Protein 5E2F (pdb70)

Radius of gyration: 23.78 Å; Cα contacts (8 Å, |Δi|>4): 947; chains: 2; bounding box: 53×63×55 Å

Solvent-accessible surface area: 19526 Å² total

Secondary structure (DSSP, 8-state):
---TT---GGGGTT--EEEEEEETTTTEEEEESHHHHTS-B--GGG--HHHHHHHHTTSS-STT-EE---S---SSGGGSS-EETTT-----HHHHHHHHHHH-S---HHHHHTT-TT---TT-TTTTTSSSS--B-HHHHHHHHHHHHTT-SSS-TT--TTT---EE-SSEEEEEEEEE-S----EEEEEEEEETTEEEEEEEEESS-HHHHHHHHHHHHHHTTSS--/---TT---TTTTTTS-EEEEEEETTTTEEEEESHHHHTS-B--GGG--HHHHHHHHHTSS-STT-EE---S---SSGGGSS-EETTT-----HHHHHHHHHHH-S---HHHHHTT-TT---TT-TTTTTSSSS--B-HHHHHHHHHHHHTT-SSS-S---TTT---EE-SSEEEEEEEEE-TT---EEEEEEEEETTEEEEEEEEESS-HHHHHHHHHHHHHHTTSS--

Sequence (458 aa):
HLNVSKNVDDEFKDTDGTFILHHDLQQKDQTFVYNRKRANQQRQTPQSTFVVNALIGLQVKAVRDEYDVKRWDGVKREEFEESWNRDHTLGSARESSAIWYYQALARRDIGEEEERKTWLHTLSYGNEDISGGIDQFWLQSSLTISPLEQETFLEEKKLAKEELPFDKKPVKIVKRRIQEEEGDHYTLYGKTGTRLTDGLGWFVGFIKTEHHGSYVFVTNVDDDSGTKAKNITVDILKKYGLITSHLNNVSKNVDDDEFKDTDGTFILHDLQQKDQTFVYNRKRANQRQTPQSTFVVNALIGLQVKAVRRDEYDVKRWDGVKREFESWNRRDHTLGSARESSAIWYYQALARRDIGEEERKTWLHTLSYGNEDISGGIDQFWLQSSLTISPLEQETFLEKLAKEEELLPFDKPVKIVKRIQEEEEGDHYTLYGKTGTRLTDGLGWFVGFIKTEEHGSYVFVTNVDDSGTKAKNITVDILKKYGLITS

Structure (mmCIF, N/CA/C/O backbone):
data_5E2F
#
_entry.id   5E2F
#
_cell.length_a   47.699
_cell.length_b   68.856
_cell.length_c   153.979
_cell.angle_alpha   90.00
_cell.angle_beta   90.00
_cell.angle_gamma   90.00
#
_symmetry.space_group_name_H-M   'P 21 21 21'
#
loop_
_entity.id
_entity.type
_entity.pdbx_description
1 polymer 'Beta-lactamase YbxI'
2 non-polymer 'CALCIUM ION'
3 non-polymer 1,2-ETHANEDIOL
4 water water
#
loop_
_atom_site.group_PDB
_atom_site.id
_atom_site.type_symbol
_atom_site.label_atom_id
_atom_site.label_alt_id
_atom_site.label_comp_id
_atom_site.label_asym_id
_atom_site.label_entity_id
_atom_site.label_seq_id
_atom_site.pdbx_PDB_ins_code
_atom_site.Cartn_x
_atom_site.Cartn_y
_atom_site.Cartn_z
_atom_site.occupancy
_atom_site.B_iso_or_equiv
_atom_site.auth_seq_id
_atom_site.auth_comp_id
_atom_site.auth_asym_id
_atom_site.auth_atom_id
_atom_site.pdbx_PDB_model_num
ATOM 1 N N . HIS A 1 34 ? -0.818 17.087 8.636 0.60 34.86 31 HIS A N 1
ATOM 2 C CA . HIS A 1 34 ? -0.026 18.042 7.870 0.60 34.57 31 HIS A CA 1
ATOM 3 C C . HIS A 1 34 ? 0.006 19.385 8.592 0.60 33.54 31 HIS A C 1
ATOM 4 O O . HIS A 1 34 ? -0.843 20.247 8.389 0.60 35.63 31 HIS A O 1
ATOM 11 N N . LEU A 1 35 ? 0.999 19.551 9.449 1.00 31.39 32 LEU A N 1
ATOM 12 C CA . LEU A 1 35 ? 1.014 20.681 10.363 1.00 25.72 32 LEU A CA 1
ATOM 13 C C . LEU A 1 35 ? 1.346 21.968 9.617 1.00 23.78 32 LEU A C 1
ATOM 14 O O . LEU A 1 35 ? 2.287 22.003 8.822 1.00 24.65 32 LEU A O 1
ATOM 19 N N . ASN A 1 36 ? 0.560 23.025 9.861 1.00 20.13 33 ASN A N 1
ATOM 20 C CA . ASN A 1 36 ? 0.893 24.383 9.435 1.00 18.19 33 ASN A CA 1
ATOM 21 C C . ASN A 1 36 ? 1.279 25.139 10.698 1.00 16.82 33 ASN A C 1
ATOM 22 O O . ASN A 1 36 ? 0.410 25.509 11.500 1.00 17.78 33 ASN A O 1
ATOM 27 N N . VAL A 1 37 ? 2.578 25.379 10.864 1.00 16.85 34 VAL A N 1
ATOM 28 C CA . VAL A 1 37 ? 3.041 25.955 12.125 1.00 17.22 34 VAL A CA 1
ATOM 29 C C . VAL A 1 37 ? 2.498 27.349 12.358 1.00 16.82 34 VAL A C 1
ATOM 30 O O . VAL A 1 37 ? 2.405 27.789 13.509 1.00 16.89 34 VAL A O 1
ATOM 34 N N . SER A 1 38 ? 2.135 28.069 11.291 1.00 17.66 35 SER A N 1
ATOM 35 C CA . SER A 1 38 ? 1.590 29.408 11.471 1.00 20.22 35 SER A CA 1
ATOM 36 C C . SER A 1 38 ? 0.265 29.409 12.217 1.00 20.65 35 SER A C 1
ATOM 37 O O . SER A 1 38 ? -0.160 30.472 12.685 1.00 23.85 35 SER A O 1
ATOM 40 N N . LYS A 1 39 ? -0.390 28.257 12.361 1.00 18.49 36 LYS A N 1
ATOM 41 C CA . LYS A 1 39 ? -1.707 28.189 12.981 1.00 20.27 36 LYS A CA 1
ATOM 42 C C . LYS A 1 39 ? -1.659 27.613 14.387 1.00 18.68 36 LYS A C 1
ATOM 43 O O . LYS A 1 39 ? -2.704 27.341 14.974 1.00 21.25 36 LYS A O 1
ATOM 57 N N . ASN A 1 41 ? -0.915 27.123 18.552 1.00 13.04 38 ASN A N 1
ATOM 58 C CA . ASN A 1 41 ? -1.057 27.847 19.807 1.00 12.84 38 ASN A CA 1
ATOM 59 C C . ASN A 1 41 ? -0.420 26.999 20.900 1.00 12.80 38 ASN A C 1
ATOM 60 O O . ASN A 1 41 ? -0.734 25.810 21.024 1.00 13.45 38 ASN A O 1
ATOM 65 N N . VAL A 1 42 ? 0.440 27.616 21.712 1.00 12.93 39 VAL A N 1
ATOM 66 C CA . VAL A 1 42 ? 1.139 26.890 22.774 1.00 11.99 39 VAL A CA 1
ATOM 67 C C . VAL A 1 42 ? 0.964 27.546 24.138 1.00 12.54 39 VAL A C 1
ATOM 68 O O . VAL A 1 42 ? 1.702 27.236 25.083 1.00 14.36 39 VAL A O 1
ATOM 72 N N . ASP A 1 43 ? -0.028 28.430 24.280 1.00 12.95 40 ASP A N 1
ATOM 73 C CA . ASP A 1 43 ? -0.202 29.139 25.547 1.00 14.08 40 ASP A CA 1
ATOM 74 C C . ASP A 1 43 ? -0.288 28.157 26.709 1.00 14.09 40 ASP A C 1
ATOM 75 O O . ASP A 1 43 ? 0.340 28.360 27.755 1.00 16.08 40 ASP A O 1
ATOM 80 N N . ASP A 1 44 ? -1.096 27.101 26.555 1.00 14.10 41 ASP A N 1
ATOM 81 C CA . ASP A 1 44 ? -1.346 26.214 27.690 1.00 13.87 41 ASP A CA 1
ATOM 82 C C . ASP A 1 44 ? -0.073 25.507 28.121 1.00 14.84 41 ASP A C 1
ATOM 83 O O . ASP A 1 44 ? 0.108 25.217 29.304 1.00 15.89 41 ASP A O 1
ATOM 88 N N . GLU A 1 45 ? 0.817 25.212 27.180 1.00 13.80 42 GLU A N 1
ATOM 89 C CA . GLU A 1 45 ? 2.022 24.460 27.499 1.00 14.95 42 GLU A CA 1
ATOM 90 C C . GLU A 1 45 ? 2.983 25.296 28.317 1.00 15.06 42 GLU A C 1
ATOM 91 O O . GLU A 1 45 ? 3.850 24.729 28.993 1.00 16.49 42 GLU A O 1
ATOM 97 N N . PHE A 1 46 ? 2.822 26.624 28.296 1.00 15.27 43 PHE A N 1
ATOM 98 C CA . PHE A 1 46 ? 3.604 27.546 29.112 1.00 17.02 43 PHE A CA 1
ATOM 99 C C . PHE A 1 46 ? 2.904 27.935 30.407 1.00 19.36 43 PHE A C 1
ATOM 100 O O . PHE A 1 46 ? 3.310 28.916 31.052 1.00 21.35 43 PHE A O 1
ATOM 108 N N . LYS A 1 47 ? 1.862 27.199 30.795 1.00 19.70 44 LYS A N 1
ATOM 109 C CA . LYS A 1 47 ? 1.214 27.426 32.085 1.00 22.30 44 LYS A CA 1
ATOM 110 C C . LYS A 1 47 ? 2.238 27.665 33.191 1.00 22.06 44 LYS A C 1
ATOM 111 O O . LYS A 1 47 ? 3.189 26.892 33.370 1.00 22.80 44 LYS A O 1
ATOM 117 N N . ASP A 1 48 ? 2.031 28.756 33.927 1.00 22.89 45 ASP A N 1
ATOM 118 C CA . ASP A 1 48 ? 2.823 29.112 35.099 1.00 24.58 45 ASP A CA 1
ATOM 119 C C . ASP A 1 48 ? 4.274 29.419 34.772 1.00 22.25 45 ASP A C 1
ATOM 120 O O . ASP A 1 48 ? 5.113 29.450 35.678 1.00 24.64 45 ASP A O 1
ATOM 125 N N . THR A 1 49 ? 4.608 29.652 33.506 1.00 18.86 46 THR A N 1
ATOM 126 C CA . THR A 1 49 ? 6.001 29.906 33.130 1.00 18.22 46 THR A CA 1
ATOM 127 C C . THR A 1 49 ? 6.065 31.119 32.214 1.00 19.50 46 THR A C 1
ATOM 128 O O . THR A 1 49 ? 5.195 31.314 31.360 1.00 25.46 46 THR A O 1
ATOM 132 N N . ASP A 1 50 ? 7.101 31.926 32.382 1.00 16.13 47 ASP A N 1
ATOM 133 C CA . ASP A 1 50 ? 7.410 33.030 31.471 1.00 15.76 47 ASP A CA 1
ATOM 134 C C . ASP A 1 50 ? 8.447 32.500 30.480 1.00 15.09 47 ASP A C 1
ATOM 135 O O . ASP A 1 50 ? 9.564 32.159 30.872 1.00 17.26 47 ASP A O 1
ATOM 140 N N . GLY A 1 51 ? 8.079 32.409 29.209 1.00 14.20 48 GLY A N 1
ATOM 141 C CA . GLY A 1 51 ? 9.018 31.824 28.269 1.00 14.62 48 GLY A CA 1
ATOM 142 C C . GLY A 1 51 ? 8.661 32.175 26.842 1.00 13.37 48 GLY A C 1
ATOM 143 O O . GLY A 1 51 ? 7.708 32.915 26.573 1.00 14.49 48 GLY A O 1
ATOM 144 N N . THR A 1 52 ? 9.449 31.613 25.924 1.00 12.72 49 THR A N 1
ATOM 145 C CA . THR A 1 52 ? 9.231 31.803 24.497 1.00 12.92 49 THR A CA 1
ATOM 146 C C . THR A 1 52 ? 9.465 30.474 23.788 1.00 12.28 49 THR A C 1
ATOM 147 O O . THR A 1 52 ? 10.185 29.593 24.284 1.00 13.18 49 THR A O 1
ATOM 151 N N . PHE A 1 53 ? 8.822 30.305 22.638 1.00 12.21 50 PHE A N 1
ATOM 152 C CA . PHE A 1 53 ? 8.972 29.097 21.843 1.00 12.44 50 PHE A CA 1
ATOM 153 C C . PHE A 1 53 ? 9.006 29.488 20.378 1.00 11.68 50 PHE A C 1
ATOM 154 O O . PHE A 1 53 ? 8.213 30.324 19.931 1.00 13.40 50 PHE A O 1
ATOM 162 N N . ILE A 1 54 ? 9.932 28.883 19.644 1.00 11.93 51 ILE A N 1
ATOM 163 C CA . ILE A 1 54 ? 10.047 29.077 18.202 1.00 12.49 51 ILE A CA 1
ATOM 164 C C . ILE A 1 54 ? 10.053 27.704 17.546 1.00 12.12 51 ILE A C 1
ATOM 165 O O . ILE A 1 54 ? 10.779 26.810 17.994 1.00 13.01 51 ILE A O 1
ATOM 170 N N . LEU A 1 55 ? 9.243 27.519 16.500 1.00 12.66 52 LEU A N 1
ATOM 171 C CA . LEU A 1 55 ? 9.265 26.277 15.724 1.00 12.70 52 LEU A CA 1
ATOM 172 C C . LEU A 1 55 ? 9.367 26.650 14.256 1.00 13.37 52 LEU A C 1
ATOM 173 O O . LEU A 1 55 ? 8.512 27.370 13.737 1.00 13.66 52 LEU A O 1
ATOM 178 N N A HIS A 1 56 ? 10.402 26.146 13.588 0.56 13.78 53 HIS A N 1
ATOM 179 N N B HIS A 1 56 ? 10.389 26.136 13.575 0.44 13.82 53 HIS A N 1
ATOM 180 C CA A HIS A 1 56 ? 10.642 26.418 12.176 0.56 13.73 53 HIS A CA 1
ATOM 181 C CA B HIS A 1 56 ? 10.625 26.449 12.169 0.44 13.77 53 HIS A CA 1
ATOM 182 C C A HIS A 1 56 ? 10.474 25.129 11.387 0.56 13.84 53 HIS A C 1
ATOM 183 C C B HIS A 1 56 ? 10.518 25.173 11.343 0.44 14.13 53 HIS A C 1
ATOM 184 O O A HIS A 1 56 ? 11.194 24.151 11.623 0.56 14.69 53 HIS A O 1
ATOM 185 O O B HIS A 1 56 ? 11.320 24.247 11.512 0.44 15.65 53 HIS A O 1
ATOM 198 N N . ASP A 1 57 ? 9.516 25.128 10.470 1.00 14.21 54 ASP A N 1
ATOM 199 C CA . ASP A 1 57 ? 9.289 24.009 9.567 1.00 14.35 54 ASP A CA 1
ATOM 200 C C . ASP A 1 57 ? 10.233 24.187 8.385 1.00 15.42 54 ASP A C 1
ATOM 201 O O . ASP A 1 57 ? 10.065 25.110 7.586 1.00 16.77 54 ASP A O 1
ATOM 206 N N . LEU A 1 58 ? 11.237 23.311 8.285 1.00 15.71 55 LEU A N 1
ATOM 207 C CA . LEU A 1 58 ? 12.291 23.499 7.290 1.00 17.78 55 LEU A CA 1
ATOM 208 C C . LEU A 1 58 ? 11.776 23.299 5.865 1.00 20.70 55 LEU A C 1
ATOM 209 O O . LEU A 1 58 ? 12.173 24.032 4.946 1.00 23.58 55 LEU A O 1
ATOM 214 N N A GLN A 1 59 ? 10.886 22.319 5.667 0.65 20.02 56 GLN A N 1
ATOM 215 N N B GLN A 1 59 ? 10.918 22.307 5.636 0.35 21.05 56 GLN A N 1
ATOM 216 C CA A GLN A 1 59 ? 10.422 21.985 4.322 0.65 22.97 56 GLN A CA 1
ATOM 217 C CA B GLN A 1 59 ? 10.471 22.074 4.265 0.35 24.43 56 GLN A CA 1
ATOM 218 C C A GLN A 1 59 ? 9.525 23.079 3.764 0.65 22.26 56 GLN A C 1
ATOM 219 C C B GLN A 1 59 ? 9.600 23.216 3.777 0.35 23.26 56 GLN A C 1
ATOM 220 O O A GLN A 1 59 ? 9.599 23.402 2.570 0.65 24.07 56 GLN A O 1
ATOM 221 O O B GLN A 1 59 ? 9.760 23.699 2.648 0.35 24.98 56 GLN A O 1
ATOM 232 N N . LYS A 1 60 ? 8.656 23.650 4.604 1.00 20.93 57 LYS A N 1
ATOM 233 C CA . LYS A 1 60 ? 7.765 24.720 4.178 1.00 20.79 57 LYS A CA 1
ATOM 234 C C . LYS A 1 60 ? 8.366 26.098 4.385 1.00 20.65 57 LYS A C 1
ATOM 235 O O . LYS A 1 60 ? 7.789 27.083 3.920 1.00 21.12 57 LYS A O 1
ATOM 241 N N . ASP A 1 61 ? 9.501 26.189 5.075 1.00 20.58 58 ASP A N 1
ATOM 242 C CA . ASP A 1 61 ? 10.134 27.460 5.415 1.00 19.90 58 ASP A CA 1
ATOM 243 C C . ASP A 1 61 ? 9.147 28.420 6.076 1.00 20.38 58 ASP A C 1
ATOM 244 O O . ASP A 1 61 ? 8.869 29.506 5.569 1.00 22.10 58 ASP A O 1
ATOM 249 N N . GLN A 1 62 ? 8.612 27.988 7.217 1.00 19.03 59 GLN A N 1
ATOM 250 C CA . GLN A 1 62 ? 7.653 28.778 7.967 1.00 20.39 59 GLN A CA 1
ATOM 251 C C . GLN A 1 62 ? 8.020 28.696 9.431 1.00 17.61 59 GLN A C 1
ATOM 252 O O . GLN A 1 62 ? 8.421 27.636 9.906 1.00 16.21 59 GLN A O 1
ATOM 258 N N . THR A 1 63 ? 7.843 29.795 10.144 1.00 18.06 60 THR A N 1
ATOM 259 C CA . THR A 1 63 ? 8.243 29.881 11.548 1.00 17.09 60 THR A CA 1
ATOM 260 C C . THR A 1 63 ? 7.091 30.374 12.416 1.00 17.01 60 THR A C 1
ATOM 261 O O . THR A 1 63 ? 6.492 31.418 12.133 1.00 20.52 60 THR A O 1
ATOM 265 N N . PHE A 1 64 ? 6.825 29.644 13.489 1.00 14.52 61 PHE A N 1
ATOM 266 C CA . PHE A 1 64 ? 5.905 30.042 14.539 1.00 14.37 61 PHE A CA 1
ATOM 267 C C . PHE A 1 64 ? 6.698 30.598 15.719 1.00 13.41 61 PHE A C 1
ATOM 268 O O . PHE A 1 64 ? 7.695 30.002 16.135 1.00 13.73 61 PHE A O 1
ATOM 276 N N . VAL A 1 65 ? 6.241 31.720 16.285 1.00 14.08 62 VAL A N 1
ATOM 277 C CA . VAL A 1 65 ? 6.861 32.297 17.483 1.00 13.39 62 VAL A CA 1
ATOM 278 C C . VAL A 1 65 ? 5.792 32.592 18.528 1.00 13.68 62 VAL A C 1
ATOM 279 O O . VAL A 1 65 ? 4.798 33.264 18.238 1.00 16.22 62 VAL A O 1
ATOM 283 N N . TYR A 1 66 ? 5.996 32.067 19.732 1.00 13.32 63 TYR A N 1
ATOM 284 C CA . TYR A 1 66 ? 5.228 32.429 20.916 1.00 13.68 63 TYR A CA 1
ATOM 285 C C . TYR A 1 66 ? 6.091 33.370 21.747 1.00 13.10 63 TYR A C 1
ATOM 286 O O . TYR A 1 66 ? 7.246 33.050 22.028 1.00 14.34 63 TYR A O 1
ATOM 295 N N . ASN A 1 67 ? 5.540 34.533 22.109 1.00 14.62 64 ASN A N 1
ATOM 296 C CA . ASN A 1 67 ? 6.218 35.550 22.919 1.00 15.31 64 ASN A CA 1
ATOM 297 C C . ASN A 1 67 ? 7.429 36.122 22.172 1.00 14.13 64 ASN A C 1
ATOM 298 O O . ASN A 1 67 ? 8.586 35.913 22.524 1.00 14.90 64 ASN A O 1
ATOM 303 N N . ARG A 1 68 ? 7.114 36.891 21.129 1.00 15.78 65 ARG A N 1
ATOM 304 C CA . ARG A 1 68 ? 8.152 37.429 20.261 1.00 17.38 65 ARG A CA 1
ATOM 305 C C . ARG A 1 68 ? 9.085 38.379 21.011 1.00 17.39 65 ARG A C 1
ATOM 306 O O . ARG A 1 68 ? 10.282 38.446 20.699 1.00 16.46 65 ARG A O 1
ATOM 314 N N . LYS A 1 69 ? 8.562 39.133 21.987 1.00 16.52 66 LYS A N 1
ATOM 315 C CA . LYS A 1 69 ? 9.424 40.059 22.724 1.00 18.29 66 LYS A CA 1
ATOM 316 C C . LYS A 1 69 ? 10.542 39.293 23.434 1.00 17.05 66 LYS A C 1
ATOM 317 O O . LYS A 1 69 ? 11.723 39.653 23.330 1.00 17.83 66 LYS A O 1
ATOM 323 N N . ARG A 1 70 ? 10.196 38.205 24.124 1.00 15.47 67 ARG A N 1
ATOM 324 C CA . ARG A 1 70 ? 11.226 37.398 24.779 1.00 14.46 67 ARG A CA 1
ATOM 325 C C . ARG A 1 70 ? 12.100 36.672 23.759 1.00 13.22 67 ARG A C 1
ATOM 326 O O . ARG A 1 70 ? 13.301 36.466 24.004 1.00 14.59 67 ARG A O 1
ATOM 334 N N . ALA A 1 71 ? 11.533 36.291 22.605 1.00 13.27 68 ALA A N 1
ATOM 335 C CA . ALA A 1 71 ? 12.319 35.623 21.566 1.00 13.67 68 ALA A CA 1
ATOM 336 C C . ALA A 1 71 ? 13.456 36.524 21.068 1.00 13.22 68 ALA A C 1
ATOM 337 O O . ALA A 1 71 ? 14.479 36.024 20.586 1.00 13.85 68 ALA A O 1
ATOM 339 N N . ASN A 1 72 ? 13.308 37.841 21.203 1.00 14.05 69 ASN A N 1
ATOM 340 C CA . ASN A 1 72 ? 14.313 38.807 20.775 1.00 13.90 69 ASN A CA 1
ATOM 341 C C . ASN A 1 72 ? 15.252 39.253 21.885 1.00 14.66 69 ASN A C 1
ATOM 342 O O . ASN A 1 72 ? 16.150 40.059 21.618 1.00 17.16 69 ASN A O 1
ATOM 347 N N A GLN A 1 73 ? 15.095 38.743 23.108 0.64 14.02 70 GLN A N 1
ATOM 348 N N B GLN A 1 73 ? 15.086 38.749 23.108 0.36 14.74 70 GLN A N 1
ATOM 349 C CA A GLN A 1 73 ? 15.928 39.154 24.242 0.64 13.38 70 GLN A CA 1
ATOM 350 C CA B GLN A 1 73 ? 15.926 39.143 24.237 0.36 14.83 70 GLN A CA 1
ATOM 351 C C A GLN A 1 73 ? 17.160 38.261 24.371 0.64 12.70 70 GLN A C 1
ATOM 352 C C B GLN A 1 73 ? 17.160 38.248 24.314 0.36 14.04 70 GLN A C 1
ATOM 353 O O A GLN A 1 73 ? 17.039 37.056 24.628 0.64 12.73 70 GLN A O 1
ATOM 354 O O B GLN A 1 73 ? 17.039 37.026 24.476 0.36 14.11 70 GLN A O 1
ATOM 365 N N . ARG A 1 74 ? 18.346 38.852 24.229 1.00 14.03 71 ARG A N 1
ATOM 366 C CA . ARG A 1 74 ? 19.579 38.090 24.396 1.00 13.84 71 ARG A CA 1
ATOM 367 C C . ARG A 1 74 ? 19.734 37.651 25.846 1.00 13.01 71 ARG A C 1
ATOM 368 O O . ARG A 1 74 ? 19.544 38.441 26.779 1.00 15.51 71 ARG A O 1
ATOM 376 N N . GLN A 1 75 ? 20.069 36.378 26.029 1.00 12.33 72 GLN A N 1
ATOM 377 C CA . GLN A 1 75 ? 20.223 35.767 27.338 1.00 12.26 72 GLN A CA 1
ATOM 378 C C . GLN A 1 75 ? 21.453 34.860 27.321 1.00 11.97 72 GLN A C 1
ATOM 379 O O . GLN A 1 75 ? 21.928 34.440 26.261 1.00 12.45 72 GLN A O 1
ATOM 385 N N . THR A 1 76 ? 21.972 34.527 28.499 1.00 11.61 73 THR A N 1
ATOM 386 C CA . THR A 1 76 ? 23.168 33.689 28.524 1.00 11.42 73 THR A CA 1
ATOM 387 C C . THR A 1 76 ? 22.810 32.275 28.064 1.00 11.15 73 THR A C 1
ATOM 388 O O . THR A 1 76 ? 21.744 31.749 28.421 1.00 11.62 73 THR A O 1
ATOM 392 N N . PRO A 1 77 ? 23.661 31.634 27.252 1.00 11.07 74 PRO A N 1
ATOM 393 C CA . PRO A 1 77 ? 23.253 30.368 26.611 1.00 11.10 74 PRO A CA 1
ATOM 394 C C . PRO A 1 77 ? 23.369 29.153 27.516 1.00 11.24 74 PRO A C 1
ATOM 395 O O . PRO A 1 77 ? 22.729 28.128 27.234 1.00 11.02 74 PRO A O 1
ATOM 399 N N . GLN A 1 78 ? 24.163 29.214 28.584 1.00 11.30 75 GLN A N 1
ATOM 400 C CA . GLN A 1 78 ? 24.316 28.025 29.437 1.00 11.11 75 GLN A CA 1
ATOM 401 C C . GLN A 1 78 ? 24.820 26.849 28.592 1.00 11.21 75 GLN A C 1
ATOM 402 O O . GLN A 1 78 ? 25.534 27.044 27.594 1.00 12.05 75 GLN A O 1
ATOM 408 N N . SER A 1 79 ? 24.426 25.623 28.961 1.00 11.22 76 SER A N 1
ATOM 409 C CA . SER A 1 79 ? 24.979 24.477 28.264 1.00 11.49 76 SER A CA 1
ATOM 410 C C . SER A 1 79 ? 24.467 24.321 26.847 1.00 10.70 76 SER A C 1
ATOM 411 O O . SER A 1 79 ? 24.989 23.432 26.156 1.00 10.76 76 SER A O 1
ATOM 414 N N . THR A 1 80 ? 23.528 25.152 26.361 1.00 10.53 77 THR A N 1
ATOM 415 C CA . THR A 1 80 ? 23.280 25.107 24.914 1.00 10.86 77 THR A CA 1
ATOM 416 C C . THR A 1 80 ? 24.539 25.465 24.125 1.00 10.24 77 THR A C 1
ATOM 417 O O . THR A 1 80 ? 24.652 25.085 22.953 1.00 11.58 77 THR A O 1
ATOM 421 N N . PHE A 1 81 ? 25.494 26.152 24.749 1.00 10.18 78 PHE A N 1
ATOM 422 C CA . PHE A 1 81 ? 26.734 26.477 24.082 1.00 10.57 78 PHE A CA 1
ATOM 423 C C . PHE A 1 81 ? 27.565 25.218 23.737 1.00 10.48 78 PHE A C 1
ATOM 424 O O . PHE A 1 81 ? 28.442 25.275 22.876 1.00 11.42 78 PHE A O 1
ATOM 456 N N . VAL A 1 83 ? 26.811 22.810 22.004 1.00 11.11 80 VAL A N 1
ATOM 457 C CA . VAL A 1 83 ? 26.664 22.515 20.569 1.00 11.71 80 VAL A CA 1
ATOM 458 C C . VAL A 1 83 ? 27.767 23.220 19.757 1.00 11.17 80 VAL A C 1
ATOM 459 O O . VAL A 1 83 ? 28.438 22.602 18.923 1.00 11.47 80 VAL A O 1
ATOM 463 N N . VAL A 1 84 ? 27.931 24.526 20.013 1.00 11.82 81 VAL A N 1
ATOM 464 C CA . VAL A 1 84 ? 28.932 25.326 19.300 1.00 12.47 81 VAL A CA 1
ATOM 465 C C . VAL A 1 84 ? 30.329 24.887 19.692 1.00 12.05 81 VAL A C 1
ATOM 466 O O . VAL A 1 84 ? 31.228 24.783 18.851 1.00 12.05 81 VAL A O 1
ATOM 470 N N . ASN A 1 85 ? 30.548 24.691 20.992 1.00 11.79 82 ASN A N 1
ATOM 471 C CA . ASN A 1 85 ? 31.860 24.319 21.481 1.00 11.91 82 ASN A CA 1
ATOM 472 C C . ASN A 1 85 ? 32.306 22.991 20.863 1.00 11.08 82 ASN A C 1
ATOM 473 O O . ASN A 1 85 ? 33.455 22.858 20.425 1.00 12.02 82 ASN A O 1
ATOM 478 N N . ALA A 1 86 ? 31.389 22.014 20.763 1.00 11.05 83 ALA A N 1
ATOM 479 C CA . ALA A 1 86 ? 31.727 20.729 20.155 1.00 11.34 83 ALA A CA 1
ATOM 480 C C . ALA A 1 86 ? 32.052 20.892 18.670 1.00 12.07 83 ALA A C 1
ATOM 481 O O . ALA A 1 86 ? 32.989 20.265 18.170 1.00 12.13 83 ALA A O 1
ATOM 483 N N . LEU A 1 87 ? 31.260 21.697 17.936 1.00 11.74 84 LEU A N 1
ATOM 484 C CA . LEU A 1 87 ? 31.541 21.908 16.513 1.00 11.20 84 LEU A CA 1
ATOM 485 C C . LEU A 1 87 ? 32.927 22.500 16.310 1.00 11.17 84 LEU A C 1
ATOM 486 O O . LEU A 1 87 ? 33.723 22.004 15.489 1.00 12.25 84 LEU A O 1
ATOM 491 N N . ILE A 1 88 ? 33.226 23.577 17.035 1.00 12.00 85 ILE A N 1
ATOM 492 C CA . ILE A 1 88 ? 34.534 24.215 16.893 1.00 12.10 85 ILE A CA 1
ATOM 493 C C . ILE A 1 88 ? 35.633 23.256 17.322 1.00 11.77 85 ILE A C 1
ATOM 494 O O . ILE A 1 88 ? 36.650 23.107 16.630 1.00 12.93 85 ILE A O 1
ATOM 499 N N . GLY A 1 89 ? 35.439 22.578 18.465 1.00 12.06 86 GLY A N 1
ATOM 500 C CA . GLY A 1 89 ? 36.473 21.699 18.986 1.00 12.71 86 GLY A CA 1
ATOM 501 C C . GLY A 1 89 ? 36.816 20.579 18.026 1.00 12.32 86 GLY A C 1
ATOM 502 O O . GLY A 1 89 ? 37.994 20.260 17.814 1.00 12.81 86 GLY A O 1
ATOM 503 N N . LEU A 1 90 ? 35.799 19.991 17.397 1.00 11.84 87 LEU A N 1
ATOM 504 C CA . LEU A 1 90 ? 36.086 18.946 16.418 1.00 11.77 87 LEU A CA 1
ATOM 505 C C . LEU A 1 90 ? 36.725 19.532 15.159 1.00 13.28 87 LEU A C 1
ATOM 506 O O . LEU A 1 90 ? 37.665 18.952 14.596 1.00 14.01 87 LEU A O 1
ATOM 511 N N . GLN A 1 91 ? 36.232 20.689 14.706 1.00 13.22 88 GLN A N 1
ATOM 512 C CA . GLN A 1 91 ? 36.750 21.297 13.483 1.00 13.58 88 GLN A CA 1
ATOM 513 C C . GLN A 1 91 ? 38.232 21.610 13.602 1.00 14.63 88 GLN A C 1
ATOM 514 O O . GLN A 1 91 ? 38.998 21.420 12.643 1.00 15.70 88 GLN A O 1
ATOM 520 N N . VAL A 1 92 ? 38.651 22.141 14.757 1.00 13.53 89 VAL A N 1
ATOM 521 C CA . VAL A 1 92 ? 40.044 22.531 14.960 1.00 14.03 89 VAL A CA 1
ATOM 522 C C . VAL A 1 92 ? 40.872 21.390 15.525 1.00 14.46 89 VAL A C 1
ATOM 523 O O . VAL A 1 92 ? 42.051 21.589 15.852 1.00 15.37 89 VAL A O 1
ATOM 527 N N . LYS A 1 93 ? 40.278 20.203 15.691 1.00 14.17 90 LYS A N 1
ATOM 528 C CA . LYS A 1 93 ? 40.971 19.002 16.143 1.00 14.49 90 LYS A CA 1
ATOM 529 C C . LYS A 1 93 ? 41.462 19.135 17.580 1.00 13.91 90 LYS A C 1
ATOM 530 O O . LYS A 1 93 ? 42.429 18.483 17.981 1.00 15.97 90 LYS A O 1
ATOM 536 N N . ALA A 1 94 ? 40.778 19.951 18.392 1.00 13.55 91 ALA A N 1
ATOM 537 C CA . ALA A 1 94 ? 41.038 19.956 19.824 1.00 14.77 91 ALA A CA 1
ATOM 538 C C . ALA A 1 94 ? 40.470 18.716 20.505 1.00 14.17 91 ALA A C 1
ATOM 539 O O . ALA A 1 94 ? 40.904 18.376 21.611 1.00 15.82 91 ALA A O 1
ATOM 541 N N . VAL A 1 95 ? 39.501 18.049 19.866 1.00 13.61 92 VAL A N 1
ATOM 542 C CA . VAL A 1 95 ? 38.999 16.733 20.250 1.00 14.11 92 VAL A CA 1
ATOM 543 C C . VAL A 1 95 ? 38.828 15.921 18.971 1.00 14.72 92 VAL A C 1
ATOM 544 O O . VAL A 1 95 ? 38.661 16.470 17.880 1.00 14.57 92 VAL A O 1
ATOM 548 N N . ARG A 1 96 ? 38.868 14.594 19.111 1.00 15.55 93 ARG A N 1
ATOM 549 C CA . ARG A 1 96 ? 38.957 13.699 17.960 1.00 15.70 93 ARG A CA 1
ATOM 550 C C . ARG A 1 96 ? 37.589 13.325 17.383 1.00 15.37 93 ARG A C 1
ATOM 551 O O . ARG A 1 96 ? 37.405 13.326 16.158 1.00 17.60 93 ARG A O 1
ATOM 559 N N . ASP A 1 97 ? 36.632 12.981 18.241 1.00 13.92 94 ASP A N 1
ATOM 560 C CA . ASP A 1 97 ? 35.312 12.490 17.851 1.00 13.27 94 ASP A CA 1
ATOM 561 C C . ASP A 1 97 ? 34.464 12.469 19.123 1.00 12.69 94 ASP A C 1
ATOM 562 O O . ASP A 1 97 ? 34.875 12.986 20.174 1.00 12.85 94 ASP A O 1
ATOM 567 N N . GLU A 1 98 ? 33.258 11.922 19.018 1.00 12.41 95 GLU A N 1
ATOM 568 C CA . GLU A 1 98 ? 32.323 11.901 20.131 1.00 12.41 95 GLU A CA 1
ATOM 569 C C . GLU A 1 98 ? 32.796 11.019 21.277 1.00 12.24 95 GLU A C 1
ATOM 570 O O . GLU A 1 98 ? 32.225 11.093 22.375 1.00 12.28 95 GLU A O 1
ATOM 576 N N . TYR A 1 99 ? 33.814 10.197 21.042 1.00 12.80 96 TYR A N 1
ATOM 577 C CA . TYR A 1 99 ? 34.342 9.265 22.029 1.00 12.08 96 TYR A CA 1
ATOM 578 C C . TYR A 1 99 ? 35.666 9.724 22.626 1.00 12.73 96 TYR A C 1
ATOM 579 O O . TYR A 1 99 ? 36.361 8.919 23.266 1.00 15.06 96 TYR A O 1
ATOM 588 N N . ASP A 1 100 ? 36.022 11.005 22.457 1.00 12.62 97 ASP A N 1
ATOM 589 C CA . ASP A 1 100 ? 37.338 11.453 22.913 1.00 12.89 97 ASP A CA 1
ATOM 590 C C . ASP A 1 100 ? 37.322 11.549 24.440 1.00 13.10 97 ASP A C 1
ATOM 591 O O . ASP A 1 100 ? 36.567 12.345 25.014 1.00 13.68 97 ASP A O 1
ATOM 596 N N . VAL A 1 101 ? 38.095 10.685 25.109 1.00 13.32 98 VAL A N 1
ATOM 597 C CA . VAL A 1 101 ? 38.022 10.543 26.564 1.00 13.75 98 VAL A CA 1
ATOM 598 C C . VAL A 1 101 ? 38.868 11.601 27.254 1.00 13.31 98 VAL A C 1
ATOM 599 O O . VAL A 1 101 ? 40.046 11.781 26.929 1.00 17.07 98 VAL A O 1
ATOM 603 N N . LYS A 1 102 ? 38.285 12.265 28.247 1.00 12.49 99 LYS A N 1
ATOM 604 C CA . LYS A 1 102 ? 39.045 13.020 29.243 1.00 13.19 99 LYS A CA 1
ATOM 605 C C . LYS A 1 102 ? 38.815 12.361 30.586 1.00 13.40 99 LYS A C 1
ATOM 606 O O . LYS A 1 102 ? 37.671 12.152 30.996 1.00 13.67 99 LYS A O 1
ATOM 612 N N . ARG A 1 103 ? 39.903 11.991 31.247 1.00 14.28 100 ARG A N 1
ATOM 613 C CA . ARG A 1 103 ? 39.782 11.345 32.545 1.00 15.27 100 ARG A CA 1
ATOM 614 C C . ARG A 1 103 ? 39.326 12.333 33.613 1.00 16.14 100 ARG A C 1
ATOM 615 O O . ARG A 1 103 ? 39.754 13.494 33.652 1.00 18.45 100 ARG A O 1
ATOM 623 N N . TRP A 1 104 ? 38.453 11.852 34.490 1.00 16.28 101 TRP A N 1
ATOM 624 C CA . TRP A 1 104 ? 38.005 12.651 35.623 1.00 17.69 101 TRP A CA 1
ATOM 625 C C . TRP A 1 104 ? 39.185 12.927 36.546 1.00 20.29 101 TRP A C 1
ATOM 626 O O . TRP A 1 104 ? 40.009 12.046 36.801 1.00 22.26 101 TRP A O 1
ATOM 637 N N . ASP A 1 105 ? 39.273 14.162 37.047 1.00 20.98 102 ASP A N 1
ATOM 638 C CA . ASP A 1 105 ? 40.342 14.560 37.959 1.00 25.25 102 ASP A CA 1
ATOM 639 C C . ASP A 1 105 ? 40.111 14.110 39.396 1.00 27.64 102 ASP A C 1
ATOM 640 O O . ASP A 1 105 ? 40.955 14.383 40.259 1.00 29.47 102 ASP A O 1
ATOM 645 N N . GLY A 1 106 ? 39.007 13.433 39.686 1.00 28.77 103 GLY A N 1
ATOM 646 C CA . GLY A 1 106 ? 38.748 12.999 41.047 1.00 30.35 103 GLY A CA 1
ATOM 647 C C . GLY A 1 106 ? 38.087 14.027 41.940 1.00 32.46 103 GLY A C 1
ATOM 648 O O . GLY A 1 106 ? 37.836 13.731 43.117 1.00 35.33 103 GLY A O 1
ATOM 649 N N . VAL A 1 107 ? 37.800 15.224 41.433 1.00 30.87 104 VAL A N 1
ATOM 650 C CA . VAL A 1 107 ? 37.117 16.235 42.234 1.00 31.67 104 VAL A CA 1
ATOM 651 C C . VAL A 1 107 ? 35.629 15.935 42.222 1.00 31.27 104 VAL A C 1
ATOM 652 O O . VAL A 1 107 ? 35.020 15.819 41.157 1.00 29.70 104 VAL A O 1
ATOM 656 N N . LYS A 1 108 ? 35.034 15.838 43.400 1.00 31.78 105 LYS A N 1
ATOM 657 C CA . LYS A 1 108 ? 33.616 15.530 43.519 1.00 33.46 105 LYS A CA 1
ATOM 658 C C . LYS A 1 108 ? 32.809 16.795 43.243 1.00 30.70 105 LYS A C 1
ATOM 659 O O . LYS A 1 108 ? 32.797 17.713 44.060 1.00 33.74 105 LYS A O 1
ATOM 665 N N . ARG A 1 109 ? 32.121 16.842 42.103 1.00 27.74 106 ARG A N 1
ATOM 666 C CA . ARG A 1 109 ? 31.268 17.964 41.729 1.00 27.77 106 ARG A CA 1
ATOM 667 C C . ARG A 1 109 ? 29.797 17.637 42.097 1.00 31.73 106 ARG A C 1
ATOM 668 O O . ARG A 1 109 ? 29.509 16.548 42.604 1.00 31.21 106 ARG A O 1
ATOM 676 N N A GLU A 1 110 ? 28.874 18.576 41.790 0.56 31.95 107 GLU A N 1
ATOM 677 N N B GLU A 1 110 ? 28.867 18.572 41.834 0.44 32.16 107 GLU A N 1
ATOM 678 C CA A GLU A 1 110 ? 27.521 18.556 42.373 0.56 31.43 107 GLU A CA 1
ATOM 679 C CA B GLU A 1 110 ? 27.549 18.485 42.480 0.44 31.92 107 GLU A CA 1
ATOM 680 C C A GLU A 1 110 ? 26.699 17.358 41.941 0.56 31.87 107 GLU A C 1
ATOM 681 C C B GLU A 1 110 ? 26.625 17.418 41.910 0.44 31.40 107 GLU A C 1
ATOM 682 O O A GLU A 1 110 ? 25.805 16.921 42.681 0.56 34.15 107 GLU A O 1
ATOM 683 O O B GLU A 1 110 ? 25.602 17.113 42.541 0.44 31.70 107 GLU A O 1
ATOM 694 N N . PHE A 1 111 ? 26.905 16.889 40.727 1.00 27.99 108 PHE A N 1
ATOM 695 C CA . PHE A 1 111 ? 26.084 15.850 40.144 1.00 24.45 108 PHE A CA 1
ATOM 696 C C . PHE A 1 111 ? 26.934 14.622 39.972 1.00 21.24 108 PHE A C 1
ATOM 697 O O . PHE A 1 111 ? 28.041 14.699 39.421 1.00 21.08 108 PHE A O 1
ATOM 705 N N A GLU A 1 112 ? 26.419 13.501 40.491 0.48 22.95 109 GLU A N 1
ATOM 706 N N B GLU A 1 112 ? 26.446 13.491 40.471 0.52 22.58 109 GLU A N 1
ATOM 707 C CA A GLU A 1 112 ? 27.089 12.212 40.391 0.48 24.94 109 GLU A CA 1
ATOM 708 C CA B GLU A 1 112 ? 27.250 12.284 40.378 0.52 24.28 109 GLU A CA 1
ATOM 709 C C A GLU A 1 112 ? 27.493 11.915 38.958 0.48 21.30 109 GLU A C 1
ATOM 710 C C B GLU A 1 112 ? 27.536 11.921 38.928 0.52 20.62 109 GLU A C 1
ATOM 711 O O A GLU A 1 112 ? 28.574 11.376 38.709 0.48 20.14 109 GLU A O 1
ATOM 712 O O B GLU A 1 112 ? 28.581 11.335 38.637 0.52 19.74 109 GLU A O 1
ATOM 723 N N . SER A 1 113 ? 26.643 12.280 38.002 1.00 19.14 110 SER A N 1
ATOM 724 C CA . SER A 1 113 ? 26.893 11.954 36.606 1.00 16.79 110 SER A CA 1
ATOM 725 C C . SER A 1 113 ? 28.125 12.652 36.057 1.00 17.08 110 SER A C 1
ATOM 726 O O . SER A 1 113 ? 28.646 12.226 35.023 1.00 17.35 110 SER A O 1
ATOM 729 N N . TRP A 1 114 ? 28.591 13.725 36.715 1.00 15.56 111 TRP A N 1
ATOM 730 C CA . TRP A 1 114 ? 29.803 14.417 36.293 1.00 15.57 111 TRP A CA 1
ATOM 731 C C . TRP A 1 114 ? 31.063 13.769 36.840 1.00 15.88 111 TRP A C 1
ATOM 732 O O . TRP A 1 114 ? 32.167 14.051 36.340 1.00 15.14 111 TRP A O 1
ATOM 743 N N . ASN A 1 115 ? 30.926 12.923 37.861 1.00 17.03 112 ASN A N 1
ATOM 744 C CA . ASN A 1 115 ? 32.067 12.406 38.622 1.00 18.19 112 ASN A CA 1
ATOM 745 C C . ASN A 1 115 ? 32.535 11.058 38.083 1.00 19.57 112 ASN A C 1
ATOM 746 O O . ASN A 1 115 ? 32.508 10.037 38.776 1.00 21.55 112 ASN A O 1
ATOM 751 N N . ARG A 1 116 ? 32.980 11.086 36.824 1.00 17.01 113 ARG A N 1
ATOM 752 C CA . ARG A 1 116 ? 33.400 9.895 36.099 1.00 16.44 113 ARG A CA 1
ATOM 753 C C . ARG A 1 116 ? 34.176 10.375 34.881 1.00 14.70 113 ARG A C 1
ATOM 754 O O . ARG A 1 116 ? 34.096 11.545 34.503 1.00 14.54 113 ARG A O 1
ATOM 762 N N . ASP A 1 117 ? 34.936 9.477 34.275 1.00 14.77 114 ASP A N 1
ATOM 763 C CA . ASP A 1 117 ? 35.543 9.809 32.985 1.00 15.18 114 ASP A CA 1
ATOM 764 C C . ASP A 1 117 ? 34.451 10.126 31.969 1.00 14.49 114 ASP A C 1
ATOM 765 O O . ASP A 1 117 ? 33.388 9.488 31.963 1.00 15.18 114 ASP A O 1
ATOM 770 N N . HIS A 1 118 ? 34.713 11.112 31.104 1.00 12.16 115 HIS A N 1
ATOM 771 C CA . HIS A 1 118 ? 33.717 11.550 30.145 1.00 11.87 115 HIS A CA 1
ATOM 772 C C . HIS A 1 118 ? 34.306 11.613 28.745 1.00 10.77 115 HIS A C 1
ATOM 773 O O . HIS A 1 118 ? 35.524 11.700 28.564 1.00 12.44 115 HIS A O 1
ATOM 780 N N . THR A 1 119 ? 33.420 11.570 27.756 1.00 12.50 116 THR A N 1
ATOM 781 C CA . THR A 1 119 ? 33.813 11.860 26.385 1.00 12.45 116 THR A CA 1
ATOM 782 C C . THR A 1 119 ? 33.076 13.105 25.911 1.00 10.91 116 THR A C 1
ATOM 783 O O . THR A 1 119 ? 32.179 13.621 26.586 1.00 11.61 116 THR A O 1
ATOM 787 N N . LEU A 1 120 ? 33.432 13.571 24.710 1.00 11.37 117 LEU A N 1
ATOM 788 C CA . LEU A 1 120 ? 32.742 14.727 24.148 1.00 11.18 117 LEU A CA 1
ATOM 789 C C . LEU A 1 120 ? 31.231 14.477 24.104 1.00 11.19 117 LEU A C 1
ATOM 790 O O . LEU A 1 120 ? 30.429 15.348 24.475 1.00 11.10 117 LEU A O 1
ATOM 795 N N . GLY A 1 121 ? 30.828 13.278 23.681 1.00 10.87 118 GLY A N 1
ATOM 796 C CA . GLY A 1 121 ? 29.411 12.969 23.580 1.00 11.37 118 GLY A CA 1
ATOM 797 C C . GLY A 1 121 ? 28.736 12.767 24.929 1.00 10.82 118 GLY A C 1
ATOM 798 O O . GLY A 1 121 ? 27.618 13.253 25.150 1.00 11.41 118 GLY A O 1
ATOM 799 N N . SER A 1 122 ? 29.386 12.053 25.858 1.00 11.52 119 SER A N 1
ATOM 800 C CA . SER A 1 122 ? 28.720 11.839 27.148 1.00 10.55 119 SER A CA 1
ATOM 801 C C . SER A 1 122 ? 28.640 13.138 27.934 1.00 10.73 119 SER A C 1
ATOM 802 O O . SER A 1 122 ? 27.673 13.372 28.664 1.00 11.76 119 SER A O 1
ATOM 805 N N . ALA A 1 123 ? 29.653 14.003 27.811 1.00 10.53 120 ALA A N 1
ATOM 806 C CA . ALA A 1 123 ? 29.616 15.268 28.529 1.00 10.83 120 ALA A CA 1
ATOM 807 C C . ALA A 1 123 ? 28.542 16.178 27.956 1.00 10.23 120 ALA A C 1
ATOM 808 O O . ALA A 1 123 ? 28.011 17.023 28.670 1.00 11.91 120 ALA A O 1
ATOM 818 N N . ARG A 1 125 ? 25.616 14.838 26.745 1.00 11.45 122 ARG A N 1
ATOM 819 C CA . ARG A 1 125 ? 24.390 14.210 27.240 1.00 11.61 122 ARG A CA 1
ATOM 820 C C . ARG A 1 125 ? 24.157 14.542 28.712 1.00 11.32 122 ARG A C 1
ATOM 821 O O . ARG A 1 125 ? 23.013 14.779 29.121 1.00 12.65 122 ARG A O 1
ATOM 829 N N . GLU A 1 126 ? 25.209 14.505 29.523 1.00 11.85 123 GLU A N 1
ATOM 830 C CA . GLU A 1 126 ? 25.102 14.740 30.959 1.00 12.64 123 GLU A CA 1
ATOM 831 C C . GLU A 1 126 ? 25.409 16.179 31.344 1.00 12.39 123 GLU A C 1
ATOM 832 O O . GLU A 1 126 ? 25.434 16.491 32.541 1.00 13.15 123 GLU A O 1
ATOM 838 N N A SER A 1 127 ? 25.637 17.065 30.365 0.92 11.37 124 SER A N 1
ATOM 839 N N B SER A 1 127 ? 25.665 17.054 30.369 0.08 12.51 124 SER A N 1
ATOM 840 C CA A SER A 1 127 ? 26.010 18.463 30.613 0.92 12.36 124 SER A CA 1
ATOM 841 C CA B SER A 1 127 ? 26.008 18.456 30.631 0.08 12.87 124 SER A CA 1
ATOM 842 C C A SER A 1 127 ? 27.183 18.583 31.587 0.92 11.69 124 SER A C 1
ATOM 843 C C B SER A 1 127 ? 27.187 18.585 31.595 0.08 12.55 124 SER A C 1
ATOM 844 O O A SER A 1 127 ? 27.171 19.412 32.493 0.92 12.45 124 SER A O 1
ATOM 845 O O B SER A 1 127 ? 27.183 19.412 32.508 0.08 12.75 124 SER A O 1
ATOM 850 N N . ALA A 1 128 ? 28.211 17.758 31.387 1.00 12.06 125 ALA A N 1
ATOM 851 C CA . ALA A 1 128 ? 29.395 17.746 32.259 1.00 11.96 125 ALA A CA 1
ATOM 852 C C . ALA A 1 128 ? 30.286 18.921 31.887 1.00 11.30 125 ALA A C 1
ATOM 853 O O . ALA A 1 128 ? 31.193 18.819 31.049 1.00 12.58 125 ALA A O 1
ATOM 855 N N . ILE A 1 129 ? 30.009 20.052 32.546 1.00 12.16 126 ILE A N 1
ATOM 856 C CA . ILE A 1 129 ? 30.649 21.330 32.235 1.00 11.52 126 ILE A CA 1
ATOM 857 C C . ILE A 1 129 ? 32.171 21.206 32.228 1.00 11.15 126 ILE A C 1
ATOM 858 O O . ILE A 1 129 ? 32.847 21.756 31.344 1.00 11.82 126 ILE A O 1
ATOM 863 N N . TRP A 1 130 ? 32.739 20.474 33.196 1.00 11.93 127 TRP A N 1
ATOM 864 C CA . TRP A 1 130 ? 34.197 20.436 33.293 1.00 12.10 127 TRP A CA 1
ATOM 865 C C . TRP A 1 130 ? 34.866 19.937 32.010 1.00 11.78 127 TRP A C 1
ATOM 866 O O . TRP A 1 130 ? 35.967 20.395 31.675 1.00 12.56 127 TRP A O 1
ATOM 877 N N . TYR A 1 131 ? 34.237 18.997 31.288 1.00 11.69 128 TYR A N 1
ATOM 878 C CA . TYR A 1 131 ? 34.831 18.482 30.065 1.00 11.43 128 TYR A CA 1
ATOM 879 C C . TYR A 1 131 ? 34.906 19.603 29.034 1.00 10.84 128 TYR A C 1
ATOM 880 O O . TYR A 1 131 ? 35.935 19.787 28.358 1.00 11.78 128 TYR A O 1
ATOM 889 N N . TYR A 1 132 ? 33.814 20.358 28.911 1.00 11.17 129 TYR A N 1
ATOM 890 C CA . TYR A 1 132 ? 33.742 21.427 27.925 1.00 11.44 129 TYR A CA 1
ATOM 891 C C . TYR A 1 132 ? 34.572 22.629 28.339 1.00 10.56 129 TYR A C 1
ATOM 892 O O . TYR A 1 132 ? 35.001 23.394 27.468 1.00 11.59 129 TYR A O 1
ATOM 901 N N . GLN A 1 133 ? 34.834 22.796 29.639 1.00 11.30 130 GLN A N 1
ATOM 902 C CA . GLN A 1 133 ? 35.793 23.823 30.047 1.00 11.99 130 GLN A CA 1
ATOM 903 C C . GLN A 1 133 ? 37.203 23.458 29.582 1.00 10.87 130 GLN A C 1
ATOM 904 O O . GLN A 1 133 ? 37.960 24.321 29.106 1.00 11.83 130 GLN A O 1
ATOM 910 N N . ALA A 1 134 ? 37.577 22.174 29.712 1.00 11.94 131 ALA A N 1
ATOM 911 C CA . ALA A 1 134 ? 38.877 21.728 29.223 1.00 11.42 131 ALA A CA 1
ATOM 912 C C . ALA A 1 134 ? 38.966 21.900 27.715 1.00 11.82 131 ALA A C 1
ATOM 913 O O . ALA A 1 134 ? 39.991 22.348 27.189 1.00 12.65 131 ALA A O 1
ATOM 915 N N . LEU A 1 135 ? 37.883 21.575 27.003 1.00 12.01 132 LEU A N 1
ATOM 916 C CA . LEU A 1 135 ? 37.845 21.781 25.560 1.00 11.55 132 LEU A CA 1
ATOM 917 C C . LEU A 1 135 ? 38.007 23.267 25.217 1.00 11.48 132 LEU A C 1
ATOM 918 O O . LEU A 1 135 ? 38.823 23.638 24.351 1.00 12.11 132 LEU A O 1
ATOM 923 N N . ALA A 1 136 ? 37.240 24.141 25.886 1.00 11.26 133 ALA A N 1
ATOM 924 C CA . ALA A 1 136 ? 37.344 25.565 25.592 1.00 11.21 133 ALA A CA 1
ATOM 925 C C . ALA A 1 136 ? 38.762 26.085 25.817 1.00 11.68 133 ALA A C 1
ATOM 926 O O . ALA A 1 136 ? 39.270 26.868 25.010 1.00 12.74 133 ALA A O 1
ATOM 928 N N A ARG A 1 137 ? 39.417 25.655 26.908 0.73 12.19 134 ARG A N 1
ATOM 929 N N B ARG A 1 137 ? 39.414 25.659 26.909 0.27 12.31 134 ARG A N 1
ATOM 930 C CA A ARG A 1 137 ? 40.798 26.072 27.133 0.73 12.77 134 ARG A CA 1
ATOM 931 C CA B ARG A 1 137 ? 40.801 26.059 27.141 0.27 13.02 134 ARG A CA 1
ATOM 932 C C A ARG A 1 137 ? 41.705 25.626 25.991 0.73 12.48 134 ARG A C 1
ATOM 933 C C B ARG A 1 137 ? 41.708 25.620 25.994 0.27 12.76 134 ARG A C 1
ATOM 934 O O A ARG A 1 137 ? 42.603 26.373 25.577 0.73 13.01 134 ARG A O 1
ATOM 935 O O B ARG A 1 137 ? 42.600 26.370 25.577 0.27 13.04 134 ARG A O 1
ATOM 950 N N . ASP A 1 138 ? 41.504 24.403 25.477 1.00 12.11 135 ASP A N 1
ATOM 951 C CA . ASP A 1 138 ? 42.323 23.925 24.364 1.00 12.29 135 ASP A CA 1
ATOM 952 C C . ASP A 1 138 ? 42.043 24.685 23.073 1.00 12.70 135 ASP A C 1
ATOM 953 O O . ASP A 1 138 ? 42.961 24.867 22.261 1.00 13.86 135 ASP A O 1
ATOM 958 N N . ILE A 1 139 ? 40.794 25.115 22.847 1.00 12.50 136 ILE A N 1
ATOM 959 C CA . ILE A 1 139 ? 40.502 25.987 21.709 1.00 12.56 136 ILE A CA 1
ATOM 960 C C . ILE A 1 139 ? 41.241 27.314 21.860 1.00 12.62 136 ILE A C 1
ATOM 961 O O . ILE A 1 139 ? 41.943 27.766 20.939 1.00 13.04 136 ILE A O 1
ATOM 966 N N . GLY A 1 140 ? 41.152 27.919 23.046 1.00 12.31 137 GLY A N 1
ATOM 967 C CA . GLY A 1 140 ? 41.871 29.146 23.365 1.00 12.17 137 GLY A CA 1
ATOM 968 C C . GLY A 1 140 ? 41.111 30.389 22.936 1.00 12.80 137 GLY A C 1
ATOM 969 O O . GLY A 1 140 ? 40.314 30.380 21.992 1.00 13.87 137 GLY A O 1
ATOM 970 N N A GLU A 1 141 ? 41.361 31.491 23.651 0.60 13.13 138 GLU A N 1
ATOM 971 N N B GLU A 1 141 ? 41.403 31.495 23.628 0.40 14.59 138 GLU A N 1
ATOM 972 C CA A GLU A 1 141 ? 40.522 32.676 23.484 0.60 14.28 138 GLU A CA 1
ATOM 973 C CA B GLU A 1 141 ? 40.646 32.737 23.464 0.40 15.62 138 GLU A CA 1
ATOM 974 C C A GLU A 1 141 ? 40.574 33.245 22.064 0.60 13.77 138 GLU A C 1
ATOM 975 C C B GLU A 1 141 ? 40.645 33.232 22.018 0.40 15.51 138 GLU A C 1
ATOM 976 O O A GLU A 1 141 ? 39.527 33.591 21.497 0.60 14.67 138 GLU A O 1
ATOM 977 O O B GLU A 1 141 ? 39.582 33.537 21.461 0.40 15.75 138 GLU A O 1
ATOM 988 N N A GLU A 1 142 ? 41.767 33.338 21.458 0.60 15.16 139 GLU A N 1
ATOM 989 N N B GLU A 1 142 ? 41.828 33.340 21.395 0.40 16.00 139 GLU A N 1
ATOM 990 C CA A GLU A 1 142 ? 41.835 33.936 20.123 0.60 15.82 139 GLU A CA 1
ATOM 991 C CA B GLU A 1 142 ? 41.886 33.942 20.061 0.40 17.08 139 GLU A CA 1
ATOM 992 C C A GLU A 1 142 ? 41.031 33.119 19.115 0.60 16.00 139 GLU A C 1
ATOM 993 C C B GLU A 1 142 ? 41.102 33.120 19.047 0.40 16.20 139 GLU A C 1
ATOM 994 O O A GLU A 1 142 ? 40.271 33.682 18.321 0.60 17.74 139 GLU A O 1
ATOM 995 O O B GLU A 1 142 ? 40.444 33.680 18.165 0.40 15.31 139 GLU A O 1
ATOM 1006 N N . ARG A 1 143 ? 41.173 31.787 19.144 1.00 16.10 140 ARG A N 1
ATOM 1007 C CA . ARG A 1 143 ? 40.443 30.944 18.197 1.00 14.95 140 ARG A CA 1
ATOM 1008 C C . ARG A 1 143 ? 38.952 30.975 18.489 1.00 13.05 140 ARG A C 1
ATOM 1009 O O . ARG A 1 143 ? 38.137 31.026 17.560 1.00 14.94 140 ARG A O 1
ATOM 1025 N N . LYS A 1 145 ? 37.222 33.418 19.833 1.00 13.75 142 LYS A N 1
ATOM 1026 C CA . LYS A 1 145 ? 36.687 34.707 19.415 1.00 15.06 142 LYS A CA 1
ATOM 1027 C C . LYS A 1 145 ? 36.515 34.763 17.897 1.00 16.17 142 LYS A C 1
ATOM 1028 O O . LYS A 1 145 ? 35.487 35.232 17.403 1.00 16.74 142 LYS A O 1
ATOM 1034 N N . THR A 1 146 ? 37.514 34.279 17.148 1.00 15.53 143 THR A N 1
ATOM 1035 C CA . THR A 1 146 ? 37.401 34.252 15.691 1.00 16.75 143 THR A CA 1
ATOM 1036 C C . THR A 1 146 ? 36.191 33.437 15.263 1.00 15.98 143 THR A C 1
ATOM 1037 O O . THR A 1 146 ? 35.405 33.868 14.402 1.00 17.71 143 THR A O 1
ATOM 1041 N N . TRP A 1 147 ? 36.016 32.256 15.861 1.00 15.89 144 TRP A N 1
ATOM 1042 C CA . TRP A 1 147 ? 34.902 31.402 15.469 1.00 15.09 144 TRP A CA 1
ATOM 1043 C C . TRP A 1 147 ? 33.546 32.016 15.813 1.00 15.12 144 TRP A C 1
ATOM 1044 O O . TRP A 1 147 ? 32.607 31.926 15.014 1.00 16.15 144 TRP A O 1
ATOM 1055 N N . LEU A 1 148 ? 33.400 32.630 16.993 1.00 15.20 145 LEU A N 1
ATOM 1056 C CA . LEU A 1 148 ? 32.094 33.214 17.303 1.00 14.87 145 LEU A CA 1
ATOM 1057 C C . LEU A 1 148 ? 31.770 34.379 16.372 1.00 15.68 145 LEU A C 1
ATOM 1058 O O . LEU A 1 148 ? 30.597 34.644 16.086 1.00 16.55 145 LEU A O 1
ATOM 1063 N N . HIS A 1 149 ? 32.788 35.088 15.895 1.00 16.71 146 HIS A N 1
ATOM 1064 C CA . HIS A 1 149 ? 32.538 36.134 14.918 1.00 19.41 146 HIS A CA 1
ATOM 1065 C C . HIS A 1 149 ? 32.185 35.545 13.556 1.00 19.70 146 HIS A C 1
ATOM 1066 O O . HIS A 1 149 ? 31.260 36.024 12.889 1.00 21.81 146 HIS A O 1
ATOM 1073 N N . THR A 1 150 ? 32.907 34.509 13.121 1.00 18.61 147 THR A N 1
ATOM 1074 C CA . THR A 1 150 ? 32.573 33.859 11.858 1.00 20.78 147 THR A CA 1
ATOM 1075 C C . THR A 1 150 ? 31.151 33.334 11.880 1.00 20.17 147 THR A C 1
ATOM 1076 O O . THR A 1 150 ? 30.438 33.418 10.868 1.00 22.23 147 THR A O 1
ATOM 1080 N N . LEU A 1 151 ? 30.711 32.818 13.037 1.00 18.09 148 LEU A N 1
ATOM 1081 C CA . LEU A 1 151 ? 29.393 32.220 13.176 1.00 17.92 148 LEU A CA 1
ATOM 1082 C C . LEU A 1 151 ? 28.320 33.241 13.523 1.00 21.11 148 LEU A C 1
ATOM 1083 O O . LEU A 1 151 ? 27.132 32.888 13.536 1.00 23.58 148 LEU A O 1
ATOM 1088 N N . SER A 1 152 ? 28.702 34.495 13.788 1.00 20.95 149 SER A N 1
ATOM 1089 C CA . SER A 1 152 ? 27.772 35.531 14.246 1.00 23.34 149 SER A CA 1
ATOM 1090 C C . SER A 1 152 ? 26.933 35.033 15.416 1.00 20.36 149 SER A C 1
ATOM 1091 O O . SER A 1 152 ? 25.701 35.092 15.404 1.00 24.12 149 SER A O 1
ATOM 1094 N N . TYR A 1 153 ? 27.610 34.532 16.448 1.00 16.81 150 TYR A N 1
ATOM 1095 C CA . TYR A 1 153 ? 26.920 33.890 17.568 1.00 15.83 150 TYR A CA 1
ATOM 1096 C C . TYR A 1 153 ? 26.630 34.914 18.667 1.00 14.37 150 TYR A C 1
ATOM 1097 O O . TYR A 1 153 ? 27.484 35.210 19.504 1.00 15.67 150 TYR A O 1
ATOM 1106 N N . GLY A 1 154 ? 25.410 35.446 18.668 1.00 13.82 151 GLY A N 1
ATOM 1107 C CA . GLY A 1 154 ? 24.984 36.366 19.709 1.00 14.09 151 GLY A CA 1
ATOM 1108 C C . GLY A 1 154 ? 25.888 37.577 19.812 1.00 13.93 151 GLY A C 1
ATOM 1109 O O . GLY A 1 154 ? 26.339 38.145 18.808 1.00 14.76 151 GLY A O 1
ATOM 1110 N N . ASN A 1 155 ? 26.154 38.000 21.047 1.00 13.50 152 ASN A N 1
ATOM 1111 C CA . ASN A 1 155 ? 27.004 39.171 21.240 1.00 12.88 152 ASN A CA 1
ATOM 1112 C C . ASN A 1 155 ? 28.488 38.852 21.118 1.00 12.57 152 ASN A C 1
ATOM 1113 O O . ASN A 1 155 ? 29.298 39.769 21.224 1.00 14.42 152 ASN A O 1
ATOM 1118 N N . GLU A 1 156 ? 28.849 37.587 20.899 1.00 13.55 153 GLU A N 1
ATOM 1119 C CA . GLU A 1 156 ? 30.220 37.167 20.612 1.00 13.63 153 GLU A CA 1
ATOM 1120 C C . GLU A 1 156 ? 31.191 37.487 21.746 1.00 14.18 153 GLU A C 1
ATOM 1121 O O . GLU A 1 156 ? 32.395 37.498 21.531 1.00 15.03 153 GLU A O 1
ATOM 1127 N N . ASP A 1 157 ? 30.705 37.740 22.963 1.00 13.52 154 ASP A N 1
ATOM 1128 C CA . ASP A 1 157 ? 31.535 38.330 24.015 1.00 13.78 154 ASP A CA 1
ATOM 1129 C C . ASP A 1 157 ? 32.055 37.234 24.947 1.00 12.38 154 ASP A C 1
ATOM 1130 O O . ASP A 1 157 ? 31.290 36.659 25.732 1.00 13.56 154 ASP A O 1
ATOM 1135 N N . ILE A 1 158 ? 33.362 36.962 24.879 1.00 12.31 155 ILE A N 1
ATOM 1136 C CA . ILE A 1 158 ? 33.966 35.924 25.710 1.00 13.20 155 ILE A CA 1
ATOM 1137 C C . ILE A 1 158 ? 34.817 36.523 26.825 1.00 14.12 155 ILE A C 1
ATOM 1138 O O . ILE A 1 158 ? 35.631 35.822 27.420 1.00 14.63 155 ILE A O 1
ATOM 1143 N N . SER A 1 159 ? 34.616 37.811 27.138 1.00 15.06 156 SER A N 1
ATOM 1144 C CA . SER A 1 159 ? 35.427 38.495 28.149 1.00 15.62 156 SER A CA 1
ATOM 1145 C C . SER A 1 159 ? 35.242 37.932 29.554 1.00 14.82 156 SER A C 1
ATOM 1146 O O . SER A 1 159 ? 36.088 38.192 30.418 1.00 16.86 156 SER A O 1
ATOM 1149 N N . GLY A 1 160 ? 34.196 37.141 29.789 1.00 13.94 157 GLY A N 1
ATOM 1150 C CA . GLY A 1 160 ? 34.045 36.499 31.083 1.00 15.14 157 GLY A CA 1
ATOM 1151 C C . GLY A 1 160 ? 35.092 35.441 31.354 1.00 14.30 157 GLY A C 1
ATOM 1152 O O . GLY A 1 160 ? 35.198 34.971 32.494 1.00 16.94 157 GLY A O 1
ATOM 1153 N N . GLY A 1 161 ? 35.877 35.062 30.339 1.00 13.44 158 GLY A N 1
ATOM 1154 C CA . GLY A 1 161 ? 36.952 34.109 30.529 1.00 13.91 158 GLY A CA 1
ATOM 1155 C C . GLY A 1 161 ? 36.727 32.875 29.681 1.00 12.81 158 GLY A C 1
ATOM 1156 O O . GLY A 1 161 ? 35.588 32.408 29.526 1.00 12.54 158 GLY A O 1
ATOM 1157 N N . ILE A 1 162 ? 37.817 32.298 29.161 1.00 13.33 159 ILE A N 1
ATOM 1158 C CA . ILE A 1 162 ? 37.749 31.234 28.162 1.00 12.48 159 ILE A CA 1
ATOM 1159 C C . ILE A 1 162 ? 36.951 30.029 28.642 1.00 12.79 159 ILE A C 1
ATOM 1160 O O . ILE A 1 162 ? 36.325 29.339 27.823 1.00 13.84 159 ILE A O 1
ATOM 1165 N N . ASP A 1 163 ? 36.951 29.736 29.952 1.00 12.66 160 ASP A N 1
ATOM 1166 C CA . ASP A 1 163 ? 36.201 28.579 30.434 1.00 14.46 160 ASP A CA 1
ATOM 1167 C C . ASP A 1 163 ? 34.999 28.957 31.287 1.00 12.85 160 ASP A C 1
ATOM 1168 O O . ASP A 1 163 ? 34.431 28.090 31.967 1.00 14.06 160 ASP A O 1
ATOM 1173 N N . GLN A 1 164 ? 34.549 30.206 31.186 1.00 12.77 161 GLN A N 1
ATOM 1174 C CA . GLN A 1 164 ? 33.402 30.675 31.953 1.00 13.76 161 GLN A CA 1
ATOM 1175 C C . GLN A 1 164 ? 32.364 31.404 31.126 1.00 12.55 161 GLN A C 1
ATOM 1176 O O . GLN A 1 164 ? 31.254 31.609 31.618 1.00 13.00 161 GLN A O 1
ATOM 1182 N N . PHE A 1 165 ? 32.667 31.802 29.883 1.00 12.66 162 PHE A N 1
ATOM 1183 C CA . PHE A 1 165 ? 31.917 32.895 29.276 1.00 12.27 162 PHE A CA 1
ATOM 1184 C C . PHE A 1 165 ? 30.471 32.522 28.935 1.00 11.90 162 PHE A C 1
ATOM 1185 O O . PHE A 1 165 ? 29.667 33.427 28.739 1.00 11.81 162 PHE A O 1
ATOM 1193 N N . TRP A 1 166 ? 30.138 31.231 28.830 1.00 11.58 163 TRP A N 1
ATOM 1194 C CA . TRP A 1 166 ? 28.783 30.796 28.502 1.00 11.15 163 TRP A CA 1
ATOM 1195 C C . TRP A 1 166 ? 27.941 30.498 29.735 1.00 11.93 163 TRP A C 1
ATOM 1196 O O . TRP A 1 166 ? 26.751 30.178 29.594 1.00 12.96 163 TRP A O 1
ATOM 1207 N N . LEU A 1 167 ? 28.508 30.646 30.923 1.00 12.31 164 LEU A N 1
ATOM 1208 C CA . LEU A 1 167 ? 27.862 30.226 32.169 1.00 13.36 164 LEU A CA 1
ATOM 1209 C C . LEU A 1 167 ? 27.454 31.472 32.937 1.00 12.45 164 LEU A C 1
ATOM 1210 O O . LEU A 1 167 ? 28.205 31.974 33.765 1.00 13.88 164 LEU A O 1
ATOM 1215 N N . GLN A 1 168 ? 26.255 31.964 32.656 1.00 12.90 165 GLN A N 1
ATOM 1216 C CA . GLN A 1 168 ? 25.700 33.149 33.312 1.00 13.47 165 GLN A CA 1
ATOM 1217 C C . GLN A 1 168 ? 26.753 34.259 33.405 1.00 13.18 165 GLN A C 1
ATOM 1218 O O . G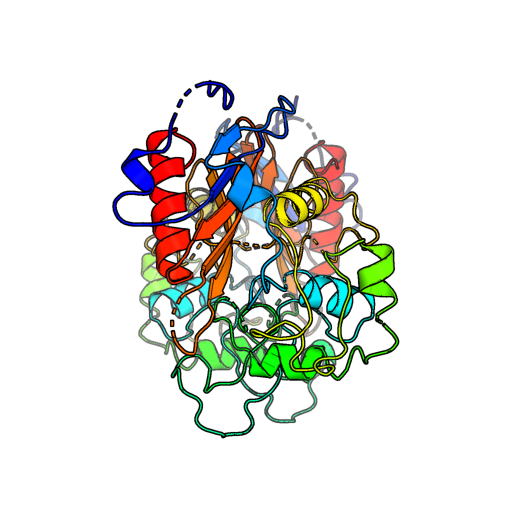LN A 1 168 ? 26.991 34.866 34.454 1.00 14.91 165 GLN A O 1
ATOM 1224 N N . SER A 1 169 ? 27.350 34.556 32.244 1.00 12.94 166 SER A N 1
ATOM 1225 C CA . SER A 1 169 ? 28.535 35.400 32.148 1.00 13.20 166 SER A CA 1
ATOM 1226 C C . SER A 1 169 ? 28.399 36.373 30.968 1.00 12.33 166 SER A C 1
ATOM 1227 O O . SER A 1 169 ? 27.316 36.924 30.735 1.00 14.21 166 SER A O 1
ATOM 1230 N N . SER A 1 170 ? 29.479 36.597 30.207 1.00 12.17 167 SER A N 1
ATOM 1231 C CA . SER A 1 170 ? 29.498 37.694 29.243 1.00 12.22 167 SER A CA 1
ATOM 1232 C C . SER A 1 170 ? 28.719 37.373 27.968 1.00 11.97 167 SER A C 1
ATOM 1233 O O . SER A 1 170 ? 28.175 38.287 27.337 1.00 13.15 167 SER A O 1
ATOM 1236 N N . LEU A 1 171 ? 28.713 36.115 27.520 1.00 11.88 168 LEU A N 1
ATOM 1237 C CA . LEU A 1 171 ? 28.119 35.778 26.237 1.00 12.01 168 LEU A CA 1
ATOM 1238 C C . LEU A 1 171 ? 26.602 35.733 26.362 1.00 11.16 168 LEU A C 1
ATOM 1239 O O . LEU A 1 171 ? 26.054 35.120 27.296 1.00 12.48 168 LEU A O 1
ATOM 1244 N N . THR A 1 172 ? 25.918 36.337 25.384 1.00 11.77 169 THR A N 1
ATOM 1245 C CA . THR A 1 172 ? 24.462 36.275 25.320 1.00 11.45 169 THR A CA 1
ATOM 1246 C C . THR A 1 172 ? 24.024 36.051 23.881 1.00 11.86 169 THR A C 1
ATOM 1247 O O . THR A 1 172 ? 24.751 36.345 22.932 1.00 13.59 169 THR A O 1
ATOM 1251 N N . ILE A 1 173 ? 22.812 35.514 23.739 1.00 11.67 170 ILE A N 1
ATOM 1252 C CA . ILE A 1 173 ? 22.249 35.198 22.425 1.00 12.03 170 ILE A CA 1
ATOM 1253 C C . ILE A 1 173 ? 20.735 35.140 22.596 1.00 11.59 170 ILE A C 1
ATOM 1254 O O . ILE A 1 173 ? 20.233 34.665 23.621 1.00 12.03 170 ILE A O 1
ATOM 1259 N N . SER A 1 174 ? 20.001 35.673 21.615 1.00 12.46 171 SER A N 1
ATOM 1260 C CA . SER A 1 174 ? 18.560 35.609 21.746 1.00 11.79 171 SER A CA 1
ATOM 1261 C C . SER A 1 174 ? 18.038 34.249 21.290 1.00 10.97 171 SER A C 1
ATOM 1262 O O . SER A 1 174 ? 18.681 33.545 20.503 1.00 12.57 171 SER A O 1
ATOM 1265 N N . PRO A 1 175 ? 16.823 33.885 21.718 1.00 11.15 172 PRO A N 1
ATOM 1266 C CA . PRO A 1 175 ? 16.207 32.668 21.178 1.00 12.06 172 PRO A CA 1
ATOM 1267 C C . PRO A 1 175 ? 16.104 32.665 19.659 1.00 12.13 172 PRO A C 1
ATOM 1268 O O . PRO A 1 175 ? 16.361 31.633 19.032 1.00 12.80 172 PRO A O 1
ATOM 1272 N N . LEU A 1 176 ? 15.741 33.794 19.038 1.00 12.88 173 LEU A N 1
ATOM 1273 C CA . LEU A 1 176 ? 15.695 33.825 17.574 1.00 13.00 173 LEU A CA 1
ATOM 1274 C C . LEU A 1 176 ? 17.075 33.621 16.957 1.00 12.98 173 LEU A C 1
ATOM 1275 O O . LEU A 1 176 ? 17.201 32.974 15.905 1.00 15.45 173 LEU A O 1
ATOM 1280 N N . GLU A 1 177 ? 18.121 34.182 17.580 1.00 13.20 174 GLU A N 1
ATOM 1281 C CA . GLU A 1 177 ? 19.474 33.952 17.087 1.00 13.58 174 GLU A CA 1
ATOM 1282 C C . GLU A 1 177 ? 19.884 32.484 17.217 1.00 12.66 174 GLU A C 1
ATOM 1283 O O . GLU A 1 177 ? 20.568 31.951 16.338 1.00 14.80 174 GLU A O 1
ATOM 1289 N N . GLN A 1 178 ? 19.470 31.814 18.298 1.00 12.78 175 GLN A N 1
ATOM 1290 C CA . GLN A 1 178 ? 19.726 30.376 18.415 1.00 12.21 175 GLN A CA 1
ATOM 1291 C C . GLN A 1 178 ? 19.033 29.628 17.291 1.00 12.86 175 GLN A C 1
ATOM 1292 O O . GLN A 1 178 ? 19.603 28.706 16.705 1.00 13.83 175 GLN A O 1
ATOM 1298 N N . GLU A 1 179 ? 17.793 30.008 16.973 1.00 12.98 176 GLU A N 1
ATOM 1299 C CA . GLU A 1 179 ? 17.091 29.317 15.898 1.00 13.85 176 GLU A CA 1
ATOM 1300 C C . GLU A 1 179 ? 17.818 29.499 14.571 1.00 13.46 176 GLU A C 1
ATOM 1301 O O . GLU A 1 179 ? 17.952 28.548 13.796 1.00 14.67 176 GLU A O 1
ATOM 1307 N N . THR A 1 180 ? 18.294 30.719 14.288 1.00 14.59 177 THR A N 1
ATOM 1308 C CA . THR A 1 180 ? 19.004 30.946 13.028 1.00 15.31 177 THR A CA 1
ATOM 1309 C C . THR A 1 180 ? 20.239 30.064 12.940 1.00 14.82 177 THR A C 1
ATOM 1310 O O . THR A 1 180 ? 20.530 29.480 11.890 1.00 15.94 177 THR A O 1
ATOM 1314 N N . PHE A 1 181 ? 20.979 29.964 14.034 1.00 14.12 178 PHE A N 1
ATOM 1315 C CA . PHE A 1 181 ? 22.165 29.122 14.059 1.00 14.03 178 PHE A CA 1
ATOM 1316 C C . PHE A 1 181 ? 21.805 27.651 13.855 1.00 12.71 178 PHE A C 1
ATOM 1317 O O . PHE A 1 181 ? 22.439 26.944 13.063 1.00 14.49 178 PHE A O 1
ATOM 1325 N N . LEU A 1 182 ? 20.776 27.177 14.562 1.00 13.34 179 LEU A N 1
ATOM 1326 C CA . LEU A 1 182 ? 20.412 25.765 14.491 1.00 13.27 179 LEU A CA 1
ATOM 1327 C C . LEU A 1 182 ? 19.819 25.394 13.141 1.00 13.50 179 LEU A C 1
ATOM 1328 O O . LEU A 1 182 ? 20.000 24.257 12.680 1.00 14.52 179 LEU A O 1
ATOM 1333 N N A GLU A 1 183 ? 19.133 26.326 12.470 0.56 13.64 180 GLU A N 1
ATOM 1334 N N B GLU A 1 183 ? 19.150 26.345 12.492 0.44 13.75 180 GLU A N 1
ATOM 1335 C CA A GLU A 1 183 ? 18.670 26.019 11.121 0.56 14.15 180 GLU A CA 1
ATOM 1336 C CA B GLU A 1 183 ? 18.669 26.125 11.138 0.44 15.06 180 GLU A CA 1
ATOM 1337 C C A GLU A 1 183 ? 19.847 25.775 10.195 0.56 14.60 180 GLU A C 1
ATOM 1338 C C B GLU A 1 183 ? 19.829 25.871 10.190 0.44 15.00 180 GLU A C 1
ATOM 1339 O O A GLU A 1 183 ? 19.828 24.841 9.381 0.56 16.30 180 GLU A O 1
ATOM 1340 O O B GLU A 1 183 ? 19.763 24.975 9.338 0.44 17.00 180 GLU A O 1
ATOM 1351 N N A LYS A 1 184 ? 20.893 26.594 10.324 0.56 14.52 181 LYS A N 1
ATOM 1352 N N B LYS A 1 184 ? 20.915 26.637 10.342 0.44 14.32 181 LYS A N 1
ATOM 1353 C CA A LYS A 1 184 ? 22.078 26.382 9.507 0.56 15.30 181 LYS A CA 1
ATOM 1354 C CA B LYS A 1 184 ? 22.092 26.401 9.517 0.44 15.39 181 LYS A CA 1
ATOM 1355 C C A LYS A 1 184 ? 22.748 25.055 9.838 0.56 15.42 181 LYS A C 1
ATOM 1356 C C B LYS A 1 184 ? 22.752 25.068 9.842 0.44 15.52 181 LYS A C 1
ATOM 1357 O O A LYS A 1 184 ? 23.273 24.384 8.948 0.56 16.62 181 LYS A O 1
ATOM 1358 O O B LYS A 1 184 ? 23.290 24.415 8.946 0.44 16.96 181 LYS A O 1
ATOM 1369 N N . LEU A 1 185 ? 22.736 24.646 11.106 1.00 15.33 182 LEU A N 1
ATOM 1370 C CA . LEU A 1 185 ? 23.265 23.317 11.437 1.00 15.76 182 LEU A CA 1
ATOM 1371 C C . LEU A 1 185 ? 22.408 22.200 10.835 1.00 16.00 182 LEU A C 1
ATOM 1372 O O . LEU A 1 185 ? 22.951 21.243 10.260 1.00 17.27 182 LEU A O 1
ATOM 1377 N N . ALA A 1 186 ? 21.077 22.299 10.944 1.00 15.17 183 ALA A N 1
ATOM 1378 C CA . ALA A 1 186 ? 20.206 21.283 10.363 1.00 16.72 183 ALA A CA 1
ATOM 1379 C C . ALA A 1 186 ? 20.452 21.149 8.867 1.00 17.45 183 ALA A C 1
ATOM 1380 O O . ALA A 1 186 ? 20.527 20.033 8.337 1.00 19.48 183 ALA A O 1
ATOM 1382 N N . LYS A 1 187 ? 20.581 22.287 8.164 1.00 16.99 184 LYS A N 1
ATOM 1383 C CA . LYS A 1 187 ? 20.787 22.302 6.713 1.00 19.11 184 LYS A CA 1
ATOM 1384 C C . LYS A 1 187 ? 22.239 22.093 6.309 1.00 18.44 184 LYS A C 1
ATOM 1385 O O . LYS A 1 187 ? 22.547 22.062 5.107 1.00 22.32 184 LYS A O 1
ATOM 1391 N N . GLU A 1 188 ? 23.132 21.963 7.283 1.00 17.92 185 GLU A N 1
ATOM 1392 C CA . GLU A 1 188 ? 24.553 21.737 7.039 1.00 19.91 185 GLU A CA 1
ATOM 1393 C C . GLU A 1 188 ? 25.161 22.876 6.216 1.00 19.67 185 GLU A C 1
ATOM 1394 O O . GLU A 1 188 ? 26.009 22.671 5.338 1.00 22.43 185 GLU A O 1
ATOM 1400 N N . GLU A 1 189 ? 24.736 24.106 6.542 1.00 18.75 186 GLU A N 1
ATOM 1401 C CA . GLU A 1 189 ? 25.209 25.333 5.908 1.00 19.94 186 GLU A CA 1
ATOM 1402 C C . GLU A 1 189 ? 26.267 26.075 6.718 1.00 21.18 186 GLU A C 1
ATOM 1403 O O . GLU A 1 189 ? 26.816 27.060 6.231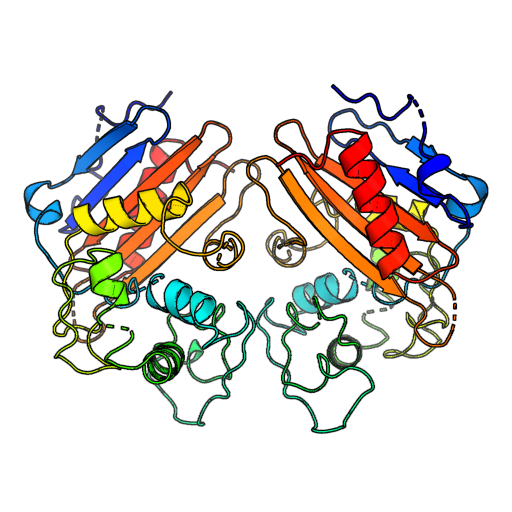 1.00 26.04 186 GLU A O 1
ATOM 1409 N N . LEU A 1 190 ? 26.606 25.618 7.887 1.00 20.47 187 LEU A N 1
ATOM 1410 C CA . LEU A 1 190 ? 27.635 26.289 8.653 1.00 19.31 187 LEU A CA 1
ATOM 1411 C C . LEU A 1 190 ? 29.005 25.967 8.062 1.00 19.81 187 LEU A C 1
ATOM 1412 O O . LEU A 1 190 ? 29.171 24.960 7.373 1.00 19.89 187 LEU A O 1
ATOM 1417 N N . PRO A 1 191 ? 30.053 26.797 8.392 1.00 18.96 188 PRO A N 1
ATOM 1418 C CA . PRO A 1 191 ? 31.417 26.581 7.876 1.00 20.30 188 PRO A CA 1
ATOM 1419 C C . PRO A 1 191 ? 32.186 25.520 8.661 1.00 20.13 188 PRO A C 1
ATOM 1420 O O . PRO A 1 191 ? 33.271 25.766 9.203 1.00 22.38 188 PRO A O 1
ATOM 1424 N N . PHE A 1 192 ? 31.604 24.336 8.748 1.00 18.81 189 PHE A N 1
ATOM 1425 C CA . PHE A 1 192 ? 32.216 23.171 9.373 1.00 17.51 189 PHE A CA 1
ATOM 1426 C C . PHE A 1 192 ? 32.225 22.029 8.370 1.00 18.42 189 PHE A C 1
ATOM 1427 O O . PHE A 1 192 ? 31.376 21.973 7.473 1.00 20.30 189 PHE A O 1
ATOM 1435 N N . ASP A 1 193 ? 33.187 21.120 8.514 1.00 18.72 190 ASP A N 1
ATOM 1436 C CA . ASP A 1 193 ? 33.173 19.928 7.670 1.00 19.32 190 ASP A CA 1
ATOM 1437 C C . ASP A 1 193 ? 31.888 19.134 7.904 1.00 19.05 190 ASP A C 1
ATOM 1438 O O . ASP A 1 193 ? 31.377 19.051 9.026 1.00 18.61 190 ASP A O 1
ATOM 1443 N N A LYS A 1 194 ? 31.380 18.519 6.837 0.57 19.35 191 LYS A N 1
ATOM 1444 N N B LYS A 1 194 ? 31.380 18.517 6.835 0.43 19.61 191 LYS A N 1
ATOM 1445 C CA A LYS A 1 194 ? 30.176 17.700 6.954 0.57 20.88 191 LYS A CA 1
ATOM 1446 C CA B LYS A 1 194 ? 30.170 17.706 6.961 0.43 21.30 191 LYS A CA 1
ATOM 1447 C C A LYS A 1 194 ? 30.289 16.624 8.029 0.57 18.78 191 LYS A C 1
ATOM 1448 C C B LYS A 1 194 ? 30.282 16.616 8.024 0.43 19.21 191 LYS A C 1
ATOM 1449 O O A LYS A 1 194 ? 29.363 16.509 8.846 0.57 18.85 191 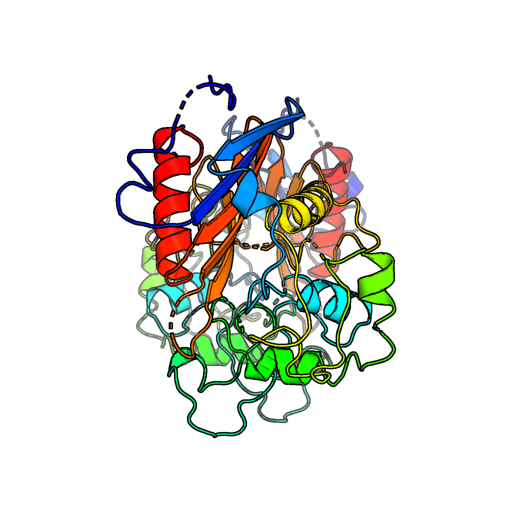LYS A O 1
ATOM 1450 O O B LYS A 1 194 ? 29.343 16.475 8.825 0.43 19.25 191 LYS A O 1
ATOM 1461 N N . PRO A 1 195 ? 31.372 15.843 8.118 1.00 20.09 192 PRO A N 1
ATOM 1462 C CA . PRO A 1 195 ? 31.436 14.822 9.182 1.00 21.32 192 PRO A CA 1
ATOM 1463 C C . PRO A 1 195 ? 31.380 15.400 10.583 1.00 18.77 192 PRO A C 1
ATOM 1464 O O . PRO A 1 195 ? 30.847 14.751 11.494 1.00 19.93 192 PRO A O 1
ATOM 1468 N N . VAL A 1 196 ? 31.895 16.619 10.770 1.00 16.53 193 VAL A N 1
ATOM 1469 C CA . VAL A 1 196 ? 31.842 17.284 12.071 1.00 15.87 193 VAL A CA 1
ATOM 1470 C C . VAL A 1 196 ? 30.397 17.561 12.460 1.00 14.76 193 VAL A C 1
ATOM 1471 O O . VAL A 1 196 ? 29.976 17.295 13.586 1.00 15.41 193 VAL A O 1
ATOM 1483 N N . LYS A 1 198 ? 27.727 16.006 11.313 1.00 15.55 195 LYS A N 1
ATOM 1484 C CA . LYS A 1 198 ? 27.031 14.741 11.542 1.00 16.75 195 LYS A CA 1
ATOM 1485 C C . LYS A 1 198 ? 27.294 14.219 12.945 1.00 15.06 195 LYS A C 1
ATOM 1486 O O . LYS A 1 198 ? 26.383 13.690 13.593 1.00 15.70 195 LYS A O 1
ATOM 1492 N N . ILE A 1 199 ? 28.547 14.315 13.415 1.00 14.76 196 ILE A N 1
ATOM 1493 C CA . ILE A 1 199 ? 28.901 13.834 14.750 1.00 14.88 196 ILE A CA 1
ATOM 1494 C C . ILE A 1 199 ? 28.132 14.614 15.800 1.00 13.10 196 ILE A C 1
ATOM 1495 O O . ILE A 1 199 ? 27.531 14.035 16.709 1.00 13.62 196 ILE A O 1
ATOM 1500 N N . VAL A 1 200 ? 28.110 15.944 15.679 1.00 12.04 197 VAL A N 1
ATOM 1501 C CA . VAL A 1 200 ? 27.454 16.743 16.712 1.00 12.78 197 VAL A CA 1
ATOM 1502 C C . VAL A 1 200 ? 25.947 16.508 16.710 1.00 12.65 197 VAL A C 1
ATOM 1503 O O . VAL A 1 200 ? 25.326 16.384 17.772 1.00 13.02 197 VAL A O 1
ATOM 1507 N N . LYS A 1 201 ? 25.340 16.394 15.526 1.00 13.45 198 LYS A N 1
ATOM 1508 C CA . LYS A 1 201 ? 23.921 16.066 15.471 1.00 14.90 198 LYS A CA 1
ATOM 1509 C C . LYS A 1 201 ? 23.645 14.739 16.179 1.00 13.88 198 LYS A C 1
ATOM 1510 O O . LYS A 1 201 ? 22.714 14.636 16.993 1.00 14.33 198 LYS A O 1
ATOM 1516 N N A ARG A 1 202 ? 24.455 13.722 15.894 0.44 14.06 199 ARG A N 1
ATOM 1517 N N B ARG A 1 202 ? 24.433 13.694 15.875 0.56 14.11 199 ARG A N 1
ATOM 1518 C CA A ARG A 1 202 ? 24.244 12.429 16.526 0.44 14.76 199 ARG A CA 1
ATOM 1519 C CA B ARG A 1 202 ? 24.228 12.416 16.561 0.56 14.87 199 ARG A CA 1
ATOM 1520 C C A ARG A 1 202 ? 24.386 12.525 18.047 0.44 13.12 199 ARG A C 1
ATOM 1521 C C B ARG A 1 202 ? 24.334 12.579 18.071 0.56 13.09 199 ARG A C 1
ATOM 1522 O O A ARG A 1 202 ? 23.638 11.875 18.788 0.44 13.68 199 ARG A O 1
ATOM 1523 O O B ARG A 1 202 ? 23.532 12.011 18.823 0.56 13.50 199 ARG A O 1
ATOM 1554 N N . ILE A 1 205 ? 21.113 13.515 19.913 1.00 11.16 202 ILE A N 1
ATOM 1555 C CA . ILE A 1 205 ? 19.901 12.693 19.887 1.00 10.98 202 ILE A CA 1
ATOM 1556 C C . ILE A 1 205 ? 19.440 12.440 21.309 1.00 12.16 202 ILE A C 1
ATOM 1557 O O . ILE A 1 205 ? 20.204 11.958 22.161 1.00 14.10 202 ILE A O 1
ATOM 1562 N N . GLN A 1 206 ? 18.169 12.738 21.559 1.00 12.67 203 GLN A N 1
ATOM 1563 C CA . GLN A 1 206 ? 17.512 12.576 22.852 1.00 13.32 203 GLN A CA 1
ATOM 1564 C C . GLN A 1 206 ? 16.599 11.364 22.900 1.00 15.25 203 GLN A C 1
ATOM 1565 O O . GLN A 1 206 ? 16.475 10.719 23.957 1.00 18.11 203 GLN A O 1
ATOM 1571 N N . GLU A 1 207 ? 15.915 11.074 21.797 1.00 14.70 204 GLU A N 1
ATOM 1572 C CA . GLU A 1 207 ? 14.939 9.993 21.766 1.00 16.26 204 GLU A CA 1
ATOM 1573 C C . GLU A 1 207 ? 14.705 9.614 20.316 1.00 15.16 204 GLU A C 1
ATOM 1574 O O . GLU A 1 207 ? 14.709 10.476 19.436 1.00 15.85 204 GLU A O 1
ATOM 1580 N N A GLU A 1 208 ? 14.518 8.324 20.081 0.50 16.25 205 GLU A N 1
ATOM 1581 N N B GLU A 1 208 ? 14.509 8.316 20.066 0.50 16.44 205 GLU A N 1
ATOM 1582 C CA A GLU A 1 208 ? 14.224 7.812 18.756 0.50 15.78 205 GLU A CA 1
ATOM 1583 C CA B GLU A 1 208 ? 14.274 7.786 18.723 0.50 16.42 205 GLU A CA 1
ATOM 1584 C C A GLU A 1 208 ? 12.987 6.951 18.857 0.50 17.89 205 GLU A C 1
ATOM 1585 C C B GLU A 1 208 ? 13.053 6.884 18.764 0.50 17.58 205 GLU A C 1
ATOM 1586 O O A GLU A 1 208 ? 12.909 6.057 19.710 0.50 20.90 205 GLU A O 1
ATOM 1587 O O B GLU A 1 208 ? 13.063 5.862 19.464 0.50 18.48 205 GLU A O 1
ATOM 1598 N N . GLY A 1 209 ? 12.019 7.242 17.997 1.00 17.85 206 GLY A N 1
ATOM 1599 C CA . GLY A 1 209 ? 10.863 6.397 17.808 1.00 20.19 206 GLY A CA 1
ATOM 1600 C C . GLY A 1 209 ? 10.936 5.677 16.476 1.00 21.68 206 GLY A C 1
ATOM 1601 O O . GLY A 1 209 ? 11.931 5.740 15.752 1.00 24.17 206 GLY A O 1
ATOM 1602 N N . ASP A 1 210 ? 9.849 4.979 16.151 1.00 22.20 207 ASP A N 1
ATOM 1603 C CA . ASP A 1 210 ? 9.709 4.409 14.816 1.00 23.79 207 ASP A CA 1
ATOM 1604 C C . ASP A 1 210 ? 9.609 5.499 13.761 1.00 25.02 207 ASP A C 1
ATOM 1605 O O . ASP A 1 210 ? 10.043 5.295 12.622 1.00 28.01 207 ASP A O 1
ATOM 1610 N N . HIS A 1 211 ? 9.032 6.653 14.113 1.00 21.59 208 HIS A N 1
ATOM 1611 C CA . HIS A 1 211 ? 8.654 7.651 13.120 1.00 23.74 208 HIS A CA 1
ATOM 1612 C C . HIS A 1 211 ? 9.309 9.000 13.314 1.00 21.15 208 HIS A C 1
ATOM 1613 O O . HIS A 1 211 ? 9.046 9.911 12.521 1.00 24.10 208 HIS A O 1
ATOM 1620 N N . TYR A 1 212 ? 10.145 9.160 14.331 1.00 19.12 209 TYR A N 1
ATOM 1621 C CA . TYR A 1 212 ? 10.753 10.459 14.576 1.00 17.87 209 TYR A CA 1
ATOM 1622 C C . TYR A 1 212 ? 12.071 10.268 15.311 1.00 16.21 209 TYR A C 1
ATOM 1623 O O . TYR A 1 212 ? 12.308 9.236 15.957 1.00 17.55 209 TYR A O 1
ATOM 1632 N N . THR A 1 213 ? 12.909 11.308 15.236 1.00 15.68 210 THR A N 1
ATOM 1633 C CA . THR A 1 213 ? 14.128 11.415 16.038 1.00 14.96 210 THR A CA 1
ATOM 1634 C C . THR A 1 213 ? 14.153 12.818 16.621 1.00 14.24 210 THR A C 1
ATOM 1635 O O . THR A 1 213 ? 14.022 13.806 15.879 1.00 15.22 210 THR A O 1
ATOM 1639 N N . LEU A 1 214 ? 14.244 12.898 17.945 1.00 13.71 211 LEU A N 1
ATOM 1640 C CA . LEU A 1 214 ? 14.336 14.170 18.655 1.00 13.47 211 LEU A CA 1
ATOM 1641 C C . LEU A 1 214 ? 15.797 14.459 18.964 1.00 13.22 211 LEU A C 1
ATOM 1642 O O . LEU A 1 214 ? 16.473 13.642 19.604 1.00 13.86 211 LEU A O 1
ATOM 1647 N N . TYR A 1 215 ? 16.271 15.615 18.524 1.00 12.85 212 TYR A N 1
ATOM 1648 C CA . TYR A 1 215 ? 17.616 16.107 18.817 1.00 13.08 212 TYR A CA 1
ATOM 1649 C C . TYR A 1 215 ? 17.487 17.335 19.703 1.00 12.78 212 TYR A C 1
ATOM 1650 O O . TYR A 1 215 ? 16.643 18.198 19.450 1.00 14.15 212 TYR A O 1
ATOM 1659 N N . GLY A 1 216 ? 18.319 17.452 20.727 1.00 12.81 213 GLY A N 1
ATOM 1660 C CA . GLY A 1 216 ? 18.218 18.673 21.505 1.00 12.37 21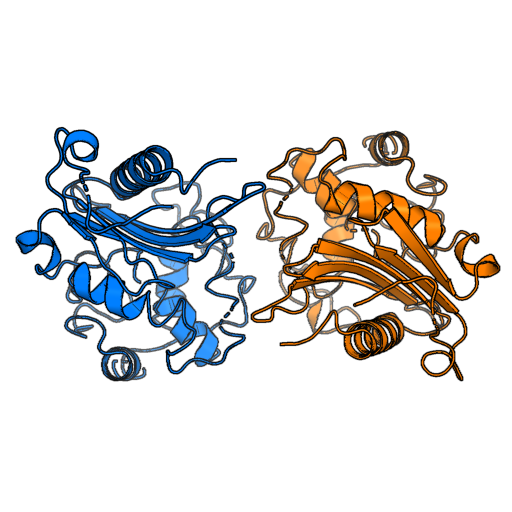3 GLY A CA 1
ATOM 1661 C C . GLY A 1 216 ? 19.309 18.781 22.532 1.00 11.62 213 GLY A C 1
ATOM 1662 O O . GLY A 1 216 ? 19.949 17.785 22.886 1.00 14.53 213 GLY A O 1
ATOM 1663 N N . LYS A 1 217 ? 19.475 19.998 23.042 1.00 11.29 214 LYS A N 1
ATOM 1664 C CA . LYS A 1 217 ? 20.416 20.294 24.117 1.00 10.66 214 LYS A CA 1
ATOM 1665 C C . LYS A 1 217 ? 19.719 21.189 25.131 1.00 10.46 214 LYS A C 1
ATOM 1666 O O . LYS A 1 217 ? 19.187 22.245 24.767 1.00 11.57 214 LYS A O 1
ATOM 1672 N N . THR A 1 218 ? 19.744 20.789 26.407 1.00 10.97 215 THR A N 1
ATOM 1673 C CA . THR A 1 218 ? 19.264 21.641 27.486 1.00 11.29 215 THR A CA 1
ATOM 1674 C C . THR A 1 218 ? 20.342 22.646 27.905 1.00 11.11 215 THR A C 1
ATOM 1675 O O . THR A 1 218 ? 21.541 22.435 27.727 1.00 11.49 215 THR A O 1
ATOM 1679 N N . GLY A 1 219 ? 19.891 23.720 28.540 1.00 11.47 216 GLY A N 1
ATOM 1680 C CA . GLY A 1 219 ? 20.794 24.592 29.266 1.00 11.88 216 GLY A CA 1
ATOM 1681 C C . GLY A 1 219 ? 20.067 25.123 30.477 1.00 11.56 216 GLY A C 1
ATOM 1682 O O . GLY A 1 219 ? 18.860 25.381 30.413 1.00 12.48 216 GLY A O 1
ATOM 1683 N N . THR A 1 220 ? 20.784 25.291 31.584 1.00 11.35 217 THR A N 1
ATOM 1684 C CA . THR A 1 220 ? 20.186 25.818 32.809 1.00 11.53 217 THR A CA 1
ATOM 1685 C C . THR A 1 220 ? 21.178 26.761 33.466 1.00 11.91 217 THR A C 1
ATOM 1686 O O . THR A 1 220 ? 22.390 26.504 33.473 1.00 12.37 217 THR A O 1
ATOM 1690 N N . ARG A 1 221 ? 20.670 27.841 34.048 1.00 11.75 218 ARG A N 1
ATOM 1691 C CA . ARG A 1 221 ? 21.457 28.605 35.011 1.00 11.72 218 ARG A CA 1
ATOM 1692 C C . ARG A 1 221 ? 21.365 27.835 36.329 1.00 11.69 218 ARG A C 1
ATOM 1693 O O . ARG A 1 221 ? 20.345 27.901 37.031 1.00 13.11 218 ARG A O 1
ATOM 1701 N N . LEU A 1 222 ? 22.404 27.032 36.622 1.00 11.91 219 LEU A N 1
ATOM 1702 C CA . LEU A 1 222 ? 22.309 26.010 37.662 1.00 12.20 219 LEU A CA 1
ATOM 1703 C C . LEU A 1 222 ? 22.426 26.589 39.060 1.00 12.77 219 LEU A C 1
ATOM 1704 O O . LEU A 1 222 ? 22.187 25.864 40.022 1.00 14.97 219 LEU A O 1
ATOM 1709 N N . THR A 1 223 ? 22.777 27.871 39.192 1.00 13.44 220 THR A N 1
ATOM 1710 C CA . THR A 1 223 ? 22.798 28.518 40.496 1.00 13.63 220 THR A CA 1
ATOM 1711 C C . THR A 1 223 ? 21.394 28.585 41.088 1.00 14.26 220 THR A C 1
ATOM 1712 O O . THR A 1 223 ? 21.108 27.955 42.122 1.00 15.88 220 THR A O 1
ATOM 1716 N N . ASP A 1 224 ? 20.489 29.296 40.411 1.00 13.45 221 ASP A N 1
ATOM 1717 C CA . ASP A 1 224 ? 19.146 29.562 40.920 1.00 14.53 221 ASP A CA 1
ATOM 1718 C C . ASP A 1 224 ? 18.058 28.836 40.134 1.00 14.08 221 ASP A C 1
ATOM 1719 O O . ASP A 1 224 ? 16.870 29.001 40.449 1.00 16.01 221 ASP A O 1
ATOM 1732 N N . GLY A 1 226 ? 16.910 29.544 37.363 1.00 13.40 223 GLY A N 1
ATOM 1733 C CA . GLY A 1 226 ? 15.991 30.582 36.933 1.00 14.47 223 GLY A CA 1
ATOM 1734 C C . GLY A 1 226 ? 16.018 30.938 35.467 1.00 13.78 223 GLY A C 1
ATOM 1735 O O . GLY A 1 226 ? 15.336 31.878 35.049 1.00 15.41 223 GLY A O 1
ATOM 1736 N N . LEU A 1 227 ? 16.799 30.220 34.671 1.00 12.42 224 LEU A N 1
ATOM 1737 C CA . LEU A 1 227 ? 16.870 30.420 33.239 1.00 12.06 224 LEU A CA 1
ATOM 1738 C C . LEU A 1 227 ? 17.101 29.046 32.651 1.00 12.05 224 LEU A C 1
ATOM 1739 O O . LEU A 1 227 ? 17.936 28.273 33.153 1.00 12.38 224 LEU A O 1
ATOM 1744 N N . GLY A 1 228 ? 16.355 28.734 31.607 1.00 12.07 225 GLY A N 1
ATOM 1745 C CA . GLY A 1 228 ? 16.370 27.400 31.029 1.00 12.20 225 GLY A CA 1
ATOM 1746 C C . GLY A 1 228 ? 16.180 27.463 29.535 1.00 11.30 225 GLY A C 1
ATOM 1747 O O . GLY A 1 228 ? 15.474 28.332 29.004 1.00 12.43 225 GLY A O 1
ATOM 1748 N N . TRP A 1 229 ? 16.773 26.491 28.861 1.00 10.69 226 TRP A N 1
ATOM 1749 C CA . TRP A 1 229 ? 16.697 26.368 27.418 1.00 10.35 226 TRP A CA 1
ATOM 1750 C C . TRP A 1 229 ? 16.536 24.901 27.048 1.00 11.17 226 TRP A C 1
ATOM 1751 O O . TRP A 1 229 ? 17.068 24.001 27.720 1.00 11.23 226 TRP A O 1
ATOM 1762 N N . PHE A 1 230 ? 15.861 24.665 25.924 1.00 11.06 227 PHE A N 1
ATOM 1763 C CA . PHE A 1 230 ? 15.969 23.381 25.235 1.00 10.63 227 PHE A CA 1
ATOM 1764 C C . PHE A 1 230 ? 15.890 23.707 23.757 1.00 10.81 227 PHE A C 1
ATOM 1765 O O . PHE A 1 230 ? 14.909 24.307 23.313 1.00 11.53 227 PHE A O 1
ATOM 1773 N N . VAL A 1 231 ? 16.944 23.386 23.003 1.00 11.38 228 VAL A N 1
ATOM 1774 C CA . VAL A 1 231 ? 17.057 23.825 21.610 1.00 10.69 228 VAL A CA 1
ATOM 1775 C C . VAL A 1 231 ? 17.436 22.624 20.770 1.00 10.39 228 VAL A C 1
ATOM 1776 O O . VAL A 1 231 ? 18.175 21.751 21.218 1.00 12.10 228 VAL A O 1
ATOM 1780 N N . GLY A 1 232 ? 16.948 22.569 19.541 1.00 11.24 229 GLY A N 1
ATOM 1781 C CA . GLY A 1 232 ? 17.285 21.397 18.747 1.00 13.02 229 GLY A CA 1
ATOM 1782 C C . GLY A 1 232 ? 16.402 21.258 17.523 1.00 11.78 229 GLY A C 1
ATOM 1783 O O . GLY A 1 232 ? 15.965 22.262 16.925 1.00 12.71 229 GLY A O 1
ATOM 1784 N N . PHE A 1 233 ? 16.161 19.996 17.156 1.00 12.80 230 PHE A N 1
ATOM 1785 C CA . PHE A 1 233 ? 15.446 19.681 15.932 1.00 14.45 230 PHE A CA 1
ATOM 1786 C C . PHE A 1 233 ? 14.654 18.414 16.146 1.00 13.91 230 PHE A C 1
ATOM 1787 O O . PHE A 1 233 ? 15.029 17.553 16.940 1.00 18.61 230 PHE A O 1
ATOM 1795 N N . ILE A 1 234 ? 13.579 18.273 15.401 1.00 13.09 231 ILE A N 1
ATOM 1796 C CA . ILE A 1 234 ? 12.889 17.001 15.346 1.00 14.96 231 ILE A CA 1
ATOM 1797 C C . ILE A 1 234 ? 12.744 16.611 13.887 1.00 15.50 231 ILE A C 1
ATOM 1798 O O . ILE A 1 234 ? 12.311 17.428 13.059 1.00 15.90 231 ILE A O 1
ATOM 1803 N N . LYS A 1 235 ? 13.145 15.390 13.569 1.00 16.59 232 LYS A N 1
ATOM 1804 C CA . LYS A 1 235 ? 13.023 14.856 12.227 1.00 18.30 232 LYS A CA 1
ATOM 1805 C C . LYS A 1 235 ? 11.883 13.854 12.229 1.00 19.05 232 LYS A C 1
ATOM 1806 O O . LYS A 1 235 ? 11.853 12.955 13.075 1.00 21.23 232 LYS A O 1
ATOM 1812 N N . THR A 1 236 ? 10.947 14.021 11.299 1.00 20.75 233 THR A N 1
ATOM 1813 C CA . THR A 1 236 ? 9.852 13.093 11.104 1.00 25.71 233 THR A CA 1
ATOM 1814 C C . THR A 1 236 ? 9.937 12.563 9.681 1.00 31.60 233 THR A C 1
ATOM 1815 O O . THR A 1 236 ? 10.785 12.983 8.886 1.00 32.82 233 THR A O 1
ATOM 1819 N N . GLU A 1 237 ? 9.016 11.657 9.346 1.00 36.44 234 GLU A N 1
ATOM 1820 C CA . GLU A 1 237 ? 8.994 11.099 8.002 1.00 42.90 234 GLU A CA 1
ATOM 1821 C C . GLU A 1 237 ? 8.644 12.145 6.958 1.00 44.98 234 GLU A C 1
ATOM 1822 O O . GLU A 1 237 ? 8.955 11.955 5.775 1.00 47.64 234 GLU A O 1
ATOM 1828 N N A HIS A 1 238 ? 7.996 13.239 7.358 0.52 44.30 235 HIS A N 1
ATOM 1829 N N B HIS A 1 238 ? 8.008 13.242 7.364 0.48 44.74 235 HIS A N 1
ATOM 1830 C CA A HIS A 1 238 ? 7.583 14.274 6.420 0.52 46.74 235 HIS A CA 1
ATOM 1831 C CA B HIS A 1 238 ? 7.559 14.279 6.445 0.48 46.80 235 HIS A CA 1
ATOM 1832 C C A HIS A 1 238 ? 8.519 15.472 6.387 0.52 44.49 235 HIS A C 1
ATOM 1833 C C B HIS A 1 238 ? 8.455 15.511 6.449 0.48 44.28 235 HIS A C 1
ATOM 1834 O O A HIS A 1 238 ? 8.326 16.365 5.556 0.52 45.53 235 HIS A O 1
ATOM 1835 O O B HIS A 1 238 ? 8.174 16.466 5.719 0.48 45.02 235 HIS A O 1
ATOM 1848 N N . GLY A 1 239 ? 9.513 15.521 7.253 1.00 40.13 236 GLY A N 1
ATOM 1849 C CA . GLY A 1 239 ? 10.421 16.643 7.267 1.00 34.83 236 GLY A CA 1
ATOM 1850 C C . GLY A 1 239 ? 10.950 16.952 8.642 1.00 28.67 236 GLY A C 1
ATOM 1851 O O . GLY A 1 239 ? 10.602 16.277 9.607 1.00 27.95 236 GLY A O 1
ATOM 1852 N N . SER A 1 240 ? 11.802 17.975 8.718 1.00 25.53 237 SER A N 1
ATOM 1853 C CA . SER A 1 240 ? 12.448 18.359 9.963 1.00 21.34 237 SER A CA 1
ATOM 1854 C C . SER A 1 240 ? 11.989 19.739 10.408 1.00 16.98 237 SER A C 1
ATOM 1855 O O . SER A 1 240 ? 11.603 20.596 9.605 1.00 18.48 237 SER A O 1
ATOM 1858 N N . TYR A 1 241 ? 12.092 19.956 11.718 1.00 14.66 238 TYR A N 1
ATOM 1859 C CA . TYR A 1 241 ? 11.686 21.201 12.343 1.00 14.10 238 TYR A CA 1
ATOM 1860 C C . TYR A 1 241 ? 12.773 21.604 13.317 1.00 15.63 238 TYR A C 1
ATOM 1861 O O . TYR A 1 241 ? 13.324 20.745 14.008 1.00 21.26 238 TYR A O 1
ATOM 1870 N N . VAL A 1 242 ? 13.081 22.890 13.372 1.00 12.50 239 VAL A N 1
ATOM 1871 C CA . VAL A 1 242 ? 14.015 23.445 14.356 1.00 12.84 239 VAL A CA 1
ATOM 1872 C C . VAL A 1 242 ? 13.183 24.063 15.466 1.00 12.48 239 VAL A C 1
ATOM 1873 O O . VAL A 1 242 ? 12.198 24.758 15.189 1.00 14.54 239 VAL A O 1
ATOM 1877 N N . PHE A 1 243 ? 13.555 23.816 16.723 1.00 12.10 240 PHE A N 1
ATOM 1878 C CA . PHE A 1 243 ? 12.839 24.446 17.824 1.00 12.35 240 PHE A CA 1
ATOM 1879 C C . PHE A 1 243 ? 13.797 25.113 18.799 1.00 11.79 240 PHE A C 1
ATOM 1880 O O . PHE A 1 243 ? 14.954 24.699 18.966 1.00 12.04 240 PHE A O 1
ATOM 1888 N N . VAL A 1 244 ? 13.301 26.160 19.447 1.00 11.64 241 VAL A N 1
ATOM 1889 C CA . VAL A 1 244 ? 13.997 26.800 20.557 1.00 11.65 241 VAL A CA 1
ATOM 1890 C C . VAL A 1 244 ? 12.968 27.091 21.638 1.00 11.43 241 VAL A C 1
ATOM 1891 O O . VAL A 1 244 ? 11.963 27.766 21.380 1.00 12.42 241 VAL A O 1
ATOM 1895 N N . THR A 1 245 ? 13.231 26.607 22.856 1.00 11.57 242 THR A N 1
ATOM 1896 C CA . THR A 1 245 ? 12.399 26.921 24.020 1.00 11.23 242 THR A CA 1
ATOM 1897 C C . THR A 1 245 ? 13.284 27.600 25.056 1.00 10.88 242 THR A C 1
ATOM 1898 O O . THR A 1 245 ? 14.400 27.145 25.325 1.00 12.05 242 THR A O 1
ATOM 1902 N N . ASN A 1 246 ? 12.802 28.690 25.632 1.00 11.44 243 ASN A N 1
ATOM 1903 C CA . ASN A 1 246 ? 13.574 29.447 26.609 1.00 12.42 243 ASN A CA 1
ATOM 1904 C C . ASN A 1 246 ? 12.598 29.904 27.683 1.00 12.00 243 ASN A C 1
ATOM 1905 O O . ASN A 1 246 ? 11.503 30.370 27.354 1.00 13.40 243 ASN A O 1
ATOM 1910 N N . VAL A 1 247 ? 12.966 29.753 28.961 1.00 11.50 244 VAL A N 1
ATOM 1911 C CA . VAL A 1 247 ? 12.013 29.956 30.052 1.00 13.00 244 VAL A CA 1
ATOM 1912 C C . VAL A 1 247 ? 12.721 30.488 31.290 1.00 12.93 244 VAL A C 1
ATOM 1913 O O . VAL A 1 247 ? 13.919 30.302 31.474 1.00 12.93 244 VAL A O 1
ATOM 1917 N N A ASP A 1 248 ? 11.925 31.075 32.192 0.59 14.06 245 ASP A N 1
ATOM 1918 N N B ASP A 1 248 ? 11.952 31.159 32.151 0.41 13.65 245 ASP A N 1
ATOM 1919 C CA A ASP A 1 248 ? 12.384 31.504 33.513 0.59 14.76 245 ASP A CA 1
ATOM 1920 C CA B ASP A 1 248 ? 12.414 31.502 33.497 0.41 14.31 245 ASP A CA 1
ATOM 1921 C C A ASP A 1 248 ? 12.336 30.353 34.515 0.59 14.47 245 ASP A C 1
ATOM 1922 C C B ASP A 1 248 ? 12.172 30.294 34.406 0.41 13.95 245 ASP A C 1
ATOM 1923 O O A ASP A 1 248 ? 11.795 30.486 35.617 0.59 16.64 245 ASP A O 1
ATOM 1924 O O B ASP A 1 248 ? 11.323 30.305 35.301 0.41 15.51 245 ASP A O 1
ATOM 1933 N N . ASP A 1 249 ? 12.924 29.228 34.147 1.00 14.45 246 ASP A N 1
ATOM 1934 C CA . ASP A 1 249 ? 12.812 27.977 34.896 1.00 14.20 246 ASP A CA 1
ATOM 1935 C C . ASP A 1 249 ? 13.993 27.127 34.450 1.00 14.57 246 ASP A C 1
ATOM 1936 O O . ASP A 1 249 ? 14.869 27.617 33.736 1.00 14.87 246 ASP A O 1
ATOM 1941 N N . SER A 1 250 ? 14.016 25.856 34.822 1.00 13.97 247 SER A N 1
ATOM 1942 C CA . SER A 1 250 ? 15.174 25.025 34.500 1.00 13.63 247 SER A CA 1
ATOM 1943 C C . SER A 1 250 ? 15.149 24.539 33.049 1.00 12.71 247 SER A C 1
ATOM 1944 O O . SER A 1 250 ? 14.126 24.576 32.360 1.00 13.56 247 SER A O 1
ATOM 1947 N N . GLY A 1 251 ? 16.304 24.045 32.596 1.00 13.69 248 GLY A N 1
ATOM 1948 C CA . GLY A 1 251 ? 16.374 23.404 31.291 1.00 13.05 248 GLY A CA 1
ATOM 1949 C C . GLY A 1 251 ? 15.520 22.150 31.215 1.00 12.40 248 GLY A C 1
ATOM 1950 O O . GLY A 1 251 ? 14.964 21.839 30.161 1.00 13.25 248 GLY A O 1
ATOM 1951 N N . THR A 1 252 ? 15.377 21.424 32.332 1.00 13.68 249 THR A N 1
ATOM 1952 C CA . THR A 1 252 ? 14.459 20.286 32.356 1.00 15.61 249 THR A CA 1
ATOM 1953 C C . THR A 1 252 ? 13.023 20.738 32.110 1.00 13.62 249 THR A C 1
ATOM 1954 O O . THR A 1 252 ? 12.282 20.112 31.333 1.00 13.86 249 THR A O 1
ATOM 1958 N N . LYS A 1 253 ? 12.605 21.827 32.757 1.00 13.14 250 LYS A N 1
ATOM 1959 C CA . LYS A 1 253 ? 11.281 22.376 32.461 1.00 13.71 250 LYS A CA 1
ATOM 1960 C C . LYS A 1 253 ? 11.157 22.779 30.993 1.00 12.70 250 LYS A C 1
ATOM 1961 O O . LYS A 1 253 ? 10.137 22.502 30.343 1.00 13.19 250 LYS A O 1
ATOM 1967 N N . ALA A 1 254 ? 12.184 23.430 30.443 1.00 11.58 251 ALA A N 1
ATOM 1968 C CA . ALA A 1 254 ? 12.141 23.795 29.026 1.00 12.28 251 ALA A CA 1
ATOM 1969 C C . ALA A 1 254 ? 11.961 22.564 28.147 1.00 12.39 251 ALA A C 1
ATOM 1970 O O . ALA A 1 254 ? 11.200 22.598 27.171 1.00 12.55 251 ALA A O 1
ATOM 1972 N N . LYS A 1 255 ? 12.691 21.482 28.442 1.00 11.68 252 LYS A N 1
ATOM 1973 C CA . LYS A 1 255 ? 12.545 20.256 27.660 1.00 11.25 252 LYS A CA 1
ATOM 1974 C C . LYS A 1 255 ? 11.152 19.662 27.806 1.00 11.93 252 LYS A C 1
ATOM 1975 O O . LYS A 1 255 ? 10.543 19.248 26.808 1.00 12.75 252 LYS A O 1
ATOM 1981 N N . ASN A 1 256 ? 10.601 19.656 29.031 1.00 12.57 253 ASN A N 1
ATOM 1982 C CA . ASN A 1 256 ? 9.271 19.095 29.226 1.00 13.38 253 ASN A CA 1
ATOM 1983 C C . ASN A 1 256 ? 8.203 19.893 28.490 1.00 13.24 253 ASN A C 1
ATOM 1984 O O . ASN A 1 256 ? 7.277 19.307 27.921 1.00 14.36 253 ASN A O 1
ATOM 1989 N N . ILE A 1 257 ? 8.312 21.227 28.490 1.00 12.66 254 ILE A N 1
ATOM 1990 C CA . ILE A 1 257 ? 7.394 22.063 27.715 1.00 11.78 254 ILE A CA 1
ATOM 1991 C C . ILE A 1 257 ? 7.496 21.714 26.235 1.00 11.81 254 ILE A C 1
ATOM 1992 O O . ILE A 1 257 ? 6.484 21.574 25.535 1.00 12.58 254 ILE A O 1
ATOM 1997 N N . THR A 1 258 ? 8.728 21.593 25.735 1.00 12.27 255 THR A N 1
ATOM 1998 C CA . THR A 1 258 ? 8.934 21.295 24.320 1.00 11.97 255 THR A CA 1
ATOM 1999 C C . THR A 1 258 ? 8.306 19.961 23.939 1.00 12.61 255 THR A C 1
ATOM 2000 O O . THR A 1 258 ? 7.639 19.854 22.911 1.00 12.96 255 THR A O 1
ATOM 2004 N N . VAL A 1 259 ? 8.555 18.918 24.728 1.00 12.69 256 VAL A N 1
ATOM 2005 C CA . VAL A 1 259 ? 8.009 17.602 24.423 1.00 13.44 256 VAL A CA 1
ATOM 2006 C C . VAL A 1 259 ? 6.494 17.649 24.440 1.00 13.62 256 VAL A C 1
ATOM 2007 O O . VAL A 1 259 ? 5.834 17.031 23.594 1.00 13.98 256 VAL A O 1
ATOM 2011 N N . ASP A 1 260 ? 5.916 18.379 25.402 1.00 13.13 257 ASP A N 1
ATOM 2012 C CA . ASP A 1 260 ? 4.461 18.543 25.445 1.00 13.19 257 ASP A CA 1
ATOM 2013 C C . ASP A 1 260 ? 3.957 19.152 24.128 1.00 12.93 257 ASP A C 1
ATOM 2014 O O . ASP A 1 260 ? 3.026 18.629 23.504 1.00 14.65 257 ASP A O 1
ATOM 2019 N N . ILE A 1 261 ? 4.580 20.245 23.671 1.00 12.71 258 ILE A N 1
ATOM 2020 C CA . ILE A 1 261 ? 4.179 20.887 22.418 1.00 12.44 258 ILE A CA 1
ATOM 2021 C C . ILE A 1 261 ? 4.334 19.931 21.243 1.00 11.73 258 ILE A C 1
ATOM 2022 O O . ILE A 1 261 ? 3.459 19.837 20.377 1.00 12.95 258 ILE A O 1
ATOM 2027 N N . LEU A 1 262 ? 5.485 19.249 21.163 1.00 12.30 259 LEU A N 1
ATOM 2028 C CA . LEU A 1 262 ? 5.752 18.377 20.020 1.00 13.05 259 LEU A CA 1
ATOM 2029 C C . LEU A 1 262 ? 4.790 17.202 19.978 1.00 12.45 259 LEU A C 1
ATOM 2030 O O . LEU A 1 262 ? 4.430 16.739 18.882 1.00 15.02 259 LEU A O 1
ATOM 2035 N N . LYS A 1 263 ? 4.342 16.717 21.143 1.00 13.55 260 LYS A N 1
ATOM 2036 C CA . LYS A 1 263 ? 3.299 15.686 21.144 1.00 14.42 260 LYS A CA 1
ATOM 2037 C C . LYS A 1 263 ? 1.953 16.279 20.747 1.00 13.88 260 LYS A C 1
ATOM 2038 O O . LYS A 1 263 ? 1.189 15.659 19.994 1.00 15.68 260 LYS A O 1
ATOM 2044 N N . LYS A 1 264 ? 1.629 17.457 21.281 1.00 13.53 261 LYS A N 1
ATOM 2045 C CA . LYS A 1 264 ? 0.350 18.109 20.997 1.00 13.67 261 LYS A CA 1
ATOM 2046 C C . LYS A 1 264 ? 0.167 18.298 19.501 1.00 14.46 261 LYS A C 1
ATOM 2047 O O . LYS A 1 264 ? -0.956 18.199 18.995 1.00 15.20 261 LYS A O 1
ATOM 2053 N N . TYR A 1 265 ? 1.254 18.616 18.785 1.00 14.26 262 TYR A N 1
ATOM 2054 C CA . TYR A 1 265 ? 1.191 18.902 17.353 1.00 15.31 262 TYR A CA 1
ATOM 2055 C C . TYR A 1 265 ? 1.616 17.722 16.488 1.00 15.40 262 TYR A C 1
ATOM 2056 O O . TYR A 1 265 ? 1.851 17.901 15.290 1.00 16.95 262 TYR A O 1
ATOM 2065 N N . GLY A 1 266 ? 1.713 16.522 17.066 1.00 14.42 263 GLY A N 1
ATOM 2066 C CA . GLY A 1 266 ? 1.832 15.318 16.267 1.00 16.43 263 GLY A CA 1
ATOM 2067 C C . GLY A 1 266 ? 3.186 15.115 15.650 1.00 16.44 263 GLY A C 1
ATOM 2068 O O . GLY A 1 266 ? 3.307 14.365 14.667 1.00 18.44 263 GLY A O 1
ATOM 2069 N N . LEU A 1 267 ? 4.224 15.727 16.223 1.00 15.33 264 LEU A N 1
ATOM 2070 C CA . LEU A 1 267 ? 5.584 15.535 15.729 1.00 15.34 264 LEU A CA 1
ATOM 2071 C C . LEU A 1 267 ? 6.320 14.445 16.498 1.00 16.25 264 LEU A C 1
ATOM 2072 O O . LEU A 1 267 ? 7.046 13.644 15.884 1.00 16.94 264 LEU A O 1
ATOM 2077 N N . ILE A 1 268 ? 6.156 14.393 17.824 1.00 15.43 265 ILE A N 1
ATOM 2078 C CA . ILE A 1 268 ? 6.516 13.204 18.599 1.00 16.88 265 ILE A CA 1
ATOM 2079 C C . ILE A 1 268 ? 5.284 12.327 18.591 1.00 18.29 265 ILE A C 1
ATOM 2080 O O . ILE A 1 268 ? 4.221 12.746 19.066 1.00 18.74 265 ILE A O 1
ATOM 2085 N N . THR A 1 269 ? 5.414 11.138 18.003 1.00 19.94 266 THR A N 1
ATOM 2086 C CA . THR A 1 269 ? 4.325 10.176 17.904 1.00 21.23 266 THR A CA 1
ATOM 2087 C C . THR A 1 269 ? 4.792 8.874 18.539 1.00 22.04 266 THR A C 1
ATOM 2088 O O . THR A 1 269 ? 4.690 8.703 19.758 1.00 25.39 266 THR A O 1
ATOM 2092 N N . SER A 1 270 ? 5.374 7.988 17.742 1.00 22.30 267 SER A N 1
ATOM 2093 C CA . SER A 1 270 ? 5.874 6.723 18.251 1.00 24.08 267 SER A CA 1
ATOM 2094 C C . SER A 1 270 ? 7.053 6.263 17.413 1.00 22.13 267 SER A C 1
ATOM 2095 O O . SER A 1 270 ? 7.361 6.912 16.406 1.00 22.19 267 SER A O 1
ATOM 2099 N N . HIS B 1 34 ? 13.490 1.351 -7.739 1.00 36.34 31 HIS B N 1
ATOM 2100 C CA . HIS B 1 34 ? 13.655 0.562 -8.962 1.00 33.91 31 HIS B CA 1
ATOM 2101 C C . HIS B 1 34 ? 14.213 -0.833 -8.717 1.00 32.00 31 HIS B C 1
ATOM 2102 O O . HIS B 1 34 ? 14.188 -1.682 -9.609 1.00 34.78 31 HIS B O 1
ATOM 2109 N N . LEU B 1 35 ? 14.724 -1.083 -7.522 1.00 30.08 32 LEU B N 1
ATOM 2110 C CA . LEU B 1 35 ? 15.547 -2.266 -7.314 1.00 27.63 32 LEU B CA 1
ATOM 2111 C C . LEU B 1 35 ? 14.697 -3.513 -7.087 1.00 28.42 32 LEU B C 1
ATOM 2112 O O . LEU B 1 35 ? 13.789 -3.515 -6.252 1.00 29.65 32 LEU B O 1
ATOM 2117 N N A ASN B 1 36 ? 14.984 -4.570 -7.848 0.69 29.29 33 ASN B N 1
ATOM 2118 N N B ASN B 1 36 ? 14.985 -4.568 -7.839 0.31 29.55 33 ASN B N 1
ATOM 2119 C CA A ASN B 1 36 ? 14.489 -5.919 -7.567 0.69 31.20 33 ASN B CA 1
ATOM 2120 C CA B ASN B 1 36 ? 14.475 -5.901 -7.536 0.31 31.26 33 ASN B CA 1
ATOM 2121 C C A ASN B 1 36 ? 15.722 -6.777 -7.347 0.69 28.09 33 ASN B C 1
ATOM 2122 C C B ASN B 1 36 ? 15.689 -6.801 -7.350 0.31 28.44 33 ASN B C 1
ATOM 2123 O O A ASN B 1 36 ? 16.521 -6.975 -8.276 0.69 26.23 33 ASN B O 1
ATOM 2124 O O B ASN B 1 36 ? 16.449 -7.037 -8.298 0.31 27.33 33 ASN B O 1
ATOM 2133 N N . VAL B 1 37 ? 15.898 -7.252 -6.110 1.00 27.72 34 VAL B N 1
ATOM 2134 C CA . VAL B 1 37 ? 17.150 -7.900 -5.740 1.00 29.02 34 VAL B CA 1
ATOM 2135 C C . VAL B 1 37 ? 17.413 -9.172 -6.529 1.00 32.35 34 VAL B C 1
ATOM 2136 O O . VAL B 1 37 ? 18.569 -9.582 -6.650 1.00 30.68 34 VAL B O 1
ATOM 2140 N N . SER B 1 38 ? 16.377 -9.782 -7.114 1.00 34.17 35 SER B N 1
ATOM 2141 C CA . SER B 1 38 ? 16.554 -11.033 -7.854 1.00 36.87 35 SER B CA 1
ATOM 2142 C C . SER B 1 38 ? 17.309 -10.846 -9.166 1.00 38.14 35 SER B C 1
ATOM 2143 O O . SER B 1 38 ? 17.877 -11.816 -9.689 1.00 39.05 35 SER B O 1
ATOM 2146 N N . LYS B 1 39 ? 17.299 -9.642 -9.727 1.00 35.67 36 LYS B N 1
ATOM 2147 C CA . LYS B 1 39 ? 18.029 -9.351 -10.950 1.00 35.87 36 LYS B CA 1
ATOM 2148 C C . LYS B 1 39 ? 19.433 -8.835 -10.682 1.00 29.76 36 LYS B C 1
ATOM 2149 O O . LYS B 1 39 ? 20.167 -8.531 -11.633 1.00 29.83 36 LYS B O 1
ATOM 2163 N N . ASN B 1 41 ? 23.366 -8.730 -9.918 1.00 21.97 38 ASN B N 1
ATOM 2164 C CA . ASN B 1 41 ? 24.497 -9.556 -10.294 1.00 22.74 38 ASN B CA 1
ATOM 2165 C C . ASN B 1 41 ? 25.747 -8.917 -9.721 1.00 22.28 38 ASN B C 1
ATOM 2166 O O . ASN B 1 41 ? 26.005 -7.734 -9.958 1.00 25.57 38 ASN B O 1
ATOM 2171 N N . VAL B 1 42 ? 26.486 -9.670 -8.916 1.00 20.75 39 VAL B N 1
ATOM 2172 C CA . VAL B 1 42 ? 27.660 -9.118 -8.262 1.00 19.80 39 VAL B CA 1
ATOM 2173 C C . VAL B 1 42 ? 28.946 -9.808 -8.701 1.00 22.45 39 VAL B C 1
ATOM 2174 O O . VAL B 1 42 ? 29.958 -9.725 -8.014 1.00 23.80 39 VAL B O 1
ATOM 2178 N N . ASP B 1 43 ? 28.921 -10.469 -9.861 1.00 25.09 40 ASP B N 1
ATOM 2179 C CA . ASP B 1 43 ? 30.098 -11.202 -10.313 1.00 28.70 40 ASP B CA 1
ATOM 2180 C C . ASP B 1 43 ? 31.307 -10.285 -10.461 1.00 30.58 40 ASP B C 1
ATOM 2181 O O . ASP B 1 43 ? 32.426 -10.664 -10.097 1.00 33.05 40 ASP B O 1
ATOM 2186 N N A ASP B 1 44 ? 31.107 -9.078 -11.000 0.59 30.32 41 ASP B N 1
ATOM 2187 N N B ASP B 1 44 ? 31.102 -9.077 -10.993 0.41 30.69 41 ASP B N 1
ATOM 2188 C CA A ASP B 1 44 ? 32.242 -8.188 -11.234 0.59 33.37 41 ASP B CA 1
ATOM 2189 C CA B ASP B 1 44 ? 32.224 -8.176 -11.239 0.41 32.75 41 ASP B CA 1
ATOM 2190 C C A ASP B 1 44 ? 32.885 -7.788 -9.916 0.59 33.92 41 ASP B C 1
ATOM 2191 C C B ASP B 1 44 ? 32.874 -7.754 -9.931 0.41 33.28 41 ASP B C 1
ATOM 2192 O O A ASP B 1 44 ? 34.114 -7.699 -9.810 0.59 35.20 41 ASP B O 1
ATOM 2193 O O B ASP B 1 44 ? 34.099 -7.605 -9.851 0.41 34.26 41 ASP B O 1
ATOM 2202 N N . GLU B 1 45 ? 32.062 -7.568 -8.892 1.00 32.41 42 GLU B N 1
ATOM 2203 C CA . GLU B 1 45 ? 32.587 -7.199 -7.585 1.00 33.66 42 GLU B CA 1
ATOM 2204 C C . GLU B 1 45 ? 33.354 -8.349 -6.925 1.00 33.02 42 GLU B C 1
ATOM 2205 O O . GLU B 1 45 ? 34.282 -8.096 -6.156 1.00 36.20 42 GLU B O 1
ATOM 2211 N N . PHE B 1 46 ? 33.048 -9.607 -7.259 1.00 31.27 43 PHE B N 1
ATOM 2212 C CA . PHE B 1 46 ? 33.714 -10.770 -6.667 1.00 29.72 43 PHE B CA 1
ATOM 2213 C C . PHE B 1 46 ? 34.669 -11.508 -7.615 1.00 35.21 43 PHE B C 1
ATOM 2214 O O . PHE B 1 46 ? 34.994 -12.680 -7.363 1.00 35.48 43 PHE B O 1
ATOM 2222 N N . LYS B 1 47 ? 35.120 -10.877 -8.701 1.00 36.45 44 LYS B N 1
ATOM 2223 C CA . LYS B 1 47 ? 35.851 -11.644 -9.713 1.00 39.27 44 LYS B CA 1
ATOM 2224 C C . LYS B 1 47 ? 37.201 -12.161 -9.216 1.00 39.48 44 LYS B C 1
ATOM 2225 O O . LYS B 1 47 ? 37.702 -13.172 -9.736 1.00 41.28 44 LYS B O 1
ATOM 2231 N N . ASP B 1 48 ? 37.832 -11.483 -8.257 1.00 35.63 45 ASP B N 1
ATOM 2232 C CA . ASP B 1 48 ? 39.099 -11.967 -7.714 1.00 32.85 45 ASP B CA 1
ATOM 2233 C C . ASP B 1 48 ? 39.062 -12.169 -6.202 1.00 29.31 45 ASP B C 1
ATOM 2234 O O . ASP B 1 48 ? 40.111 -12.182 -5.551 1.00 31.52 45 ASP B O 1
ATOM 2239 N N . THR B 1 49 ? 37.881 -12.317 -5.623 1.00 23.39 46 THR B N 1
ATOM 2240 C CA . THR B 1 49 ? 37.743 -12.569 -4.197 1.00 21.02 46 THR B CA 1
ATOM 2241 C C . THR B 1 49 ? 36.770 -13.728 -4.031 1.00 19.04 46 THR B C 1
ATOM 2242 O O . THR B 1 49 ? 35.687 -13.712 -4.625 1.00 23.77 46 THR B O 1
ATOM 2246 N N . ASP B 1 50 ? 37.149 -14.731 -3.248 1.00 17.87 47 ASP B N 1
ATOM 2247 C CA . ASP B 1 50 ? 36.232 -15.801 -2.868 1.00 17.43 47 ASP B CA 1
ATOM 2248 C C . ASP B 1 50 ? 35.351 -15.316 -1.714 1.00 15.85 47 ASP B C 1
ATOM 2249 O O . ASP B 1 50 ? 35.858 -14.791 -0.711 1.00 17.37 47 ASP B O 1
ATOM 2254 N N . GLY B 1 51 ? 34.035 -15.463 -1.854 1.00 16.13 48 GLY B N 1
ATOM 2255 C CA . GLY B 1 51 ? 33.154 -15.099 -0.763 1.00 15.42 48 GLY B CA 1
ATOM 2256 C C . GLY B 1 51 ? 31.696 -15.240 -1.134 1.00 15.15 48 GLY B C 1
ATOM 2257 O O . GLY B 1 51 ? 31.335 -15.836 -2.157 1.00 16.28 48 GLY B O 1
ATOM 2258 N N . THR B 1 52 ? 30.858 -14.675 -0.265 1.00 14.36 49 THR B N 1
ATOM 2259 C CA . THR B 1 52 ? 29.413 -14.712 -0.402 1.00 14.32 49 THR B CA 1
ATOM 2260 C C . THR B 1 52 ? 28.857 -13.336 -0.051 1.00 13.00 49 THR B C 1
ATOM 2261 O O . THR B 1 52 ? 29.474 -12.574 0.705 1.00 13.98 49 THR B O 1
ATOM 2265 N N . PHE B 1 53 ? 27.708 -13.008 -0.642 1.00 13.86 50 PHE B N 1
ATOM 2266 C CA . PHE B 1 53 ? 27.029 -11.754 -0.392 1.00 14.54 50 PHE B CA 1
ATOM 2267 C C . PHE B 1 53 ? 25.532 -12.015 -0.294 1.00 14.55 50 PHE B C 1
ATOM 2268 O O . PHE B 1 53 ? 24.947 -12.714 -1.134 1.00 15.32 50 PHE B O 1
ATOM 2276 N N . ILE B 1 54 ? 24.898 -11.412 0.701 1.00 13.63 51 ILE B N 1
ATOM 2277 C CA . ILE B 1 54 ? 23.455 -11.529 0.904 1.00 12.91 51 ILE B CA 1
ATOM 2278 C C . ILE B 1 54 ? 22.903 -10.123 1.011 1.00 13.18 51 ILE B C 1
ATOM 2279 O O . ILE B 1 54 ? 23.433 -9.314 1.780 1.00 14.29 51 ILE B O 1
ATOM 2284 N N . LEU B 1 55 ? 21.799 -9.856 0.313 1.00 13.45 52 LEU B N 1
ATOM 2285 C CA . LEU B 1 55 ? 21.060 -8.604 0.464 1.00 14.37 52 LEU B CA 1
ATOM 2286 C C . LEU B 1 55 ? 19.575 -8.915 0.614 1.00 14.60 52 LEU B C 1
ATOM 2287 O O . LEU B 1 55 ? 18.966 -9.507 -0.290 1.00 15.21 52 LEU B O 1
ATOM 2292 N N . HIS B 1 56 ? 18.979 -8.482 1.730 1.00 14.56 53 HIS B N 1
ATOM 2293 C CA . HIS B 1 56 ? 17.570 -8.722 2.021 1.00 14.61 53 HIS B CA 1
ATOM 2294 C C . HIS B 1 56 ? 16.822 -7.395 2.007 1.00 14.46 53 HIS B C 1
ATOM 2295 O O . HIS B 1 56 ? 17.038 -6.528 2.872 1.00 15.35 53 HIS B O 1
ATOM 2302 N N . ASP B 1 57 ? 15.945 -7.245 1.019 1.00 15.61 54 ASP B N 1
ATOM 2303 C CA . ASP B 1 57 ? 15.042 -6.098 0.896 1.00 16.10 54 ASP B CA 1
ATOM 2304 C C . ASP B 1 57 ? 13.892 -6.326 1.879 1.00 15.93 54 ASP B C 1
ATOM 2305 O O . ASP B 1 57 ? 13.066 -7.213 1.672 1.00 16.34 54 ASP B O 1
ATOM 2310 N N . LEU B 1 58 ? 13.843 -5.544 2.965 1.00 15.94 55 LEU B N 1
ATOM 2311 C CA . LEU B 1 58 ? 12.853 -5.824 3.999 1.00 17.20 55 LEU B CA 1
ATOM 2312 C C . LEU B 1 58 ? 11.432 -5.457 3.584 1.00 18.30 55 LEU B C 1
ATOM 2313 O O . LEU B 1 58 ? 10.479 -6.094 4.038 1.00 21.65 55 LEU B O 1
ATOM 2318 N N A GLN B 1 59 ? 11.263 -4.421 2.756 0.42 18.63 56 GLN B N 1
ATOM 2319 N N B GLN B 1 59 ? 11.266 -4.440 2.739 0.58 18.70 56 GLN B N 1
ATOM 2320 C CA A GLN B 1 59 ? 9.919 -4.013 2.353 0.42 20.05 56 GLN B CA 1
ATOM 2321 C CA B GLN B 1 59 ? 9.930 -4.012 2.332 0.58 20.05 56 GLN B CA 1
ATOM 2322 C C A GLN B 1 59 ? 9.264 -5.053 1.453 0.42 19.08 56 GLN B C 1
ATOM 2323 C C B GLN B 1 59 ? 9.270 -5.066 1.460 0.58 19.10 56 GLN B C 1
ATOM 2324 O O A GLN B 1 59 ? 8.081 -5.366 1.621 0.42 21.00 56 GLN B O 1
ATOM 2325 O O B GLN B 1 59 ? 8.096 -5.400 1.651 0.58 20.99 56 GLN B O 1
ATOM 2336 N N . LYS B 1 60 ? 10.008 -5.592 0.486 1.00 20.51 57 LYS B N 1
ATOM 2337 C CA . LYS B 1 60 ? 9.465 -6.626 -0.386 1.00 20.45 57 LYS B CA 1
ATOM 2338 C C . LYS B 1 60 ? 9.671 -8.025 0.172 1.00 18.35 57 LYS B C 1
ATOM 2339 O O . LYS B 1 60 ? 9.114 -8.988 -0.377 1.00 18.98 57 LYS B O 1
ATOM 2345 N N . ASP B 1 61 ? 10.464 -8.147 1.238 1.00 18.21 58 ASP B N 1
ATOM 2346 C CA . ASP B 1 61 ? 10.831 -9.429 1.831 1.00 18.67 58 ASP B CA 1
ATOM 2347 C C . ASP B 1 61 ? 11.455 -10.375 0.806 1.00 18.59 58 ASP B C 1
ATOM 2348 O O . ASP B 1 61 ? 11.096 -11.553 0.705 1.00 20.17 58 ASP B O 1
ATOM 2353 N N . GLN B 1 62 ? 12.415 -9.852 0.048 1.00 17.08 59 GLN B N 1
ATOM 2354 C CA . GLN B 1 62 ? 13.090 -10.607 -1.003 1.00 17.16 59 GLN B CA 1
ATOM 2355 C C . GLN B 1 62 ? 14.581 -10.606 -0.724 1.00 16.06 59 GLN B C 1
ATOM 2356 O O . GLN B 1 62 ? 15.125 -9.595 -0.274 1.00 17.15 59 GLN B O 1
ATOM 2362 N N . THR B 1 63 ? 15.240 -11.724 -0.996 1.00 16.73 60 THR B N 1
ATOM 2363 C CA . THR B 1 63 ? 16.659 -11.864 -0.662 1.00 16.58 60 THR B CA 1
ATOM 2364 C C . THR B 1 63 ? 17.468 -12.323 -1.868 1.00 17.05 60 THR B C 1
ATOM 2365 O O . THR B 1 63 ? 17.101 -13.291 -2.541 1.00 20.43 60 THR B O 1
ATOM 2369 N N . PHE B 1 64 ? 18.551 -11.612 -2.147 1.00 15.74 61 PHE B N 1
ATOM 2370 C CA . PHE B 1 64 ? 19.540 -12.026 -3.123 1.00 16.00 61 PHE B CA 1
ATOM 2371 C C . PHE B 1 64 ? 20.708 -12.674 -2.400 1.00 14.47 61 PHE B C 1
ATOM 2372 O O . PHE B 1 64 ? 21.196 -12.134 -1.398 1.00 15.45 61 PHE B O 1
ATOM 2380 N N . VAL B 1 65 ? 21.171 -13.815 -2.911 1.00 14.37 62 VAL B N 1
ATOM 2381 C CA . VAL B 1 65 ? 22.328 -14.493 -2.339 1.00 16.26 62 VAL B CA 1
ATOM 2382 C C . VAL B 1 65 ? 23.286 -14.857 -3.460 1.00 16.08 62 VAL B C 1
ATOM 2383 O O . VAL B 1 65 ? 22.920 -15.600 -4.381 1.00 17.73 62 VAL B O 1
ATOM 2387 N N . TYR B 1 66 ? 24.503 -14.344 -3.376 1.00 15.03 63 TYR B N 1
ATOM 2388 C CA . TYR B 1 66 ? 25.612 -14.782 -4.210 1.00 15.66 63 TYR B CA 1
ATOM 2389 C C . TYR B 1 66 ? 26.398 -15.828 -3.435 1.00 14.95 63 TYR B C 1
ATOM 2390 O O . TYR B 1 66 ? 26.820 -15.567 -2.298 1.00 15.54 63 TYR B O 1
ATOM 2399 N N . ASN B 1 67 ? 26.601 -16.999 -4.052 1.00 15.32 64 ASN B N 1
ATOM 2400 C CA . ASN B 1 67 ? 27.294 -18.133 -3.435 1.00 14.98 64 ASN B CA 1
ATOM 2401 C C . ASN B 1 67 ? 26.512 -18.695 -2.246 1.00 14.90 64 ASN B C 1
ATOM 2402 O O . ASN B 1 67 ? 26.932 -18.607 -1.085 1.00 15.34 64 ASN B O 1
ATOM 2407 N N . ARG B 1 68 ? 25.354 -19.277 -2.543 1.00 15.26 65 ARG B N 1
ATOM 2408 C CA . ARG B 1 68 ? 24.485 -19.795 -1.496 1.00 16.20 65 ARG B CA 1
ATOM 2409 C C . ARG B 1 68 ? 25.146 -20.937 -0.737 1.00 15.35 65 ARG B C 1
ATOM 2410 O O . ARG B 1 68 ? 24.886 -21.122 0.466 1.00 16.32 65 ARG B O 1
ATOM 2418 N N . LYS B 1 69 ? 26.017 -21.707 -1.404 1.00 15.85 66 LYS B N 1
ATOM 2419 C CA . LYS B 1 69 ? 26.709 -22.790 -0.704 1.00 15.44 66 LYS B CA 1
ATOM 2420 C C . LYS B 1 69 ? 27.537 -22.243 0.464 1.00 15.68 66 LYS B C 1
ATOM 2421 O O . LYS B 1 69 ? 27.435 -22.721 1.606 1.00 16.37 66 LYS B O 1
ATOM 2427 N N . ARG B 1 70 ? 28.331 -21.200 0.210 1.00 15.11 67 ARG B N 1
ATOM 2428 C CA . ARG B 1 70 ? 29.117 -20.595 1.275 1.00 13.92 67 ARG B CA 1
ATOM 2429 C C . ARG B 1 70 ? 28.231 -19.858 2.278 1.00 13.78 67 ARG B C 1
ATOM 2430 O O . ARG B 1 70 ? 28.559 -19.808 3.474 1.00 15.47 67 ARG B O 1
ATOM 2438 N N . ALA B 1 71 ? 27.126 -19.282 1.814 1.00 14.18 68 ALA B N 1
ATOM 2439 C CA . ALA B 1 71 ? 26.229 -18.577 2.721 1.00 13.84 68 ALA B CA 1
ATOM 2440 C C . ALA B 1 71 ? 25.689 -19.487 3.815 1.00 15.00 68 ALA B C 1
ATOM 2441 O O . ALA B 1 71 ? 25.295 -18.991 4.882 1.00 14.85 68 ALA B O 1
ATOM 2443 N N . ASN B 1 72 ? 25.636 -20.797 3.577 1.00 13.98 69 ASN B N 1
ATOM 2444 C CA . ASN B 1 72 ? 25.144 -21.755 4.558 1.00 15.55 69 ASN B CA 1
ATOM 2445 C C . ASN B 1 72 ? 26.228 -22.362 5.435 1.00 15.73 69 ASN B C 1
ATOM 2446 O O . ASN B 1 72 ? 25.904 -23.192 6.293 1.00 19.14 69 ASN B O 1
ATOM 2451 N N . GLN B 1 73 ? 27.492 -21.985 5.258 1.00 15.01 70 GLN B N 1
ATOM 2452 C CA . GLN B 1 73 ? 28.585 -22.582 6.016 1.00 15.32 70 GLN B CA 1
ATOM 2453 C C . GLN B 1 73 ? 28.917 -21.725 7.242 1.00 13.98 70 GLN B C 1
ATOM 2454 O O . GLN B 1 73 ? 29.207 -20.536 7.118 1.00 14.72 70 GLN B O 1
ATOM 2460 N N . ARG B 1 74 ? 28.879 -22.337 8.420 1.00 14.68 71 ARG B N 1
ATOM 2461 C CA . ARG B 1 74 ? 29.208 -21.628 9.648 1.00 14.56 71 ARG B CA 1
ATOM 2462 C C . ARG B 1 74 ? 30.687 -21.288 9.708 1.00 14.70 71 ARG B C 1
ATOM 2463 O O . ARG B 1 74 ? 31.556 -22.125 9.420 1.00 17.82 71 ARG B O 1
ATOM 2471 N N . GLN B 1 75 ? 30.978 -20.040 10.080 1.00 14.36 72 GLN B N 1
ATOM 2472 C CA . GLN B 1 75 ? 32.343 -19.552 10.210 1.00 14.71 72 GLN B CA 1
ATOM 2473 C C . GLN B 1 75 ? 32.478 -18.722 11.475 1.00 12.90 72 GLN B C 1
ATOM 2474 O O . GLN B 1 75 ? 31.485 -18.267 12.065 1.00 13.71 72 GLN B O 1
ATOM 2480 N N . THR B 1 76 ? 33.719 -18.549 11.918 1.00 13.05 73 THR B N 1
ATOM 2481 C CA . THR B 1 76 ? 33.905 -17.796 13.148 1.00 13.43 73 THR B CA 1
ATOM 2482 C C . THR B 1 76 ? 33.551 -16.324 12.914 1.00 12.19 73 THR B C 1
ATOM 2483 O O . THR B 1 76 ? 33.900 -15.752 11.867 1.00 12.93 73 THR B O 1
ATOM 2487 N N . PRO B 1 77 ? 32.856 -15.681 13.857 1.00 11.85 74 PRO B N 1
ATOM 2488 C CA . PRO B 1 77 ? 32.320 -14.334 13.577 1.00 12.49 74 PRO B CA 1
ATOM 2489 C C . PRO B 1 77 ? 33.328 -13.201 13.705 1.00 12.00 74 PRO B C 1
ATOM 2490 O O . PRO B 1 77 ? 33.088 -12.118 13.134 1.00 12.17 74 PRO B O 1
ATOM 2494 N N . GLN B 1 78 ? 34.443 -13.403 14.404 1.00 12.96 75 GLN B N 1
ATOM 2495 C CA . GLN B 1 78 ? 35.409 -12.310 14.594 1.00 12.42 75 GLN B CA 1
ATOM 2496 C C . GLN B 1 78 ? 34.678 -11.119 15.220 1.00 13.20 75 GLN B C 1
ATOM 2497 O O . GLN B 1 78 ? 33.706 -11.289 15.974 1.00 12.31 75 GLN B O 1
ATOM 2503 N N . SER B 1 79 ? 35.117 -9.898 14.894 1.00 12.49 76 SER B N 1
ATOM 2504 C CA . SER B 1 79 ? 34.557 -8.735 15.568 1.00 12.66 76 SER B CA 1
ATOM 2505 C C . SER B 1 79 ? 33.119 -8.432 15.174 1.00 11.30 76 SER B C 1
ATOM 2506 O O . SER B 1 79 ? 32.522 -7.521 15.773 1.00 12.04 76 SER B O 1
ATOM 2509 N N . THR B 1 80 ? 32.507 -9.161 14.226 1.00 11.13 77 THR B N 1
ATOM 2510 C CA . THR B 1 80 ? 31.063 -8.980 14.056 1.00 11.27 77 THR B CA 1
ATOM 2511 C C . THR B 1 80 ? 30.312 -9.361 15.326 1.00 11.56 77 THR B C 1
ATOM 2512 O O . THR B 1 80 ? 29.180 -8.908 15.535 1.00 12.26 77 THR B O 1
ATOM 2516 N N . PHE B 1 81 ? 30.917 -10.157 16.192 1.00 11.37 78 PHE B N 1
ATOM 2517 C CA . PHE B 1 81 ? 30.279 -10.531 17.446 1.00 11.20 78 PHE B CA 1
ATOM 2518 C C . PHE B 1 81 ? 30.101 -9.309 18.381 1.00 11.47 78 PHE B C 1
ATOM 2519 O O . PHE B 1 81 ? 29.279 -9.344 19.292 1.00 11.49 78 PHE B O 1
ATOM 2551 N N . VAL B 1 83 ? 28.547 -6.715 17.908 1.00 11.05 80 VAL B N 1
ATOM 2552 C CA . VAL B 1 83 ? 27.126 -6.300 17.869 1.00 12.30 80 VAL B CA 1
ATOM 2553 C C . VAL B 1 83 ? 26.334 -7.013 18.977 1.00 11.04 80 VAL B C 1
ATOM 2554 O O . VAL B 1 83 ? 25.594 -6.383 19.724 1.00 11.75 80 VAL B O 1
ATOM 2558 N N . VAL B 1 84 ? 26.517 -8.331 19.054 1.00 11.37 81 VAL B N 1
ATOM 2559 C CA . VAL B 1 84 ? 25.801 -9.135 20.053 1.00 11.81 81 VAL B CA 1
ATOM 2560 C C . VAL B 1 84 ? 26.287 -8.799 21.458 1.00 10.97 81 VAL B C 1
ATOM 2561 O O . VAL B 1 84 ? 25.499 -8.640 22.401 1.00 11.84 81 VAL B O 1
ATOM 2565 N N . ASN B 1 85 ? 27.610 -8.746 21.622 1.00 11.51 82 ASN B N 1
ATOM 2566 C CA . ASN B 1 85 ? 28.207 -8.470 22.921 1.00 12.74 82 ASN B CA 1
ATOM 2567 C C . ASN B 1 85 ? 27.714 -7.120 23.453 1.00 11.27 82 ASN B C 1
ATOM 2568 O O . ASN B 1 85 ? 27.358 -6.999 24.628 1.00 12.24 82 ASN B O 1
ATOM 2573 N N . ALA B 1 86 ? 27.651 -6.095 22.590 1.00 10.98 83 ALA B N 1
ATOM 2574 C CA . ALA B 1 86 ? 27.156 -4.788 23.013 1.00 11.04 83 ALA B CA 1
ATOM 2575 C C . ALA B 1 86 ? 25.694 -4.852 23.435 1.00 11.46 83 ALA B C 1
ATOM 2576 O O . ALA B 1 86 ? 25.301 -4.244 24.435 1.00 11.48 83 ALA B O 1
ATOM 2578 N N . LEU B 1 87 ? 24.853 -5.529 22.649 1.00 11.05 84 LEU B N 1
ATOM 2579 C CA . LEU B 1 87 ? 23.436 -5.620 23.011 1.00 11.28 84 LEU B CA 1
ATOM 2580 C C . LEU B 1 87 ? 23.264 -6.273 24.366 1.00 11.59 84 LEU B C 1
ATOM 2581 O O . LEU B 1 87 ? 22.537 -5.766 25.221 1.00 11.94 84 LEU B O 1
ATOM 2586 N N . ILE B 1 88 ? 23.918 -7.421 24.571 1.00 10.82 85 ILE B N 1
ATOM 2587 C CA . ILE B 1 88 ? 23.802 -8.117 25.848 1.00 11.50 85 ILE B CA 1
ATOM 2588 C C . ILE B 1 88 ? 24.346 -7.246 26.969 1.00 11.26 85 ILE B C 1
ATOM 2589 O O . ILE B 1 88 ? 23.728 -7.118 28.035 1.00 12.26 85 ILE B O 1
ATOM 2594 N N . GLY B 1 89 ? 25.528 -6.660 26.744 1.00 11.14 86 GLY B N 1
ATOM 2595 C CA . GLY B 1 89 ? 26.165 -5.881 27.791 1.00 12.01 86 GLY B CA 1
ATOM 2596 C C . GLY B 1 89 ? 25.315 -4.703 28.228 1.00 11.57 86 GLY B C 1
ATOM 2597 O O . GLY B 1 89 ? 25.209 -4.409 29.426 1.00 12.37 86 GLY B O 1
ATOM 2598 N N . LEU B 1 90 ? 24.706 -3.998 27.266 1.00 11.14 87 LEU B N 1
ATOM 2599 C CA . LEU B 1 90 ? 23.825 -2.887 27.641 1.00 11.00 87 LEU B CA 1
ATOM 2600 C C . LEU B 1 90 ? 22.559 -3.409 28.324 1.00 11.62 87 LEU B C 1
ATOM 2601 O O . LEU B 1 90 ? 22.082 -2.821 29.300 1.00 12.83 87 LEU B O 1
ATOM 2606 N N . GLN B 1 91 ? 21.991 -4.505 27.813 1.00 11.86 88 GLN B N 1
ATOM 2607 C CA . GLN B 1 91 ? 20.742 -5.020 28.366 1.00 12.57 88 GLN B CA 1
ATOM 2608 C C . GLN B 1 91 ? 20.906 -5.425 29.831 1.00 12.75 88 GLN B C 1
ATOM 2609 O O . GLN B 1 91 ? 20.035 -5.135 30.670 1.00 14.53 88 GLN B O 1
ATOM 2615 N N . VAL B 1 92 ? 22.025 -6.085 30.166 1.00 12.08 89 VAL B N 1
ATOM 2616 C CA . VAL B 1 92 ? 22.250 -6.542 31.540 1.00 12.54 89 VAL B CA 1
ATOM 2617 C C . VAL B 1 92 ? 22.893 -5.474 32.398 1.00 12.99 89 VAL B C 1
ATOM 2618 O O . VAL B 1 92 ? 23.071 -5.692 33.608 1.00 14.19 89 VAL B O 1
ATOM 2622 N N . LYS B 1 93 ? 23.216 -4.315 31.810 1.00 12.45 90 LYS B N 1
ATOM 2623 C CA . LYS B 1 93 ? 23.803 -3.174 32.506 1.00 13.06 90 LYS B CA 1
ATOM 2624 C C . LYS B 1 93 ? 25.241 -3.434 32.939 1.00 12.38 90 LYS B C 1
ATOM 2625 O O . LYS B 1 93 ? 25.732 -2.833 33.908 1.00 13.75 90 LYS B O 1
ATOM 2631 N N . ALA B 1 94 ? 25.937 -4.318 32.212 1.00 11.66 91 ALA B N 1
ATOM 2632 C CA . ALA B 1 94 ? 27.381 -4.457 32.384 1.00 12.46 91 ALA B CA 1
ATOM 2633 C C . ALA B 1 94 ? 28.123 -3.230 31.873 1.00 12.52 91 ALA B C 1
ATOM 2634 O O . ALA B 1 94 ? 29.272 -3.005 32.283 1.00 14.14 91 ALA B O 1
ATOM 2636 N N . VAL B 1 95 ? 27.503 -2.469 30.970 1.00 13.05 92 VAL B N 1
ATOM 2637 C CA . VAL B 1 95 ? 27.976 -1.174 30.490 1.00 13.30 92 VAL B CA 1
ATOM 2638 C C . VAL B 1 95 ? 26.764 -0.250 30.455 1.00 13.75 92 VAL B C 1
ATOM 2639 O O . VAL B 1 95 ? 25.637 -0.706 30.273 1.00 13.41 92 VAL B O 1
ATOM 2643 N N A ARG B 1 96 ? 27.014 1.062 30.607 0.57 13.75 93 ARG B N 1
ATOM 2644 N N B ARG B 1 96 ? 27.009 1.048 30.597 0.43 13.80 93 ARG B N 1
ATOM 2645 C CA A ARG B 1 96 ? 25.950 2.048 30.799 0.57 14.68 93 ARG B CA 1
ATOM 2646 C CA B ARG B 1 96 ? 25.922 2.009 30.760 0.43 14.27 93 ARG B CA 1
ATOM 2647 C C A ARG B 1 96 ? 25.343 2.536 29.479 0.57 13.82 93 ARG B C 1
ATOM 2648 C C B ARG B 1 96 ? 25.324 2.440 29.424 0.43 13.97 93 ARG B C 1
ATOM 2649 O O A ARG B 1 96 ? 24.126 2.732 29.386 0.57 15.83 93 ARG B O 1
ATOM 2650 O O B ARG B 1 96 ? 24.098 2.488 29.267 0.43 15.45 93 ARG B O 1
ATOM 2665 N N . ASP B 1 97 ? 26.166 2.779 28.468 1.00 13.21 94 ASP B N 1
ATOM 2666 C CA . ASP B 1 97 ? 25.770 3.372 27.184 1.00 12.69 94 ASP B CA 1
ATOM 2667 C C . ASP B 1 97 ? 26.999 3.341 26.279 1.00 11.79 94 ASP B C 1
ATOM 2668 O O . ASP B 1 97 ? 28.012 2.706 26.613 1.00 11.74 94 ASP B O 1
ATOM 2673 N N . GLU B 1 98 ? 26.892 3.978 25.101 1.00 12.02 95 GLU B N 1
ATOM 2674 C CA . GLU B 1 98 ? 27.968 3.926 24.120 1.00 11.79 95 GLU B CA 1
ATOM 2675 C C . GLU B 1 98 ? 29.218 4.665 24.584 1.00 12.29 95 GLU B C 1
ATOM 2676 O O . GLU B 1 98 ? 30.277 4.525 23.950 1.00 13.07 95 GLU B O 1
ATOM 2682 N N . TYR B 1 99 ? 29.122 5.426 25.678 1.00 11.59 96 TYR B N 1
ATOM 2683 C CA . TYR B 1 99 ? 30.230 6.245 26.160 1.00 12.24 96 TYR B CA 1
ATOM 2684 C C . TYR B 1 99 ? 30.862 5.659 27.417 1.00 10.94 96 TYR B C 1
ATOM 2685 O O . TYR B 1 99 ? 31.632 6.354 28.083 1.00 14.14 96 TYR B O 1
ATOM 2694 N N . ASP B 1 100 ? 30.560 4.405 27.766 1.00 12.44 97 ASP B N 1
ATOM 2695 C CA . ASP B 1 100 ? 31.063 3.829 29.013 1.00 12.25 97 ASP B CA 1
ATOM 2696 C C . ASP B 1 100 ? 32.571 3.607 28.874 1.00 12.24 97 ASP B C 1
ATOM 2697 O O . ASP B 1 100 ? 33.009 2.798 28.048 1.00 12.75 97 ASP B O 1
ATOM 2702 N N . VAL B 1 101 ? 33.367 4.351 29.648 1.00 12.46 98 VAL B N 1
ATOM 2703 C CA . VAL B 1 101 ? 34.826 4.357 29.498 1.00 12.58 98 VAL B CA 1
ATOM 2704 C C . VAL B 1 101 ? 35.454 3.192 30.252 1.00 13.40 98 VAL B C 1
ATOM 2705 O O . VAL B 1 101 ? 35.215 3.019 31.454 1.00 16.66 98 VAL B O 1
ATOM 2709 N N . LYS B 1 102 ? 36.326 2.449 29.567 1.00 11.87 99 LYS B N 1
ATOM 2710 C CA . LYS B 1 102 ? 37.286 1.566 30.220 1.00 13.05 99 LYS B CA 1
ATOM 2711 C C . LYS B 1 102 ? 38.682 2.111 29.953 1.00 12.72 99 LYS B C 1
ATOM 2712 O O . LYS B 1 102 ? 39.039 2.382 28.800 1.00 13.82 99 LYS B O 1
ATOM 2718 N N . ARG B 1 103 ? 39.461 2.301 31.012 1.00 14.15 100 ARG B N 1
ATOM 2719 C CA . ARG B 1 103 ? 40.791 2.862 30.837 1.00 15.07 100 ARG B CA 1
ATOM 2720 C C . ARG B 1 103 ? 41.743 1.828 30.244 1.00 15.79 100 ARG B C 1
ATOM 2721 O O . ARG B 1 103 ? 41.699 0.637 30.580 1.00 17.24 100 ARG B O 1
ATOM 2729 N N . TRP B 1 104 ? 42.610 2.301 29.357 1.00 15.74 101 TRP B N 1
ATOM 2730 C CA . TRP B 1 104 ? 43.642 1.462 28.774 1.00 16.76 101 TRP B CA 1
ATOM 2731 C C . TRP B 1 104 ? 44.651 1.048 29.839 1.00 17.82 101 TRP B C 1
ATOM 2732 O O . TRP B 1 104 ? 45.032 1.849 30.697 1.00 20.25 101 TRP B O 1
ATOM 2743 N N . ASP B 1 105 ? 45.083 -0.214 29.781 1.00 18.99 102 ASP B N 1
ATOM 2744 C CA . ASP B 1 105 ? 46.026 -0.769 30.744 1.00 21.79 102 ASP B CA 1
ATOM 2745 C C . ASP B 1 105 ? 47.474 -0.404 30.436 1.00 24.06 102 ASP B C 1
ATOM 2746 O O . ASP B 1 105 ? 48.369 -0.813 31.182 1.00 26.52 102 ASP B O 1
ATOM 2751 N N . GLY B 1 106 ? 47.724 0.371 29.380 1.00 22.36 103 GLY B N 1
ATOM 2752 C CA . GLY B 1 106 ? 49.073 0.762 29.030 1.00 23.86 103 GLY B CA 1
ATOM 2753 C C . GLY B 1 106 ? 49.841 -0.234 28.194 1.00 24.55 103 GLY B C 1
ATOM 2754 O O . GLY B 1 106 ? 51.005 0.036 27.859 1.00 27.71 103 GLY B O 1
ATOM 2755 N N . VAL B 1 107 ? 49.250 -1.377 27.859 1.00 24.22 104 VAL B N 1
ATOM 2756 C CA . VAL B 1 107 ? 49.943 -2.390 27.074 1.00 25.32 104 VAL B CA 1
ATOM 2757 C C . VAL B 1 107 ? 49.817 -2.035 25.605 1.00 24.07 104 VAL B C 1
ATOM 2758 O O . VAL B 1 107 ? 48.710 -1.837 25.095 1.00 23.44 104 VAL B O 1
ATOM 2762 N N . LYS B 1 108 ? 50.956 -1.966 24.922 1.00 25.76 105 LYS B N 1
ATOM 2763 C CA . LYS B 1 108 ? 50.988 -1.605 23.511 1.00 25.91 105 LYS B CA 1
ATOM 2764 C C . LYS B 1 108 ? 50.563 -2.819 22.699 1.00 24.55 105 LYS B C 1
ATOM 2765 O O . LYS B 1 108 ? 51.299 -3.808 22.614 1.00 27.62 105 LYS B O 1
ATOM 2771 N N . ARG B 1 109 ? 49.370 -2.758 22.122 1.00 22.41 106 ARG B N 1
ATOM 2772 C CA . ARG B 1 109 ? 48.840 -3.828 21.300 1.00 21.79 106 ARG B CA 1
ATOM 2773 C C . ARG B 1 109 ? 49.040 -3.491 19.822 1.00 22.60 106 ARG B C 1
ATOM 2774 O O . ARG B 1 109 ? 49.597 -2.446 19.463 1.00 24.41 106 ARG B O 1
ATOM 2782 N N . GLU B 1 110 ? 48.568 -4.400 18.960 1.00 24.64 107 GLU B N 1
ATOM 2783 C CA . GLU B 1 110 ? 48.986 -4.439 17.558 1.00 27.83 107 GLU B CA 1
ATOM 2784 C C . GLU B 1 110 ? 48.602 -3.184 16.776 1.00 25.91 107 GLU B C 1
ATOM 2785 O O . GLU B 1 110 ? 49.320 -2.789 15.854 1.00 27.98 107 GLU B O 1
ATOM 2791 N N . PHE B 1 111 ? 47.472 -2.564 17.089 1.00 21.45 108 PHE B N 1
ATOM 2792 C CA . PHE B 1 111 ? 46.984 -1.409 16.347 1.00 20.47 108 PHE B CA 1
ATOM 2793 C C . PHE B 1 111 ? 46.995 -0.195 17.252 1.00 19.81 108 PHE B C 1
ATOM 2794 O O . PHE B 1 111 ? 46.521 -0.272 18.386 1.00 19.22 108 PHE B O 1
ATOM 2802 N N . GLU B 1 112 ? 47.578 0.908 16.769 1.00 20.29 109 GLU B N 1
ATOM 2803 C CA . GLU B 1 112 ? 47.715 2.070 17.639 1.00 20.77 109 GLU B CA 1
ATOM 2804 C C . GLU B 1 112 ? 46.363 2.607 18.089 1.00 19.40 109 GLU B C 1
ATOM 2805 O O . GLU B 1 112 ? 46.248 3.104 19.212 1.00 19.69 109 GLU B O 1
ATOM 2811 N N . SER B 1 113 ? 45.315 2.461 17.270 1.00 18.74 110 SER B N 1
ATOM 2812 C CA . SER B 1 113 ? 44.004 2.940 17.698 1.00 18.29 110 SER B CA 1
ATOM 2813 C C . SER B 1 113 ? 43.476 2.180 18.909 1.00 16.63 110 SER B C 1
ATOM 2814 O O . SER B 1 113 ? 42.554 2.660 19.570 1.00 17.99 110 SER B O 1
ATOM 2817 N N . TRP B 1 114 ? 44.041 1.013 19.220 1.00 15.13 111 TRP B N 1
ATOM 2818 C CA . TRP B 1 114 ? 43.644 0.267 20.412 1.00 14.44 111 TRP B CA 1
ATOM 2819 C C . TRP B 1 114 ? 44.329 0.785 21.675 1.00 14.71 111 TRP B C 1
ATOM 2820 O O . TRP B 1 114 ? 43.887 0.465 22.795 1.00 15.01 111 TRP B O 1
ATOM 2831 N N . ASN B 1 115 ? 45.397 1.562 21.529 1.00 15.76 112 ASN B N 1
ATOM 2832 C CA . ASN B 1 115 ? 46.285 1.884 22.644 1.00 16.74 112 ASN B CA 1
ATOM 2833 C C . ASN B 1 115 ? 45.910 3.226 23.275 1.00 18.28 112 ASN B C 1
ATOM 2834 O O . ASN B 1 115 ? 46.684 4.174 23.318 1.00 20.68 112 ASN B O 1
ATOM 2839 N N A ARG B 1 116 ? 44.679 3.282 23.768 0.49 16.92 113 ARG B N 1
ATOM 2840 N N B ARG B 1 116 ? 44.683 3.289 23.767 0.51 16.71 113 ARG B N 1
ATOM 2841 C CA A ARG B 1 116 ? 44.076 4.494 24.307 0.49 16.67 113 ARG B CA 1
ATOM 2842 C CA B ARG B 1 116 ? 44.130 4.495 24.372 0.51 16.39 113 ARG B CA 1
ATOM 2843 C C A ARG B 1 116 ? 42.879 4.052 25.134 0.49 14.52 113 ARG B C 1
ATOM 2844 C C B ARG B 1 116 ? 42.878 4.066 25.123 0.51 14.13 113 ARG B C 1
ATOM 2845 O O A ARG B 1 116 ? 42.399 2.924 24.991 0.49 15.29 113 ARG B O 1
ATOM 2846 O O B ARG B 1 116 ? 42.360 2.965 24.915 0.51 14.07 113 ARG B O 1
ATOM 2861 N N . ASP B 1 117 ? 42.389 4.950 25.988 1.00 15.49 114 ASP B N 1
ATOM 2862 C CA . ASP B 1 117 ? 41.133 4.671 26.678 1.00 13.91 114 ASP B CA 1
ATOM 2863 C C . ASP B 1 117 ? 40.041 4.522 25.627 1.00 13.58 114 ASP B C 1
ATOM 2864 O O . ASP B 1 117 ? 40.054 5.216 24.607 1.00 15.57 114 ASP B O 1
ATOM 2869 N N . HIS B 1 118 ? 39.091 3.623 25.877 1.00 12.33 115 HIS B N 1
ATOM 2870 C CA . HIS B 1 118 ? 38.028 3.346 24.920 1.00 12.57 115 HIS B CA 1
ATOM 2871 C C . HIS B 1 118 ? 36.675 3.352 25.602 1.00 12.01 115 HIS B C 1
ATOM 2872 O O . HIS B 1 118 ? 36.563 3.185 26.827 1.00 13.07 115 HIS B O 1
ATOM 2879 N N . THR B 1 119 ? 35.642 3.543 24.7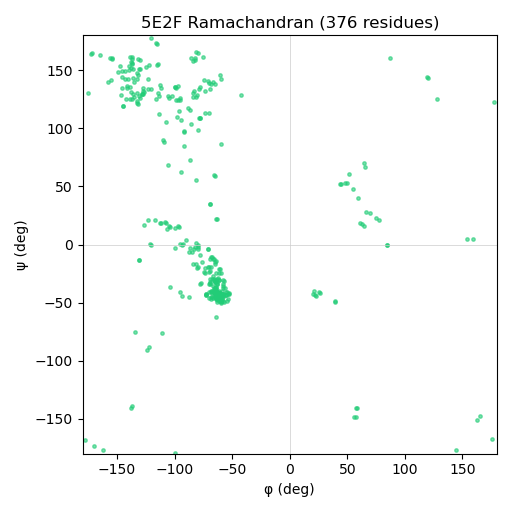79 1.00 11.49 116 THR B N 1
ATOM 2880 C CA . THR B 1 119 ? 34.271 3.344 25.214 1.00 11.65 116 THR B CA 1
ATOM 2881 C C . THR B 1 119 ? 33.644 2.183 24.444 1.00 10.13 116 THR B C 1
ATOM 2882 O O . THR B 1 119 ? 34.206 1.645 23.485 1.00 11.56 116 THR B O 1
ATOM 2886 N N . LEU B 1 120 ? 32.438 1.798 24.858 1.00 10.66 117 LEU B N 1
ATOM 2887 C CA . LEU B 1 120 ? 31.745 0.731 24.145 1.00 11.40 117 LEU B CA 1
ATOM 2888 C C . LEU B 1 120 ? 31.624 1.084 22.657 1.00 10.86 117 LEU B C 1
ATOM 2889 O O . LEU B 1 120 ? 31.862 0.242 21.776 1.00 11.10 117 LEU B O 1
ATOM 2894 N N . GLY B 1 121 ? 31.269 2.337 22.356 1.00 11.09 118 GLY B N 1
ATOM 2895 C CA . GLY B 1 121 ? 31.114 2.752 20.967 1.00 11.10 118 GLY B CA 1
ATOM 2896 C C . GLY B 1 121 ? 32.432 2.890 20.220 1.00 10.22 118 GLY B C 1
ATOM 2897 O O . GLY B 1 121 ? 32.538 2.473 19.062 1.00 12.13 118 GLY B O 1
ATOM 2898 N N . SER B 1 122 ? 33.457 3.485 20.854 1.00 11.88 119 SER B N 1
ATOM 2899 C CA . SER B 1 122 ? 34.707 3.643 20.115 1.00 11.09 119 SER B CA 1
ATOM 2900 C C . SER B 1 122 ? 35.381 2.296 19.900 1.00 11.09 119 SER B C 1
ATOM 2901 O O . SER B 1 122 ? 36.033 2.088 18.870 1.00 12.12 119 SER B O 1
ATOM 2904 N N . ALA B 1 123 ? 35.251 1.377 20.867 1.00 11.22 120 ALA B N 1
ATOM 2905 C CA . ALA B 1 123 ? 35.854 0.070 20.704 1.00 11.31 120 ALA B CA 1
ATOM 2906 C C . ALA B 1 123 ? 35.143 -0.733 19.617 1.00 11.02 120 ALA B C 1
ATOM 2907 O O . ALA B 1 123 ? 35.767 -1.578 18.972 1.00 12.73 120 ALA B O 1
ATOM 2917 N N . ARG B 1 125 ? 33.854 0.872 16.845 1.00 12.71 122 ARG B N 1
ATOM 2918 C CA . ARG B 1 125 ? 34.319 1.548 15.636 1.00 13.32 122 ARG B CA 1
ATOM 2919 C C . ARG B 1 125 ? 35.736 1.125 15.281 1.00 13.99 122 ARG B C 1
ATOM 2920 O O . ARG B 1 125 ? 36.045 0.909 14.101 1.00 15.57 122 ARG B O 1
ATOM 2928 N N . GLU B 1 126 ? 36.599 0.970 16.296 1.00 13.60 123 GLU B N 1
ATOM 2929 C CA . GLU B 1 126 ? 38.005 0.656 16.076 1.00 13.42 123 GLU B CA 1
ATOM 2930 C C . GLU B 1 126 ? 38.288 -0.824 16.263 1.00 13.66 123 GLU B C 1
ATOM 2931 O O . GLU B 1 126 ? 39.457 -1.238 16.181 1.00 14.50 123 GLU B O 1
ATOM 2937 N N A SER B 1 127 ? 37.261 -1.640 16.514 0.68 13.12 124 SER B N 1
ATOM 2938 N N B SER B 1 127 ? 37.260 -1.614 16.554 0.32 14.00 124 SER B N 1
ATOM 2939 C CA A SER B 1 127 ? 37.434 -3.077 16.762 0.68 12.02 124 SER B CA 1
ATOM 2940 C CA B SER B 1 127 ? 37.399 -3.042 16.803 0.32 14.60 124 SER B CA 1
ATOM 2941 C C A SER B 1 127 ? 38.468 -3.345 17.863 0.68 12.28 124 SER B C 1
ATOM 2942 C C B SER B 1 127 ? 38.462 -3.332 17.863 0.32 13.15 124 SER B C 1
ATOM 2943 O O A SER B 1 127 ? 39.300 -4.247 17.744 0.68 13.46 124 SER B O 1
ATOM 2944 O O B SER B 1 127 ? 39.312 -4.211 17.706 0.32 14.37 124 SER B O 1
ATOM 2949 N N . ALA B 1 128 ? 38.397 -2.585 18.964 1.00 11.92 125 ALA B N 1
ATOM 2950 C CA . ALA B 1 128 ? 39.335 -2.719 20.077 1.00 12.56 125 ALA B CA 1
ATOM 2951 C C . ALA B 1 128 ? 38.905 -3.912 20.917 1.00 12.14 125 ALA B C 1
ATOM 2952 O O . ALA B 1 128 ? 38.137 -3.799 21.877 1.00 12.54 125 ALA B O 1
ATOM 2954 N N . ILE B 1 129 ? 39.459 -5.067 20.561 1.00 12.76 126 ILE B N 1
ATOM 2955 C CA . ILE B 1 129 ? 39.074 -6.345 21.155 1.00 12.68 126 ILE B CA 1
ATOM 2956 C C . ILE B 1 129 ? 39.158 -6.296 22.675 1.00 12.05 126 ILE B C 1
ATOM 2957 O O . ILE B 1 129 ? 38.282 -6.828 23.373 1.00 12.75 126 ILE B O 1
ATOM 2962 N N . TRP B 1 130 ? 40.223 -5.684 23.218 1.00 12.26 127 TRP B N 1
ATOM 2963 C CA . TRP B 1 130 ? 40.439 -5.760 24.668 1.00 12.10 127 TRP B CA 1
ATOM 2964 C C . TRP B 1 130 ? 39.240 -5.212 25.445 1.00 11.42 127 TRP B C 1
ATOM 2965 O O . TRP B 1 130 ? 38.922 -5.702 26.540 1.00 12.52 127 TRP B O 1
ATOM 2976 N N . TYR B 1 131 ? 38.584 -4.173 24.917 1.00 11.55 128 TYR B N 1
ATOM 2977 C CA . TYR B 1 131 ? 37.444 -3.601 25.625 1.00 11.42 128 TYR B CA 1
ATOM 2978 C C . TYR B 1 131 ? 36.335 -4.629 25.718 1.00 10.61 128 TYR B C 1
ATOM 2979 O O . TYR B 1 131 ? 35.706 -4.816 26.777 1.00 11.51 128 TYR B O 1
ATOM 2988 N N . TYR B 1 132 ? 36.067 -5.293 24.599 1.00 10.78 129 TYR B N 1
ATOM 2989 C CA . TYR B 1 132 ? 34.981 -6.260 24.552 1.00 11.85 129 TYR B CA 1
ATOM 2990 C C . TYR B 1 132 ? 35.319 -7.547 25.287 1.00 11.35 129 TYR B C 1
ATOM 2991 O O . TYR B 1 132 ? 34.397 -8.243 25.733 1.00 11.41 129 TYR B O 1
ATOM 3000 N N . GLN B 1 133 ? 36.614 -7.872 25.430 1.00 11.02 130 GLN B N 1
ATOM 3001 C CA . GLN B 1 133 ? 37.005 -8.955 26.326 1.00 11.78 130 GLN B CA 1
ATOM 3002 C C . GLN B 1 133 ? 36.663 -8.635 27.771 1.00 11.86 130 GLN B C 1
ATOM 3003 O O . GLN B 1 133 ? 36.153 -9.497 28.495 1.00 12.82 130 GLN B O 1
ATOM 3009 N N . ALA B 1 134 ? 36.940 -7.408 28.208 1.00 11.87 131 ALA B N 1
ATOM 3010 C CA . ALA B 1 134 ? 36.564 -7.010 29.564 1.00 12.88 131 ALA B CA 1
ATOM 3011 C C . ALA B 1 134 ? 35.051 -7.080 29.746 1.00 11.95 131 ALA B C 1
ATOM 3012 O O . ALA B 1 134 ? 34.560 -7.535 30.793 1.00 13.45 131 ALA B O 1
ATOM 3014 N N . LEU B 1 135 ? 34.296 -6.619 28.737 1.00 11.47 132 LEU B N 1
ATOM 3015 C CA . LEU B 1 135 ? 32.843 -6.686 28.798 1.00 11.01 132 LEU B CA 1
ATOM 3016 C C . LEU B 1 135 ? 32.379 -8.135 28.898 1.00 11.22 132 LEU B C 1
ATOM 3017 O O . LEU B 1 135 ? 31.521 -8.464 29.734 1.00 11.87 132 LEU B O 1
ATOM 3022 N N . ALA B 1 136 ? 32.935 -9.018 28.048 1.00 11.71 133 ALA B N 1
ATOM 3023 C CA . ALA B 1 136 ? 32.540 -10.420 28.067 1.00 11.45 133 ALA B CA 1
ATOM 3024 C C . ALA B 1 136 ? 32.794 -11.038 29.439 1.00 11.72 133 ALA B C 1
ATOM 3025 O O . ALA B 1 136 ? 31.963 -11.818 29.936 1.00 13.02 133 ALA B O 1
ATOM 3027 N N A ARG B 1 137 ? 33.941 -10.716 30.070 0.78 12.08 134 ARG B N 1
ATOM 3028 N N B ARG B 1 137 ? 33.927 -10.705 30.072 0.22 12.70 134 ARG B N 1
ATOM 3029 C CA A ARG B 1 137 ? 34.209 -11.262 31.398 0.78 12.12 134 ARG B CA 1
ATOM 3030 C CA B ARG B 1 137 ? 34.212 -11.244 31.400 0.22 13.31 134 ARG B CA 1
ATOM 3031 C C A ARG B 1 137 ? 33.172 -10.805 32.418 0.78 12.72 134 ARG B C 1
ATOM 3032 C C B ARG B 1 137 ? 33.169 -10.798 32.418 0.22 12.81 134 ARG B C 1
ATOM 3033 O O A ARG B 1 137 ? 32.788 -11.583 33.304 0.78 15.15 134 ARG B O 1
ATOM 3034 O O B ARG B 1 137 ? 32.795 -11.569 33.311 0.22 12.99 134 ARG B O 1
ATOM 3049 N N . ASP B 1 138 ? 32.675 -9.562 32.291 1.00 12.25 135 ASP B N 1
ATOM 3050 C CA . ASP B 1 138 ? 31.633 -9.083 33.200 1.00 13.09 135 ASP B CA 1
ATOM 3051 C C . ASP B 1 138 ? 30.288 -9.738 32.921 1.00 13.21 135 ASP B C 1
ATOM 3052 O O . ASP B 1 138 ? 29.542 -10.037 33.862 1.00 13.93 135 ASP B O 1
ATOM 3057 N N . ILE B 1 139 ? 29.934 -9.927 31.641 1.00 12.32 136 ILE B N 1
ATOM 3058 C CA . ILE B 1 139 ? 28.714 -10.663 31.336 1.00 12.21 136 ILE B CA 1
ATOM 3059 C C . ILE B 1 139 ? 28.809 -12.052 31.952 1.00 12.26 136 ILE B C 1
ATOM 3060 O O . ILE B 1 139 ? 27.873 -12.523 32.622 1.00 13.83 136 ILE B O 1
ATOM 3065 N N . GLY B 1 140 ? 29.943 -12.739 31.720 1.00 12.99 137 GLY B N 1
ATOM 3066 C CA . GLY B 1 140 ? 30.226 -14.018 32.333 1.00 12.98 137 GLY B CA 1
ATOM 3067 C C . GLY B 1 140 ? 29.652 -15.174 31.534 1.00 13.73 137 GLY B C 1
ATOM 3068 O O . GLY B 1 140 ? 28.717 -15.029 30.755 1.00 13.94 137 GLY B O 1
ATOM 3069 N N . GLU B 1 141 ? 30.200 -16.355 31.792 1.00 14.45 138 GLU B N 1
ATOM 3070 C CA . GLU B 1 141 ? 29.889 -17.494 30.945 1.00 15.79 138 GLU B CA 1
ATOM 3071 C C . GLU B 1 141 ? 28.418 -17.900 31.032 1.00 15.65 138 GLU B C 1
ATOM 3072 O O . GLU B 1 141 ? 27.791 -18.218 30.010 1.00 17.26 138 GLU B O 1
ATOM 3078 N N A GLU B 1 142 ? 27.831 -17.906 32.224 0.62 15.64 139 GLU B N 1
ATOM 3079 N N B GLU B 1 142 ? 27.855 -17.921 32.245 0.38 17.00 139 GLU B N 1
ATOM 3080 C CA A GLU B 1 142 ? 26.454 -18.382 32.288 0.62 15.60 139 GLU B CA 1
ATOM 3081 C CA B GLU B 1 142 ? 26.458 -18.322 32.415 0.38 18.03 139 GLU B CA 1
ATOM 3082 C C A GLU B 1 142 ? 25.474 -17.418 31.602 0.62 16.78 139 GLU B C 1
ATOM 3083 C C B GLU B 1 142 ? 25.519 -17.419 31.615 0.38 17.93 139 GLU B C 1
ATOM 3084 O O A GLU B 1 142 ? 24.591 -17.861 30.852 0.62 17.91 139 GLU B O 1
ATOM 3085 O O B GLU B 1 142 ? 24.724 -17.898 30.796 0.38 19.63 139 GLU B O 1
ATOM 3096 N N . ARG B 1 143 ? 25.607 -16.105 31.832 1.00 15.35 140 ARG B N 1
ATOM 3097 C CA . ARG B 1 143 ? 24.742 -15.171 31.108 1.00 15.07 140 ARG B CA 1
ATOM 3098 C C . ARG B 1 143 ? 24.993 -15.203 29.604 1.00 15.44 140 ARG B C 1
ATOM 3099 O O . ARG B 1 143 ? 24.042 -15.138 28.813 1.00 15.64 140 ARG B O 1
ATOM 3115 N N . LYS B 1 145 ? 26.022 -17.686 27.744 1.00 16.05 142 LYS B N 1
ATOM 3116 C CA . LYS B 1 145 ? 25.451 -18.899 27.182 1.00 18.30 142 LYS B CA 1
ATOM 3117 C C . LYS B 1 145 ? 23.935 -18.790 27.087 1.00 19.02 142 LYS B C 1
ATOM 3118 O O . LYS B 1 145 ? 23.331 -19.170 26.070 1.00 20.28 142 LYS B O 1
ATOM 3124 N N . THR B 1 146 ? 23.300 -18.261 28.139 1.00 18.92 143 THR B N 1
ATOM 3125 C CA . THR B 1 146 ? 21.850 -18.130 28.127 1.00 20.28 143 THR B CA 1
ATOM 3126 C C . THR B 1 146 ? 21.401 -17.203 27.018 1.00 19.57 143 THR B C 1
ATOM 3127 O O . THR B 1 146 ? 20.434 -17.500 26.306 1.00 20.72 143 THR B O 1
ATOM 3131 N N . TRP B 1 147 ? 22.106 -16.080 26.841 1.00 17.90 144 TRP B N 1
ATOM 3132 C CA . TRP B 1 147 ? 21.708 -15.133 25.808 1.00 16.50 144 TRP B CA 1
ATOM 3133 C C . TRP B 1 147 ? 21.925 -15.713 24.413 1.00 16.67 144 TRP B C 1
ATOM 3134 O O . TRP B 1 147 ? 21.117 -15.482 23.515 1.00 17.70 144 TRP B O 1
ATOM 3145 N N . LEU B 1 148 ? 23.034 -16.427 24.186 1.00 16.30 145 LEU B N 1
ATOM 3146 C CA . LEU B 1 148 ? 23.224 -16.960 22.842 1.00 17.40 145 LEU B CA 1
ATOM 3147 C C . LEU B 1 148 ? 22.186 -18.021 22.531 1.00 19.35 145 LEU B C 1
ATOM 3148 O O . LEU B 1 148 ? 21.808 -18.181 21.366 1.00 21.10 145 LEU B O 1
ATOM 3153 N N . HIS B 1 149 ? 21.711 -18.737 23.556 1.00 20.47 146 HIS B N 1
ATOM 3154 C CA . HIS B 1 149 ? 20.601 -19.667 23.369 1.00 23.21 146 HIS B CA 1
ATOM 3155 C C . HIS B 1 149 ? 19.297 -18.926 23.079 1.00 22.80 146 HIS B C 1
ATOM 3156 O O . HIS B 1 149 ? 18.570 -19.284 22.147 1.00 27.29 146 HIS B O 1
ATOM 3163 N N . THR B 1 150 ? 19.003 -17.863 23.845 1.00 22.60 147 THR B N 1
ATOM 3164 C CA . THR B 1 150 ? 17.802 -17.068 23.591 1.00 23.61 147 THR B CA 1
ATOM 3165 C C . THR B 1 150 ? 17.806 -16.497 22.181 1.00 23.32 147 THR B C 1
ATOM 3166 O O . THR B 1 150 ? 16.762 -16.478 21.506 1.00 26.95 147 THR B O 1
ATOM 3170 N N . LEU B 1 151 ? 18.978 -16.045 21.711 1.00 23.00 148 LEU B N 1
ATOM 3171 C CA . LEU B 1 151 ? 19.145 -15.439 20.393 1.00 24.13 148 LEU B CA 1
ATOM 3172 C C . LEU B 1 151 ? 19.369 -16.453 19.278 1.00 28.35 148 LEU B C 1
ATOM 3173 O O . LEU B 1 151 ? 19.425 -16.052 18.108 1.00 32.01 148 LEU B O 1
ATOM 3178 N N . SER B 1 152 ? 19.523 -17.742 19.605 1.00 26.14 149 SER B N 1
ATOM 3179 C CA . SER B 1 152 ? 19.832 -18.776 18.619 1.00 28.29 149 SER B CA 1
ATOM 3180 C C . SER B 1 152 ? 20.987 -18.354 17.708 1.00 27.90 149 SER B C 1
ATOM 3181 O O . SER B 1 152 ? 20.893 -18.385 16.482 1.00 32.09 149 SER B O 1
ATOM 3184 N N . TYR B 1 153 ? 22.100 -17.967 18.321 1.00 21.15 150 TYR B N 1
ATOM 3185 C CA . TYR B 1 153 ? 23.216 -17.372 17.586 1.00 18.92 150 TYR B CA 1
ATOM 3186 C C . TYR B 1 153 ? 24.205 -18.455 17.160 1.00 16.68 150 TYR B C 1
ATOM 3187 O O . TYR B 1 153 ? 25.043 -18.904 17.952 1.00 19.06 150 TYR B O 1
ATOM 3196 N N . GLY B 1 154 ? 24.085 -18.906 15.912 1.00 15.07 151 GLY B N 1
ATOM 3197 C CA . GLY B 1 154 ? 25.019 -19.881 15.365 1.00 15.74 151 GLY B CA 1
ATOM 3198 C C . GLY B 1 154 ? 25.042 -21.161 16.177 1.00 14.31 151 GLY B C 1
ATOM 3199 O O . GLY B 1 154 ? 24.006 -21.656 16.639 1.00 16.15 151 GLY B O 1
ATOM 3200 N N . ASN B 1 155 ? 26.240 -21.719 16.355 1.00 14.06 152 ASN B N 1
ATOM 3201 C CA . ASN B 1 155 ? 26.361 -22.941 17.142 1.00 14.16 152 ASN B CA 1
ATOM 3202 C C . ASN B 1 155 ? 26.345 -22.703 18.648 1.00 13.82 152 ASN B C 1
ATOM 3203 O O . ASN B 1 155 ? 26.395 -23.682 19.402 1.00 14.86 152 ASN B O 1
ATOM 3208 N N . GLU B 1 156 ? 26.310 -21.452 19.094 1.00 14.19 153 GLU B N 1
ATOM 3209 C CA . GLU B 1 156 ? 26.186 -21.085 20.510 1.00 15.27 153 GLU B CA 1
ATOM 3210 C C . GLU B 1 156 ? 27.360 -21.564 21.363 1.00 14.99 153 GLU B C 1
ATOM 3211 O O . GLU B 1 156 ? 27.264 -21.574 22.597 1.00 17.01 153 GLU B O 1
ATOM 3217 N N . ASP B 1 157 ? 28.498 -21.923 20.767 1.00 14.32 154 ASP B N 1
ATOM 3218 C CA . ASP B 1 157 ? 29.558 -22.642 21.486 1.00 14.26 154 ASP B CA 1
ATOM 3219 C C . ASP B 1 157 ? 30.563 -21.629 22.018 1.00 13.89 154 ASP B C 1
ATOM 3220 O O . ASP B 1 157 ? 31.355 -21.069 21.253 1.00 13.71 154 ASP B O 1
ATOM 3225 N N . ILE B 1 158 ? 30.547 -21.414 23.333 1.00 13.39 155 ILE B N 1
ATOM 3226 C CA . ILE B 1 158 ? 31.481 -20.493 23.982 1.00 12.97 155 ILE B CA 1
ATOM 3227 C C . ILE B 1 158 ? 32.605 -21.228 24.722 1.00 14.05 155 ILE B C 1
ATOM 3228 O O . ILE B 1 158 ? 33.341 -20.612 25.505 1.00 15.19 155 ILE B O 1
ATOM 3233 N N . SER B 1 159 ? 32.792 -22.517 24.441 1.00 14.76 156 SER B N 1
ATOM 3234 C CA . SER B 1 159 ? 33.759 -23.318 25.188 1.00 15.49 156 SER B CA 1
ATOM 3235 C C . SER B 1 159 ? 35.200 -22.928 24.900 1.00 15.85 156 SER B C 1
ATOM 3236 O O . SER B 1 159 ? 36.094 -23.346 25.644 1.00 17.63 156 SER B O 1
ATOM 3239 N N . GLY B 1 160 ? 35.446 -22.124 23.869 1.00 14.71 157 GLY B N 1
ATOM 3240 C CA . GLY B 1 160 ? 36.773 -21.579 23.649 1.00 15.38 157 GLY B CA 1
ATOM 3241 C C . GLY B 1 160 ? 37.235 -20.619 24.729 1.00 14.66 157 GLY B C 1
ATOM 3242 O O . GLY B 1 160 ? 38.424 -20.294 24.771 1.00 17.07 157 GLY B O 1
ATOM 3243 N N . GLY B 1 161 ? 36.330 -20.173 25.598 1.00 14.55 158 GLY B N 1
ATOM 3244 C CA . GLY B 1 161 ? 36.681 -19.303 26.703 1.00 14.51 158 GLY B CA 1
ATOM 3245 C C . GLY B 1 161 ? 35.944 -17.991 26.628 1.00 13.18 158 GLY B C 1
ATOM 3246 O O . GLY B 1 161 ? 35.727 -17.457 25.537 1.00 13.76 158 GLY B O 1
ATOM 3247 N N . ILE B 1 162 ? 35.561 -17.459 27.788 1.00 13.76 159 ILE B N 1
ATOM 3248 C CA . ILE B 1 162 ? 34.644 -16.321 27.858 1.00 14.20 159 ILE B CA 1
ATOM 3249 C C . ILE B 1 162 ? 35.158 -15.097 27.105 1.00 13.40 159 ILE B C 1
ATOM 3250 O O . ILE B 1 162 ? 34.361 -14.300 26.598 1.00 14.40 159 ILE B O 1
ATOM 3255 N N . ASP B 1 163 ? 36.478 -14.903 27.024 1.00 13.68 160 ASP B N 1
ATOM 3256 C CA . ASP B 1 163 ? 36.997 -13.728 26.331 1.00 15.14 160 ASP B CA 1
ATOM 3257 C C . ASP B 1 163 ? 37.741 -14.092 25.047 1.00 13.53 160 ASP B C 1
ATOM 3258 O O . ASP B 1 163 ? 38.448 -13.249 24.483 1.00 14.74 160 ASP B O 1
ATOM 3263 N N . GLN B 1 164 ? 37.514 -15.297 24.523 1.00 13.83 161 GLN B N 1
ATOM 3264 C CA . GLN B 1 164 ? 38.164 -15.738 23.291 1.00 14.26 161 GLN B CA 1
ATOM 3265 C C . GLN B 1 164 ? 37.213 -16.333 22.272 1.00 12.61 161 GLN B C 1
ATOM 3266 O O . GLN B 1 164 ? 37.632 -16.532 21.121 1.00 13.76 161 GLN B O 1
ATOM 3272 N N . PHE B 1 165 ? 35.968 -16.658 22.648 1.00 12.10 162 PHE B N 1
ATOM 3273 C CA . PHE B 1 165 ? 35.214 -17.640 21.873 1.00 13.25 162 PHE B CA 1
ATOM 3274 C C . PHE B 1 165 ? 34.813 -17.153 20.483 1.00 12.33 162 PHE B C 1
ATOM 3275 O O . PHE B 1 165 ? 34.502 -17.989 19.633 1.00 12.96 162 PHE B O 1
ATOM 3283 N N . TRP B 1 166 ? 34.800 -15.849 20.240 1.00 12.09 163 TRP B N 1
ATOM 3284 C CA . TRP B 1 166 ? 34.410 -15.303 18.943 1.00 12.31 163 TRP B CA 1
ATOM 3285 C C . TRP B 1 166 ? 35.598 -15.029 18.029 1.00 13.27 163 TRP B C 1
ATOM 3286 O O . TRP B 1 166 ? 35.398 -14.581 16.891 1.00 13.59 163 TRP B O 1
ATOM 3297 N N . LEU B 1 167 ? 36.817 -15.318 18.496 1.00 12.79 164 LEU B N 1
ATOM 3298 C CA . LEU B 1 167 ? 38.061 -14.986 17.792 1.00 14.36 164 LEU B CA 1
ATOM 3299 C C . LEU B 1 167 ? 38.712 -16.268 17.292 1.00 14.08 164 LEU B C 1
ATOM 3300 O O . LEU B 1 167 ? 39.499 -16.890 18.010 1.00 15.15 164 LEU B O 1
ATOM 3305 N N . GLN B 1 168 ? 38.360 -16.667 16.067 1.00 14.72 165 GLN B N 1
ATOM 3306 C CA . GLN B 1 168 ? 38.882 -17.881 15.433 1.00 15.75 165 GLN B CA 1
ATOM 3307 C C . GLN B 1 168 ? 38.912 -19.051 16.423 1.00 15.36 165 GLN B C 1
ATOM 3308 O O . GLN B 1 168 ? 39.924 -19.741 16.617 1.00 17.50 165 GLN B O 1
ATOM 3314 N N . SER B 1 169 ? 37.752 -19.274 17.053 1.00 14.50 166 SER B N 1
ATOM 3315 C CA . SER B 1 169 ? 37.648 -20.160 18.206 1.00 13.86 166 SER B CA 1
ATOM 3316 C C . SER B 1 169 ? 36.385 -21.000 18.070 1.00 14.28 166 SER B C 1
ATOM 3317 O O . SER B 1 169 ? 36.067 -21.478 16.972 1.00 15.24 166 SER B O 1
ATOM 3320 N N . SER B 1 170 ? 35.680 -21.234 19.173 1.00 13.43 167 SER B N 1
ATOM 3321 C CA . SER B 1 170 ? 34.617 -22.238 19.185 1.00 13.71 167 SER B CA 1
ATOM 3322 C C . SER B 1 170 ? 33.328 -21.774 18.520 1.00 13.73 167 SER B C 1
ATOM 3323 O O . SER B 1 170 ? 32.596 -22.607 17.973 1.00 14.69 167 SER B O 1
ATOM 3326 N N . LEU B 1 171 ? 32.992 -20.485 18.610 1.00 12.38 168 LEU B N 1
ATOM 3327 C CA . LEU B 1 171 ? 31.696 -20.006 18.134 1.00 12.15 168 LEU B CA 1
ATOM 3328 C C . LEU B 1 171 ? 31.746 -19.869 16.613 1.00 12.76 168 LEU B C 1
ATOM 3329 O O . LEU B 1 171 ? 32.695 -19.305 16.056 1.00 12.76 168 LEU B O 1
ATOM 3334 N N . THR B 1 172 ? 30.717 -20.369 15.951 1.00 12.77 169 THR B N 1
ATOM 3335 C CA . THR B 1 172 ? 30.593 -20.208 14.508 1.00 13.23 169 THR B CA 1
ATOM 3336 C C . THR B 1 172 ? 29.152 -19.858 14.162 1.00 12.26 169 THR B C 1
ATOM 3337 O O . THR B 1 172 ? 28.210 -20.162 14.908 1.00 13.90 169 THR B O 1
ATOM 3341 N N . ILE B 1 173 ? 28.988 -19.204 13.013 1.00 12.51 170 ILE B N 1
ATOM 3342 C CA . ILE B 1 173 ? 27.668 -18.767 12.563 1.00 13.03 170 ILE B CA 1
ATOM 3343 C C . ILE B 1 173 ? 27.738 -18.636 11.049 1.00 12.95 170 ILE B C 1
ATOM 3344 O O . ILE B 1 173 ? 28.758 -18.203 10.503 1.00 12.70 170 ILE B O 1
ATOM 3349 N N . SER B 1 174 ? 26.668 -19.023 10.367 1.00 12.80 171 SER B N 1
ATOM 3350 C CA . SER B 1 174 ? 26.720 -18.868 8.917 1.00 12.75 171 SER B CA 1
ATOM 3351 C C . SER B 1 174 ? 26.334 -17.457 8.481 1.00 11.95 171 SER B C 1
ATOM 3352 O O . SER B 1 174 ? 25.665 -16.723 9.214 1.00 12.44 171 SER B O 1
ATOM 3355 N N . PRO B 1 175 ? 26.756 -17.046 7.270 1.00 12.08 172 PRO B N 1
ATOM 3356 C CA . PRO B 1 175 ? 26.293 -15.757 6.739 1.00 12.45 172 PRO B CA 1
ATOM 3357 C C . PRO B 1 175 ? 24.779 -15.629 6.756 1.00 13.13 172 PRO B C 1
ATOM 3358 O O . PRO B 1 175 ? 24.263 -14.562 7.123 1.00 13.23 172 PRO B O 1
ATOM 3362 N N . LEU B 1 176 ? 24.046 -16.684 6.379 1.00 13.25 173 LEU B N 1
ATOM 3363 C CA . LEU B 1 176 ? 22.579 -16.614 6.415 1.00 13.78 173 LEU B CA 1
ATOM 3364 C C . LEU B 1 176 ? 22.057 -16.433 7.843 1.00 13.82 173 LEU B C 1
ATOM 3365 O O . LEU B 1 176 ? 21.093 -15.695 8.069 1.00 14.59 173 LEU B O 1
ATOM 3370 N N . GLU B 1 177 ? 22.685 -17.097 8.819 1.00 13.48 174 GLU B N 1
ATOM 3371 C CA . GLU B 1 177 ? 22.274 -16.916 10.214 1.00 13.72 174 GLU B CA 1
ATOM 3372 C C . GLU B 1 177 ? 22.568 -15.499 10.699 1.00 13.76 174 GLU B C 1
ATOM 3373 O O . GLU B 1 177 ? 21.805 -14.936 11.494 1.00 15.18 174 GLU B O 1
ATOM 3379 N N . GLN B 1 178 ? 23.676 -14.904 10.245 1.00 12.78 175 GLN B N 1
ATOM 3380 C CA . GLN B 1 178 ? 23.943 -13.511 10.597 1.00 12.95 175 GLN B CA 1
ATOM 3381 C C . GLN B 1 178 ? 22.849 -12.606 10.045 1.00 13.69 175 GLN B C 1
ATOM 3382 O O . GLN B 1 178 ? 22.408 -11.668 10.722 1.00 13.90 175 GLN B O 1
ATOM 3388 N N . GLU B 1 179 ? 22.422 -12.854 8.802 1.00 13.48 176 GLU B N 1
ATOM 3389 C CA . GLU B 1 179 ? 21.385 -12.011 8.209 1.00 13.54 176 GLU B CA 1
ATOM 3390 C C . GLU B 1 179 ? 20.087 -12.129 8.989 1.00 13.95 176 GLU B C 1
ATOM 3391 O O . GLU B 1 179 ? 19.413 -11.128 9.234 1.00 14.94 176 GLU B O 1
ATOM 3397 N N . THR B 1 180 ? 19.714 -13.344 9.373 1.00 14.74 177 THR B N 1
ATOM 3398 C CA . THR B 1 180 ? 18.489 -13.515 10.141 1.00 16.12 177 THR B CA 1
ATOM 3399 C C . THR B 1 180 ? 18.543 -12.731 11.451 1.00 14.99 177 THR B C 1
ATOM 3400 O O . THR B 1 180 ? 17.561 -12.091 11.842 1.00 15.95 177 THR B O 1
ATOM 3404 N N . PHE B 1 181 ? 19.680 -12.773 12.146 1.00 14.40 178 PHE B N 1
ATOM 3405 C CA . PHE B 1 181 ? 19.829 -12.018 13.383 1.00 13.22 178 PHE B CA 1
ATOM 3406 C C . PHE B 1 181 ? 19.748 -10.514 13.113 1.00 13.38 178 PHE B C 1
ATOM 3407 O O . PHE B 1 181 ? 19.054 -9.773 13.821 1.00 13.34 178 PHE B O 1
ATOM 3415 N N . LEU B 1 182 ? 20.464 -10.041 12.094 1.00 13.12 179 LEU B N 1
ATOM 3416 C CA . LEU B 1 182 ? 20.506 -8.606 11.834 1.00 13.38 179 LEU B CA 1
ATOM 3417 C C . LEU B 1 182 ? 19.168 -8.079 11.325 1.00 13.20 179 LEU B C 1
ATOM 3418 O O . LEU B 1 182 ? 18.832 -6.924 11.595 1.00 14.93 179 LEU B O 1
ATOM 3423 N N . GLU B 1 183 ? 18.378 -8.900 10.619 1.00 13.60 180 GLU B N 1
ATOM 3424 C CA . GLU B 1 183 ? 17.024 -8.486 10.269 1.00 13.70 180 GLU B CA 1
ATOM 3425 C C . GLU B 1 183 ? 16.206 -8.220 11.526 1.00 13.05 180 GLU B C 1
ATOM 3426 O O . GLU B 1 183 ? 15.469 -7.229 11.603 1.00 14.10 180 GLU B O 1
ATOM 3432 N N . LYS B 1 184 ? 16.327 -9.101 12.527 1.00 13.12 181 LYS B N 1
ATOM 3433 C CA . LYS B 1 184 ? 15.619 -8.887 13.784 1.00 13.36 181 LYS B CA 1
ATOM 3434 C C . LYS B 1 184 ? 16.106 -7.628 14.493 1.00 12.89 181 LYS B C 1
ATOM 3435 O O . LYS B 1 184 ? 15.310 -6.926 15.119 1.00 14.22 181 LYS B O 1
ATOM 3441 N N . LEU B 1 185 ? 17.412 -7.318 14.426 1.00 12.93 182 LEU B N 1
ATOM 3442 C CA . LEU B 1 185 ? 17.883 -6.064 15.011 1.00 12.99 182 LEU B CA 1
ATOM 3443 C C . LEU B 1 185 ? 17.320 -4.864 14.252 1.00 12.85 182 LEU B C 1
ATOM 3444 O O . LEU B 1 185 ? 16.838 -3.899 14.860 1.00 12.96 182 LEU B O 1
ATOM 3449 N N . ALA B 1 186 ? 17.367 -4.903 12.912 1.00 12.50 183 ALA B N 1
ATOM 3450 C CA . ALA B 1 186 ? 16.834 -3.802 12.117 1.00 13.81 183 ALA B CA 1
ATOM 3451 C C . ALA B 1 186 ? 15.367 -3.552 12.447 1.00 14.33 183 ALA B C 1
ATOM 3452 O O . ALA B 1 186 ? 14.957 -2.402 12.630 1.00 15.61 183 ALA B O 1
ATOM 3454 N N . LYS B 1 187 ? 14.565 -4.620 12.553 1.00 14.27 184 LYS B N 1
ATOM 3455 C CA . LYS B 1 187 ? 13.130 -4.498 12.812 1.00 13.35 184 LYS B CA 1
ATOM 3456 C C . LYS B 1 187 ? 12.821 -4.335 14.294 1.00 14.76 184 LYS B C 1
ATOM 3457 O O . LYS B 1 187 ? 11.636 -4.219 14.664 1.00 16.63 184 LYS B O 1
ATOM 3463 N N . GLU B 1 188 ? 13.846 -4.408 15.156 1.00 13.55 185 GLU B N 1
ATOM 3464 C CA . GLU B 1 188 ? 13.701 -4.253 16.607 1.00 14.10 185 GLU B CA 1
ATOM 3465 C C . GLU B 1 188 ? 12.806 -5.345 17.200 1.00 15.42 185 GLU B C 1
ATOM 3466 O O . GLU B 1 188 ? 12.036 -5.113 18.137 1.00 18.92 185 GLU B O 1
ATOM 3472 N N A GLU B 1 189 ? 12.964 -6.573 16.690 0.52 15.12 186 GLU B N 1
ATOM 3473 N N B GLU B 1 189 ? 12.927 -6.556 16.636 0.48 15.61 186 GLU B N 1
ATOM 3474 C CA A GLU B 1 189 ? 12.199 -7.727 17.145 0.52 15.78 186 GLU B CA 1
ATOM 3475 C CA B GLU B 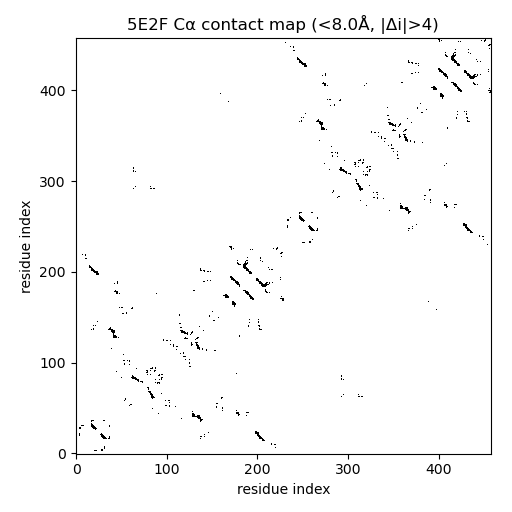1 189 ? 12.208 -7.748 17.071 0.48 16.45 186 GLU B CA 1
ATOM 3476 C C A GLU B 1 189 ? 12.938 -8.583 18.164 0.52 17.11 186 GLU B C 1
ATOM 3477 C C B GLU B 1 189 ? 13.174 -8.698 17.762 0.48 17.24 186 GLU B C 1
ATOM 3478 O O A GLU B 1 189 ? 12.323 -9.472 18.760 0.52 18.11 186 GLU B O 1
ATOM 3479 O O B GLU B 1 189 ? 13.299 -9.862 17.383 0.48 18.22 186 GLU B O 1
ATOM 3490 N N A LEU B 1 190 ? 14.227 -8.345 18.378 0.52 17.92 187 LEU B N 1
ATOM 3491 N N B LEU B 1 190 ? 13.889 -8.197 18.751 0.48 19.29 187 LEU B N 1
ATOM 3492 C CA A LEU B 1 190 ? 14.954 -9.065 19.412 0.52 17.48 187 LEU B CA 1
ATOM 3493 C CA B LEU B 1 190 ? 14.801 -8.979 19.565 0.48 18.54 187 LEU B CA 1
ATOM 3494 C C A LEU B 1 190 ? 14.427 -8.704 20.806 0.52 17.20 187 LEU B C 1
ATOM 3495 C C B LEU B 1 190 ? 14.430 -8.729 21.014 0.48 18.53 187 LEU B C 1
ATOM 3496 O O A LEU B 1 190 ? 13.799 -7.654 20.997 0.52 15.90 187 LEU B O 1
ATOM 3497 O O B LEU B 1 190 ? 13.873 -7.672 21.334 0.48 20.55 187 LEU B O 1
ATOM 3506 N N . PRO B 1 191 ? 14.718 -9.636 21.883 1.00 18.56 188 PRO B N 1
ATOM 3507 C CA . PRO B 1 191 ? 14.308 -9.428 23.285 1.00 20.75 188 PRO B CA 1
ATOM 3508 C C . PRO B 1 191 ? 15.258 -8.497 24.026 1.00 18.99 188 PRO B C 1
ATOM 3509 O O . PRO B 1 191 ? 15.838 -8.840 25.068 1.00 20.63 188 PRO B O 1
ATOM 3513 N N . PHE B 1 192 ? 15.441 -7.306 23.471 1.00 16.69 189 PHE B N 1
ATOM 3514 C CA . PHE B 1 192 ? 16.216 -6.247 24.108 1.00 16.09 189 PHE B CA 1
ATOM 3515 C C . PHE B 1 192 ? 15.314 -5.037 24.257 1.00 16.68 189 PHE B C 1
ATOM 3516 O O . PHE B 1 192 ? 14.395 -4.843 23.460 1.00 17.47 189 PHE B O 1
ATOM 3524 N N . ASP B 1 193 ? 15.626 -4.195 25.242 1.00 15.51 190 ASP B N 1
ATOM 3525 C CA . ASP B 1 193 ? 14.915 -2.930 25.369 1.00 16.60 190 ASP B CA 1
ATOM 3526 C C . ASP B 1 193 ? 15.122 -2.085 24.111 1.00 16.10 190 ASP B C 1
ATOM 3527 O O . ASP B 1 193 ? 16.195 -2.086 23.510 1.00 16.52 190 ASP B O 1
ATOM 3532 N N . LYS B 1 194 ? 14.095 -1.324 23.730 1.00 17.05 191 LYS B N 1
ATOM 3533 C CA . LYS B 1 194 ? 14.229 -0.439 22.573 1.00 18.24 191 LYS B CA 1
ATOM 3534 C C . LYS B 1 194 ? 15.417 0.503 22.689 1.00 17.60 191 LYS B C 1
ATOM 3535 O O . LYS B 1 194 ? 16.182 0.601 21.721 1.00 16.55 191 LYS B O 1
ATOM 3541 N N . PRO B 1 195 ? 15.632 1.220 23.801 1.00 16.81 192 PRO B N 1
ATOM 3542 C CA . PRO B 1 195 ? 16.787 2.136 23.845 1.00 16.68 192 PRO B CA 1
ATOM 3543 C C . PRO B 1 195 ? 18.129 1.426 23.715 1.00 14.92 192 PRO B C 1
ATOM 3544 O O . PRO B 1 195 ? 19.078 2.025 23.198 1.00 16.02 192 PRO B O 1
ATOM 3548 N N . VAL B 1 196 ? 18.236 0.159 24.144 1.00 13.97 193 VAL B N 1
ATOM 3549 C CA . VAL B 1 196 ? 19.457 -0.624 23.944 1.00 13.93 193 VAL B CA 1
ATOM 3550 C C . VAL B 1 196 ? 19.719 -0.829 22.454 1.00 13.13 193 VAL B C 1
ATOM 3551 O O . VAL B 1 196 ? 20.841 -0.618 21.963 1.00 13.99 193 VAL B O 1
ATOM 3563 N N . LYS B 1 198 ? 18.588 1.004 20.013 1.00 12.64 195 LYS B N 1
ATOM 3564 C CA . LYS B 1 198 ? 18.879 2.295 19.376 1.00 12.86 195 LYS B CA 1
ATOM 3565 C C . LYS B 1 198 ? 20.335 2.683 19.574 1.00 12.59 195 LYS B C 1
ATOM 3566 O O . LYS B 1 198 ? 20.973 3.183 18.644 1.00 12.94 195 LYS B O 1
ATOM 3572 N N . ILE B 1 199 ? 20.883 2.447 20.775 1.00 12.33 196 ILE B N 1
ATOM 3573 C CA . ILE B 1 199 ? 22.284 2.771 21.027 1.00 12.16 196 ILE B CA 1
ATOM 3574 C C . ILE B 1 199 ? 23.178 1.942 20.122 1.00 11.33 196 ILE B C 1
ATOM 3575 O O . ILE B 1 199 ? 24.115 2.461 19.511 1.00 12.46 196 ILE B O 1
ATOM 3580 N N . VAL B 1 200 ? 22.940 0.622 20.075 1.00 11.92 197 VAL B N 1
ATOM 3581 C CA . VAL B 1 200 ? 23.833 -0.230 19.290 1.00 11.75 197 VAL B CA 1
ATOM 3582 C C . VAL B 1 200 ? 23.761 0.133 17.808 1.00 10.98 197 VAL B C 1
ATOM 3583 O O . VAL B 1 200 ? 24.781 0.174 17.126 1.00 11.68 197 VAL B O 1
ATOM 3587 N N . LYS B 1 201 ? 22.563 0.422 17.293 1.00 12.06 198 LYS B N 1
ATOM 3588 C CA . LYS B 1 201 ? 22.458 0.870 15.907 1.00 13.36 198 LYS B CA 1
ATOM 3589 C C . LYS B 1 201 ? 23.272 2.135 15.676 1.00 11.94 198 LYS B C 1
ATOM 3590 O O . LYS B 1 201 ? 24.012 2.228 14.695 1.00 13.17 198 LYS B O 1
ATOM 3596 N N . ARG B 1 202 ? 23.149 3.132 16.564 1.00 12.32 199 ARG B N 1
ATOM 3597 C CA . ARG B 1 202 ? 23.955 4.345 16.382 1.00 13.66 199 ARG B CA 1
ATOM 3598 C C . ARG B 1 202 ? 25.446 4.029 16.399 1.00 12.37 199 ARG B C 1
ATOM 3599 O O . ARG B 1 202 ? 26.209 4.583 15.596 1.00 13.13 199 ARG B O 1
ATOM 3623 N N . ILE B 1 205 ? 26.846 3.047 12.993 1.00 11.84 202 ILE B N 1
ATOM 3624 C CA . ILE B 1 205 ? 26.807 3.937 11.832 1.00 11.87 202 ILE B CA 1
ATOM 3625 C C . ILE B 1 205 ? 28.188 4.079 11.216 1.00 13.18 202 ILE B C 1
ATOM 3626 O O . ILE B 1 205 ? 29.156 4.446 11.902 1.00 14.70 202 ILE B O 1
ATOM 3631 N N . GLN B 1 206 ? 28.275 3.795 9.908 1.00 13.62 203 GLN B N 1
ATOM 3632 C CA . GLN B 1 206 ? 29.499 3.916 9.125 1.00 14.89 203 GLN B CA 1
ATOM 3633 C C . GLN B 1 206 ? 29.513 5.158 8.258 1.00 16.81 203 GLN B C 1
ATOM 3634 O O . GLN B 1 206 ? 30.585 5.738 8.041 1.00 20.43 203 GLN B O 1
ATOM 3640 N N A GLU B 1 207 ? 28.358 5.540 7.719 0.56 17.06 204 GLU B N 1
ATOM 3641 N N B GLU B 1 207 ? 28.360 5.593 7.744 0.44 17.98 204 GLU B N 1
ATOM 3642 C CA A GLU B 1 207 ? 28.285 6.636 6.767 0.56 18.19 204 GLU B CA 1
ATOM 3643 C CA B GLU B 1 207 ? 28.295 6.852 7.004 0.44 19.63 204 GLU B CA 1
ATOM 3644 C C A GLU B 1 207 ? 26.871 7.174 6.820 0.56 16.93 204 GLU B C 1
ATOM 3645 C C B GLU B 1 207 ? 26.843 7.297 6.920 0.44 18.25 204 GLU B C 1
ATOM 3646 O O A GLU B 1 207 ? 25.921 6.411 7.003 0.56 17.28 204 GLU B O 1
ATOM 3647 O O B GLU B 1 207 ? 25.927 6.471 6.925 0.44 17.62 204 GLU B O 1
ATOM 3658 N N A GLU B 1 208 ? 26.741 8.486 6.676 0.56 18.57 205 GLU B N 1
ATOM 3659 N N B GLU B 1 208 ? 26.645 8.614 6.852 0.44 19.40 205 GLU B N 1
ATOM 3660 C CA A GLU B 1 208 ? 25.447 9.145 6.683 0.56 19.29 205 GLU B CA 1
ATOM 3661 C CA B GLU B 1 208 ? 25.321 9.225 6.796 0.44 19.47 205 GLU B CA 1
ATOM 3662 C C A GLU B 1 208 ? 25.405 10.059 5.481 0.56 19.73 205 GLU B C 1
ATOM 3663 C C B GLU B 1 208 ? 25.281 10.166 5.607 0.44 20.00 205 GLU B C 1
ATOM 3664 O O A GLU B 1 208 ? 26.314 10.873 5.287 0.56 21.19 205 GLU B O 1
ATOM 3665 O O B GLU B 1 208 ? 26.062 11.124 5.553 0.44 21.06 205 GLU B O 1
ATOM 3676 N N . GLY B 1 209 ? 24.359 9.917 4.673 1.00 20.99 206 GLY B N 1
ATOM 3677 C CA . GLY B 1 209 ? 24.086 10.838 3.594 1.00 23.72 206 GLY B CA 1
ATOM 3678 C C . GLY B 1 209 ? 22.802 11.604 3.864 1.00 26.86 206 GLY B C 1
ATOM 3679 O O . GLY B 1 209 ? 22.136 11.422 4.883 1.00 28.65 206 GLY B O 1
ATOM 3680 N N . ASP B 1 210 ? 22.460 12.479 2.914 1.00 25.77 207 ASP B N 1
ATOM 3681 C CA . ASP B 1 210 ? 21.155 13.128 2.953 1.00 28.19 207 ASP B CA 1
ATOM 3682 C C . ASP B 1 210 ? 20.035 12.108 2.855 1.00 27.99 207 ASP B C 1
ATOM 3683 O O . ASP B 1 210 ? 18.955 12.313 3.419 1.00 31.22 207 ASP B O 1
ATOM 3688 N N . HIS B 1 211 ? 20.273 10.993 2.157 1.00 25.73 208 HIS B N 1
ATOM 3689 C CA . HIS B 1 211 ? 19.203 10.088 1.778 1.00 25.49 208 HIS B CA 1
ATOM 3690 C C . HIS B 1 211 ? 19.354 8.679 2.320 1.00 23.22 208 HIS B C 1
ATOM 3691 O O . HIS B 1 211 ? 18.479 7.846 2.069 1.00 24.83 208 HIS B O 1
ATOM 3698 N N . TYR B 1 212 ? 20.416 8.386 3.063 1.00 21.01 209 TYR B N 1
ATOM 3699 C CA . TYR B 1 212 ? 20.611 7.029 3.556 1.00 19.65 209 TYR B CA 1
ATOM 3700 C C . TYR B 1 212 ? 21.486 7.093 4.797 1.00 18.68 209 TYR B C 1
ATOM 3701 O O . TYR B 1 212 ? 22.228 8.057 5.007 1.00 18.95 209 TYR B O 1
ATOM 3710 N N . THR B 1 213 ? 21.425 6.021 5.588 1.00 17.76 210 THR B N 1
ATOM 3711 C CA . THR B 1 213 ? 22.388 5.774 6.656 1.00 16.19 210 THR B CA 1
ATOM 3712 C C . THR B 1 213 ? 22.875 4.344 6.517 1.00 15.83 210 THR B C 1
ATOM 3713 O O . THR B 1 213 ? 22.058 3.422 6.421 1.00 16.00 210 THR B O 1
ATOM 3717 N N . LEU B 1 214 ? 24.201 4.167 6.477 1.00 14.82 211 LEU B N 1
ATOM 3718 C CA . LEU B 1 214 ? 24.820 2.849 6.390 1.00 14.75 211 LEU B CA 1
ATOM 3719 C C . LEU B 1 214 ? 25.251 2.423 7.787 1.00 13.55 211 LEU B C 1
ATOM 3720 O O . LEU B 1 214 ? 26.014 3.142 8.442 1.00 14.91 211 LEU B O 1
ATOM 3725 N N . TYR B 1 215 ? 24.773 1.261 8.224 1.00 12.37 212 TYR B N 1
ATOM 3726 C CA . TYR B 1 215 ? 25.136 0.651 9.502 1.00 12.44 212 TYR B CA 1
ATOM 3727 C C . TYR B 1 215 ? 25.947 -0.609 9.226 1.00 12.56 212 TYR B C 1
ATOM 3728 O O . TYR B 1 215 ? 25.548 -1.443 8.404 1.00 13.50 212 TYR B O 1
ATOM 3737 N N . GLY B 1 216 ? 27.048 -0.819 9.928 1.00 12.55 213 GLY B N 1
ATOM 3738 C CA . GLY B 1 216 ? 27.735 -2.084 9.687 1.00 13.51 213 GLY B CA 1
ATOM 3739 C C . GLY B 1 216 ? 28.857 -2.323 10.667 1.00 12.41 213 GLY B C 1
ATOM 3740 O O . GLY B 1 216 ? 29.308 -1.402 11.358 1.00 14.49 213 GLY B O 1
ATOM 3741 N N . LYS B 1 217 ? 29.311 -3.584 10.711 1.00 11.86 214 LYS B N 1
ATOM 3742 C CA . LYS B 1 217 ? 30.426 -3.993 11.553 1.00 11.54 214 LYS B CA 1
ATOM 3743 C C . LYS B 1 217 ? 31.326 -4.900 10.731 1.00 11.85 214 LYS B C 1
ATOM 3744 O O . LYS B 1 217 ? 30.853 -5.876 10.136 1.00 12.87 214 LYS B O 1
ATOM 3750 N N . THR B 1 218 ? 32.626 -4.595 10.727 1.00 12.15 215 THR B N 1
ATOM 3751 C CA . THR B 1 218 ? 33.626 -5.460 10.112 1.00 12.78 215 THR B CA 1
ATOM 3752 C C . THR B 1 218 ? 34.095 -6.543 11.091 1.00 12.57 215 THR B C 1
ATOM 3753 O O . THR B 1 218 ? 33.972 -6.428 12.323 1.00 13.65 215 THR B O 1
ATOM 3757 N N . GLY B 1 219 ? 34.666 -7.592 10.525 1.00 12.78 216 GLY B N 1
ATOM 3758 C CA . GLY B 1 219 ? 35.427 -8.561 11.306 1.00 13.76 216 GLY B CA 1
ATOM 3759 C C . GLY B 1 219 ? 36.518 -9.136 10.435 1.00 13.80 216 GLY B C 1
ATOM 3760 O O . GLY B 1 219 ? 36.348 -9.285 9.225 1.00 14.35 216 GLY B O 1
ATOM 3761 N N . THR B 1 220 ? 37.642 -9.484 11.056 1.00 13.71 217 THR B N 1
ATOM 3762 C CA . THR B 1 220 ? 38.777 -10.055 10.339 1.00 14.33 217 THR B CA 1
ATOM 3763 C C . THR B 1 220 ? 39.422 -11.108 11.225 1.00 13.92 217 THR B C 1
ATOM 3764 O O . THR B 1 220 ? 39.508 -10.938 12.444 1.00 15.48 217 THR B O 1
ATOM 3768 N N . ARG B 1 221 ? 39.883 -12.194 10.616 1.00 15.00 218 ARG B N 1
ATOM 3769 C CA . ARG B 1 221 ? 40.768 -13.135 11.296 1.00 15.19 218 ARG B CA 1
ATOM 3770 C C . ARG B 1 221 ? 42.194 -12.609 11.128 1.00 17.76 218 ARG B C 1
ATOM 3771 O O . ARG B 1 221 ? 42.792 -12.704 10.043 1.00 19.28 218 ARG B O 1
ATOM 3779 N N . LEU B 1 222 ? 42.733 -12.015 12.198 1.00 19.45 219 LEU B N 1
ATOM 3780 C CA . LEU B 1 222 ? 43.987 -11.276 12.088 1.00 23.14 219 LEU B CA 1
ATOM 3781 C C . LEU B 1 222 ? 45.201 -12.186 11.995 1.00 25.77 219 LEU B C 1
ATOM 3782 O O . LEU B 1 222 ? 46.277 -11.727 11.596 1.00 29.48 219 LEU B O 1
ATOM 3787 N N . THR B 1 223 ? 45.048 -13.466 12.320 1.00 26.00 220 THR B N 1
ATOM 3788 C CA . THR B 1 223 ? 46.178 -14.383 12.287 1.00 27.77 220 THR B CA 1
ATOM 3789 C C . THR B 1 223 ? 46.691 -14.592 10.866 1.00 28.86 220 THR B C 1
ATOM 3790 O O . THR B 1 223 ? 47.902 -14.714 10.652 1.00 31.17 220 THR B O 1
ATOM 3794 N N . ASP B 1 224 ? 45.793 -14.639 9.877 1.00 27.28 221 ASP B N 1
ATOM 3795 C CA . ASP B 1 224 ? 46.228 -14.873 8.503 1.00 26.62 221 ASP B CA 1
ATOM 3796 C C . ASP B 1 224 ? 45.588 -13.936 7.496 1.00 24.88 221 ASP B C 1
ATOM 3797 O O . ASP B 1 224 ? 45.828 -14.097 6.292 1.00 25.77 221 ASP B O 1
ATOM 3810 N N . GLY B 1 226 ? 42.738 -14.042 6.422 1.00 21.38 223 GLY B N 1
ATOM 3811 C CA . GLY B 1 226 ? 42.128 -14.950 5.478 1.00 21.68 223 GLY B CA 1
ATOM 3812 C C . GLY B 1 226 ? 40.639 -15.123 5.623 1.00 19.85 223 GLY B C 1
ATOM 3813 O O . GLY B 1 226 ? 40.059 -15.962 4.920 1.00 21.0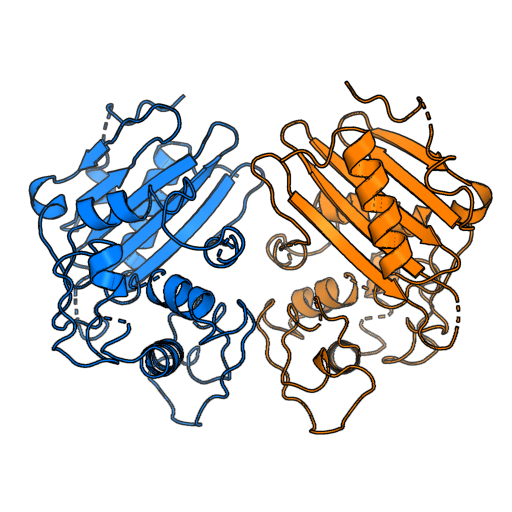4 223 GLY B O 1
ATOM 3814 N N . LEU B 1 227 ? 39.992 -14.373 6.512 1.00 17.92 224 LEU B N 1
ATOM 3815 C CA . LEU B 1 227 ? 38.554 -14.448 6.739 1.00 15.50 224 LEU B CA 1
ATOM 3816 C C . LEU B 1 227 ? 38.116 -13.040 7.088 1.00 14.39 224 LEU B C 1
ATOM 3817 O O . LEU B 1 227 ? 38.716 -12.409 7.969 1.00 15.30 224 LEU B O 1
ATOM 3822 N N . GLY B 1 228 ? 37.100 -12.554 6.401 1.00 14.42 225 GLY B N 1
ATOM 3823 C CA . GLY B 1 228 ? 36.643 -11.196 6.599 1.00 13.75 225 GLY B CA 1
ATOM 3824 C C . GLY B 1 228 ? 35.135 -11.123 6.498 1.00 13.08 225 GLY B C 1
ATOM 3825 O O . GLY B 1 228 ? 34.493 -11.892 5.764 1.00 14.68 225 GLY B O 1
ATOM 3826 N N . TRP B 1 229 ? 34.563 -10.177 7.246 1.00 12.40 226 TRP B N 1
ATOM 3827 C CA . TRP B 1 229 ? 33.128 -9.964 7.252 1.00 11.45 226 TRP B CA 1
ATOM 3828 C C . TRP B 1 229 ? 32.850 -8.475 7.193 1.00 12.09 226 TRP B C 1
ATOM 3829 O O . TRP B 1 229 ? 33.608 -7.658 7.737 1.00 12.15 226 TRP B O 1
ATOM 3840 N N . PHE B 1 230 ? 31.703 -8.134 6.608 1.00 12.00 227 PHE B N 1
ATOM 3841 C CA . PHE B 1 230 ? 31.093 -6.829 6.829 1.00 11.54 227 PHE B CA 1
ATOM 3842 C C . PHE B 1 230 ? 29.596 -7.064 6.816 1.00 11.99 227 PHE B C 1
ATOM 3843 O O . PHE B 1 230 ? 29.070 -7.576 5.828 1.00 13.03 227 PHE B O 1
ATOM 3851 N N . VAL B 1 231 ? 28.925 -6.764 7.936 1.00 11.84 228 VAL B N 1
ATOM 3852 C CA . VAL B 1 231 ? 27.526 -7.130 8.123 1.00 12.47 228 VAL B CA 1
ATOM 3853 C C . VAL B 1 231 ? 26.773 -5.916 8.640 1.00 12.11 228 VAL B C 1
ATOM 3854 O O . VAL B 1 231 ? 27.310 -5.116 9.407 1.00 12.89 228 VAL B O 1
ATOM 3858 N N . GLY B 1 232 ? 25.499 -5.799 8.268 1.00 12.10 229 GLY B N 1
ATOM 3859 C CA . GLY B 1 232 ? 24.783 -4.625 8.745 1.00 12.11 229 GLY B CA 1
ATOM 3860 C C . GLY B 1 232 ? 23.520 -4.393 7.938 1.00 11.51 229 GLY B C 1
ATOM 3861 O O . GLY B 1 232 ? 22.883 -5.339 7.462 1.00 13.32 229 GLY B O 1
ATOM 3862 N N . PHE B 1 233 ? 23.134 -3.122 7.858 1.00 12.50 230 PHE B N 1
ATOM 3863 C CA . PHE B 1 233 ? 21.938 -2.779 7.114 1.00 13.22 230 PHE B CA 1
ATOM 3864 C C . PHE B 1 233 ? 22.066 -1.342 6.647 1.00 12.71 230 PHE B C 1
ATOM 3865 O O . PHE B 1 233 ? 22.821 -0.547 7.213 1.00 14.67 230 PHE B O 1
ATOM 3873 N N . ILE B 1 234 ? 21.286 -1.007 5.631 1.00 13.87 231 ILE B N 1
ATOM 3874 C CA . ILE B 1 234 ? 21.260 0.350 5.116 1.00 14.80 231 ILE B CA 1
ATOM 3875 C C . ILE B 1 234 ? 19.808 0.815 5.107 1.00 15.69 231 ILE B C 1
ATOM 3876 O O . ILE B 1 234 ? 18.916 0.081 4.661 1.00 16.16 231 ILE B O 1
ATOM 3881 N N . LYS B 1 235 ? 19.568 2.004 5.650 1.00 15.80 232 LYS B N 1
ATOM 3882 C CA . LYS B 1 235 ? 18.248 2.602 5.677 1.00 17.52 232 LYS B CA 1
ATOM 3883 C C . LYS B 1 235 ? 18.205 3.702 4.632 1.00 20.42 232 LYS B C 1
ATOM 3884 O O . LYS B 1 235 ? 19.070 4.584 4.627 1.00 21.43 232 LYS B O 1
ATOM 3890 N N . THR B 1 236 ? 17.221 3.627 3.737 1.00 23.57 233 THR B N 1
ATOM 3891 C CA . THR B 1 236 ? 16.945 4.668 2.756 1.00 30.64 233 THR B CA 1
ATOM 3892 C C . THR B 1 236 ? 15.548 5.205 3.045 1.00 38.37 233 THR B C 1
ATOM 3893 O O . THR B 1 236 ? 14.867 4.751 3.958 1.00 37.01 233 THR B O 1
ATOM 3897 N N A GLU B 1 237 ? 15.118 6.183 2.249 0.52 44.40 234 GLU B N 1
ATOM 3898 N N B GLU B 1 237 ? 15.113 6.182 2.247 0.48 44.48 234 GLU B N 1
ATOM 3899 C CA A GLU B 1 237 ? 13.776 6.718 2.439 0.52 52.54 234 GLU B CA 1
ATOM 3900 C CA B GLU B 1 237 ? 13.768 6.714 2.441 0.48 52.57 234 GLU B CA 1
ATOM 3901 C C A GLU B 1 237 ? 12.690 5.744 2.001 0.52 55.07 234 GLU B C 1
ATOM 3902 C C B GLU B 1 237 ? 12.696 5.707 2.042 0.48 55.07 234 GLU B C 1
ATOM 3903 O O A GLU B 1 237 ? 11.551 5.858 2.465 0.52 56.22 234 GLU B O 1
ATOM 3904 O O B GLU B 1 237 ? 11.571 5.771 2.549 0.48 56.27 234 GLU B O 1
ATOM 3915 N N . HIS B 1 238 ? 13.012 4.786 1.135 1.00 55.80 235 HIS B N 1
ATOM 3916 C CA . HIS B 1 238 ? 12.040 3.808 0.661 1.00 58.82 235 HIS B CA 1
ATOM 3917 C C . HIS B 1 238 ? 12.079 2.495 1.435 1.00 49.13 235 HIS B C 1
ATOM 3918 O O . HIS B 1 238 ? 11.259 1.609 1.169 1.00 50.43 235 HIS B O 1
ATOM 3925 N N . GLY B 1 239 ? 12.996 2.354 2.384 1.00 37.71 236 GLY B N 1
ATOM 3926 C CA . GLY B 1 239 ? 13.020 1.167 3.209 1.00 31.62 236 GLY B CA 1
ATOM 3927 C C . GLY B 1 239 ? 14.424 0.736 3.574 1.00 26.68 236 GLY B C 1
ATOM 3928 O O . GLY B 1 239 ? 15.393 1.406 3.234 1.00 28.56 236 GLY B O 1
ATOM 3929 N N . SER B 1 240 ? 14.533 -0.379 4.282 1.00 21.85 237 SER B N 1
ATOM 3930 C CA . SER B 1 240 ? 15.812 -0.837 4.787 1.00 20.17 237 SER B CA 1
ATOM 3931 C C . SER B 1 240 ? 16.197 -2.152 4.132 1.00 16.21 237 SER B C 1
ATOM 3932 O O . SER B 1 240 ? 15.337 -2.928 3.691 1.00 17.40 237 SER B O 1
ATOM 3935 N N . TYR B 1 241 ? 17.504 -2.403 4.092 1.00 16.26 238 TYR B N 1
ATOM 3936 C CA . TYR B 1 241 ? 18.043 -3.595 3.451 1.00 16.03 238 TYR B CA 1
ATOM 3937 C C . TYR B 1 241 ? 19.133 -4.139 4.348 1.00 16.03 238 TYR B C 1
ATOM 3938 O O . TYR B 1 241 ? 19.996 -3.374 4.798 1.00 18.59 238 TYR B O 1
ATOM 3947 N N . VAL B 1 242 ? 19.096 -5.443 4.627 1.00 14.13 239 VAL B N 1
ATOM 3948 C CA . VAL B 1 242 ? 20.098 -6.094 5.474 1.00 13.67 239 VAL B CA 1
ATOM 3949 C C . VAL B 1 242 ? 21.128 -6.735 4.558 1.00 13.15 239 VAL B C 1
ATOM 3950 O O . VAL B 1 242 ? 20.758 -7.375 3.570 1.00 16.12 239 VAL B O 1
ATOM 3954 N N . PHE B 1 243 ? 22.420 -6.592 4.882 1.00 13.22 240 PHE B N 1
ATOM 3955 C CA . PHE B 1 243 ? 23.450 -7.230 4.073 1.00 12.73 240 PHE B CA 1
ATOM 3956 C C . PHE B 1 243 ? 24.438 -7.993 4.945 1.00 12.81 240 PHE B C 1
ATOM 3957 O O . PHE B 1 243 ? 24.671 -7.661 6.112 1.00 12.80 240 PHE B O 1
ATOM 396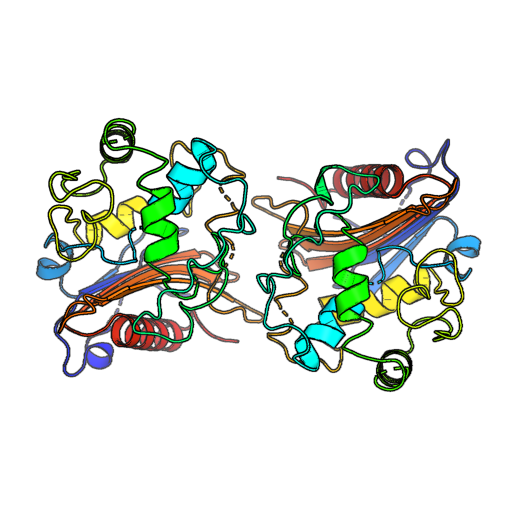5 N N . VAL B 1 244 ? 25.001 -9.033 4.349 1.00 12.42 241 VAL B N 1
ATOM 3966 C CA . VAL B 1 244 ? 26.090 -9.803 4.943 1.00 13.32 241 VAL B CA 1
ATOM 3967 C C . VAL B 1 244 ? 27.079 -10.113 3.841 1.00 13.31 241 VAL B C 1
ATOM 3968 O O . VAL B 1 244 ? 26.699 -10.694 2.822 1.00 14.09 241 VAL B O 1
ATOM 3972 N N . THR B 1 245 ? 28.338 -9.749 4.057 1.00 13.00 242 THR B N 1
ATOM 3973 C CA . THR B 1 245 ? 29.419 -10.065 3.132 1.00 13.94 242 THR B CA 1
ATOM 3974 C C . THR B 1 245 ? 30.467 -10.837 3.911 1.00 11.69 242 THR B C 1
ATOM 3975 O O . THR B 1 245 ? 30.835 -10.448 5.027 1.00 13.23 242 THR B O 1
ATOM 3979 N N . ASN B 1 246 ? 30.948 -11.932 3.329 1.00 13.02 243 ASN B N 1
ATOM 3980 C CA . ASN B 1 246 ? 31.905 -12.810 3.995 1.00 13.79 243 ASN B CA 1
ATOM 3981 C C . ASN B 1 246 ? 32.890 -13.274 2.930 1.00 14.22 243 ASN B C 1
ATOM 3982 O O . ASN B 1 246 ? 32.469 -13.768 1.878 1.00 15.72 243 ASN B O 1
ATOM 3987 N N . VAL B 1 247 ? 34.191 -13.057 3.164 1.00 14.02 244 VAL B N 1
ATOM 3988 C CA . VAL B 1 247 ? 35.221 -13.261 2.141 1.00 13.97 244 VAL B CA 1
ATOM 3989 C C . VAL B 1 247 ? 36.457 -13.964 2.699 1.00 15.30 244 VAL B C 1
ATOM 3990 O O . VAL B 1 247 ? 36.737 -13.932 3.902 1.00 15.67 244 VAL B O 1
ATOM 3994 N N . ASP B 1 248 ? 37.242 -14.556 1.786 1.00 15.88 245 ASP B N 1
ATOM 3995 C CA . ASP B 1 248 ? 38.596 -15.015 2.102 1.00 17.02 245 ASP B CA 1
ATOM 3996 C C . ASP B 1 248 ? 39.570 -13.852 1.902 1.00 17.76 245 ASP B C 1
ATOM 3997 O O . ASP B 1 248 ? 40.359 -13.808 0.956 1.00 19.39 245 ASP B O 1
ATOM 4002 N N . ASP B 1 249 ? 39.499 -12.899 2.826 1.00 16.01 246 ASP B N 1
ATOM 4003 C CA . ASP B 1 249 ? 40.278 -11.667 2.767 1.00 17.01 246 ASP B CA 1
ATOM 4004 C C . ASP B 1 249 ? 39.944 -10.892 4.032 1.00 15.40 246 ASP B C 1
ATOM 4005 O O . ASP B 1 249 ? 39.307 -11.432 4.933 1.00 16.78 246 ASP B O 1
ATOM 4010 N N . SER B 1 250 ? 40.339 -9.636 4.115 1.00 18.12 247 SER B N 1
ATOM 4011 C CA . SER B 1 250 ? 40.115 -8.881 5.333 1.00 16.65 247 SER B CA 1
ATOM 4012 C C . SER B 1 250 ? 38.685 -8.328 5.409 1.00 15.92 247 SER B C 1
ATOM 4013 O O . SER B 1 250 ? 37.936 -8.273 4.424 1.00 15.54 247 SER B O 1
ATOM 4016 N N . GLY B 1 251 ? 38.318 -7.881 6.611 1.00 14.93 248 GLY B N 1
ATOM 4017 C CA . GLY B 1 251 ? 37.051 -7.181 6.778 1.00 15.18 248 GLY B CA 1
ATOM 4018 C C . GLY B 1 251 ? 37.000 -5.885 5.987 1.00 14.44 248 GLY B C 1
ATOM 4019 O O . GLY B 1 251 ? 35.924 -5.479 5.529 1.00 15.40 248 GLY B O 1
ATOM 4020 N N . THR B 1 252 ? 38.158 -5.234 5.778 1.00 15.61 249 THR B N 1
ATOM 4021 C CA . THR B 1 252 ? 38.185 -4.036 4.945 1.00 16.10 249 THR B CA 1
ATOM 4022 C C . THR B 1 252 ? 37.807 -4.362 3.502 1.00 15.98 249 THR B C 1
ATOM 4023 O O . THR B 1 252 ? 37.032 -3.627 2.868 1.00 16.55 249 THR B O 1
ATOM 4027 N N . LYS B 1 253 ? 38.317 -5.477 2.974 1.00 14.85 250 LYS B N 1
ATOM 4028 C CA . LYS B 1 253 ? 37.910 -5.911 1.641 1.00 16.44 250 LYS B CA 1
ATOM 4029 C C . LYS B 1 253 ? 36.422 -6.216 1.596 1.00 15.28 250 LYS B C 1
ATOM 4030 O O . LYS B 1 253 ? 35.727 -5.813 0.651 1.00 16.07 250 LYS B O 1
ATOM 4036 N N . ALA B 1 254 ? 35.907 -6.914 2.616 1.00 14.61 251 ALA B N 1
ATOM 4037 C CA . ALA B 1 254 ? 34.466 -7.189 2.655 1.00 13.87 251 ALA B CA 1
ATOM 4038 C C . ALA B 1 254 ? 33.660 -5.890 2.641 1.00 13.63 251 ALA B C 1
ATOM 4039 O O . ALA B 1 254 ? 32.641 -5.791 1.940 1.00 14.62 251 ALA B O 1
ATOM 4041 N N . LYS B 1 255 ? 34.097 -4.885 3.407 1.00 14.42 252 LYS B N 1
ATOM 4042 C CA . LYS B 1 255 ? 33.379 -3.613 3.439 1.00 14.63 252 LYS B CA 1
ATOM 4043 C C . LYS B 1 255 ? 33.427 -2.923 2.083 1.00 14.48 252 LYS B C 1
ATOM 4044 O O . LYS B 1 255 ? 32.404 -2.402 1.608 1.00 15.61 252 LYS B O 1
ATOM 4050 N N . ASN B 1 256 ? 34.600 -2.918 1.442 1.00 15.95 253 ASN B N 1
ATOM 4051 C CA . ASN B 1 256 ? 34.735 -2.209 0.170 1.00 16.29 253 ASN B CA 1
ATOM 4052 C C . ASN B 1 256 ? 33.883 -2.858 -0.916 1.00 16.34 253 ASN B C 1
ATOM 4053 O O . ASN B 1 256 ? 33.232 -2.156 -1.701 1.00 17.66 253 ASN B O 1
ATOM 4058 N N . ILE B 1 257 ? 33.822 -4.193 -0.933 1.00 16.17 254 ILE B N 1
ATOM 4059 C CA . ILE B 1 257 ? 32.948 -4.883 -1.882 1.00 17.22 254 ILE B CA 1
ATOM 4060 C C . ILE B 1 257 ? 31.496 -4.513 -1.622 1.00 16.10 254 ILE B C 1
ATOM 4061 O O . ILE B 1 257 ? 30.731 -4.226 -2.551 1.00 17.56 254 ILE B O 1
ATOM 4066 N N . THR B 1 258 ? 31.094 -4.516 -0.346 1.00 15.48 255 THR B N 1
ATOM 4067 C CA . THR B 1 258 ? 29.708 -4.199 -0.006 1.00 14.22 255 THR B CA 1
ATOM 4068 C C . THR B 1 258 ? 29.339 -2.802 -0.476 1.00 14.96 255 THR B C 1
ATOM 4069 O O . THR B 1 258 ? 28.291 -2.591 -1.080 1.00 15.40 255 THR B O 1
ATOM 4073 N N . VAL B 1 259 ? 30.183 -1.832 -0.160 1.00 14.14 256 VAL B N 1
ATOM 4074 C CA . VAL B 1 259 ? 29.884 -0.452 -0.503 1.00 15.55 256 VAL B CA 1
ATOM 4075 C C . VAL B 1 259 ? 29.785 -0.290 -2.017 1.00 16.28 256 VAL B C 1
ATOM 4076 O O . VAL B 1 259 ? 28.904 0.418 -2.522 1.00 16.93 256 VAL B O 1
ATOM 4080 N N . ASP B 1 260 ? 30.679 -0.946 -2.765 1.00 16.97 257 ASP B N 1
ATOM 4081 C CA . ASP B 1 260 ? 30.570 -0.890 -4.227 1.00 18.66 257 ASP B CA 1
ATOM 4082 C C . ASP B 1 260 ? 29.218 -1.421 -4.716 1.00 17.90 257 ASP B C 1
ATOM 4083 O O . ASP B 1 260 ? 28.596 -0.842 -5.622 1.00 18.64 257 ASP B O 1
ATOM 4088 N N . ILE B 1 261 ? 28.765 -2.544 -4.158 1.00 16.27 258 ILE B N 1
ATOM 4089 C CA . ILE B 1 261 ? 27.480 -3.111 -4.562 1.00 16.29 258 ILE B CA 1
ATOM 4090 C C . ILE B 1 261 ? 26.337 -2.168 -4.208 1.00 15.66 258 ILE B C 1
ATOM 4091 O O . ILE B 1 261 ? 25.421 -1.950 -5.010 1.00 16.95 258 ILE B O 1
ATOM 4096 N N . LEU B 1 262 ? 26.353 -1.625 -2.989 1.00 16.11 259 LEU B N 1
ATOM 4097 C CA . LEU B 1 262 ? 25.257 -0.756 -2.564 1.00 16.09 259 LEU B CA 1
ATOM 4098 C C . LEU B 1 262 ? 25.213 0.523 -3.391 1.00 15.74 259 LEU B C 1
ATOM 4099 O O . LEU B 1 262 ? 24.128 1.070 -3.626 1.00 17.07 259 LEU B O 1
ATOM 4104 N N . LYS B 1 263 ? 26.367 0.997 -3.860 1.00 16.99 260 LYS B N 1
ATOM 4105 C CA . LYS B 1 263 ? 26.376 2.140 -4.768 1.00 17.80 260 LYS B CA 1
ATOM 4106 C C . LYS B 1 263 ? 25.823 1.759 -6.137 1.00 18.23 260 LYS B C 1
ATOM 4107 O O . LYS B 1 263 ? 25.020 2.502 -6.728 1.00 19.64 260 LYS B O 1
ATOM 4113 N N . LYS B 1 264 ? 26.278 0.622 -6.675 1.00 18.65 261 LYS B N 1
ATOM 4114 C CA . LYS B 1 264 ? 25.850 0.175 -8.000 1.00 20.55 261 LYS B CA 1
ATOM 4115 C C . LYS B 1 264 ? 24.333 0.101 -8.085 1.00 20.48 261 LYS B C 1
ATOM 4116 O O . LYS B 1 264 ? 23.732 0.492 -9.098 1.00 22.25 261 LYS B O 1
ATOM 4122 N N . TYR B 1 265 ? 23.691 -0.393 -7.023 1.00 19.36 262 TYR B N 1
ATOM 4123 C CA . TYR B 1 265 ? 22.252 -0.597 -7.026 1.00 19.79 262 TYR B CA 1
ATOM 4124 C C . TYR B 1 265 ? 21.477 0.544 -6.378 1.00 20.00 262 TYR B C 1
ATOM 4125 O O . TYR B 1 265 ? 20.290 0.384 -6.079 1.00 23.38 262 TYR B O 1
ATOM 4134 N N . GLY B 1 266 ? 22.110 1.701 -6.185 1.00 20.17 263 GLY B N 1
ATOM 4135 C CA . GLY B 1 266 ? 21.364 2.907 -5.861 1.00 19.42 263 GLY B CA 1
ATOM 4136 C C . GLY B 1 266 ? 20.895 3.004 -4.430 1.00 19.56 263 GLY B C 1
ATOM 4137 O O . GLY B 1 266 ? 19.944 3.741 -4.152 1.00 21.20 263 GLY B O 1
ATOM 4138 N N . LEU B 1 267 ? 21.521 2.266 -3.509 1.00 17.77 264 LEU B N 1
ATOM 4139 C CA . LEU B 1 267 ? 21.160 2.343 -2.100 1.00 18.22 264 LEU B CA 1
ATOM 4140 C C . LEU B 1 267 ? 22.029 3.352 -1.357 1.00 17.35 264 LEU B C 1
ATOM 4141 O O . LEU B 1 267 ? 21.514 4.122 -0.543 1.00 19.40 264 LEU B O 1
ATOM 4146 N N . ILE B 1 268 ? 23.341 3.345 -1.589 1.00 17.12 265 ILE B N 1
ATOM 4147 C CA . ILE B 1 268 ? 24.202 4.457 -1.199 1.00 18.10 265 ILE B CA 1
ATOM 4148 C C . ILE B 1 268 ? 24.153 5.455 -2.342 1.00 20.04 265 ILE B C 1
ATOM 4149 O O . ILE B 1 268 ? 24.571 5.147 -3.467 1.00 21.85 265 ILE B O 1
ATOM 4154 N N . THR B 1 269 ? 23.613 6.637 -2.068 1.00 20.61 266 THR B N 1
ATOM 4155 C CA . THR B 1 269 ? 23.476 7.667 -3.082 1.00 22.36 266 THR B CA 1
ATOM 4156 C C . THR B 1 269 ? 24.216 8.900 -2.598 1.00 24.37 266 THR B C 1
ATOM 4157 O O . THR B 1 269 ? 25.404 9.070 -2.893 1.00 26.53 266 THR B O 1
ATOM 4161 N N . SER B 1 270 ? 23.536 9.759 -1.850 1.00 24.68 267 SER B N 1
ATOM 4162 C CA . SER B 1 270 ? 24.172 10.951 -1.322 1.00 26.74 267 SER B CA 1
ATOM 4163 C C . SER B 1 270 ? 23.431 11.385 -0.064 1.00 28.01 267 SER B C 1
ATOM 4164 O O . SER B 1 270 ? 23.806 12.368 0.581 1.00 28.99 267 SER B O 1
#

CATH classification: 3.40.710.10

Nearest PDB structures (foldseek):
  5odz-assembly1_B  TM=9.151E-01  e=9.081E-23  Enterobacter cloacae
  7q14-assembly1_BBB  TM=8.903E-01  e=2.190E-20  Klebsiella pneumoniae
  1xa1-assembly3_C  TM=9.395E-01  e=3.205E-19  Staphylococcus aureus
  1e3u-assembly1_C  TM=8.715E-01  e=1.009E-20  Pseudomonas aeruginosa
  1e3u-assembly2_D  TM=8.701E-01  e=5.357E-20  Pseudomonas aeruginosa

InterPro domains:
  IPR001460 Penicillin-binding protein, transpeptidase [PF00905] (60-252)
  IPR002137 Beta-lactamase, class-D active site [PS00337] (74-84)
  IPR012338 Beta-lactamase/transpeptidase-like [G3DSA:3.40.710.10] (31-267)
  IPR012338 Beta-lactamase/transpeptidase-like [SSF56601] (47-260)
  IPR050515 Class D beta-lactamase/transpeptidase [PTHR30627] (57-152)

B-factor: mean 20.03, std 9.36, range [8.09, 89.82]

Organism: Bacillus subtilis (strain 168) (NCBI:txid224308)

Foldseek 3Di:
DDDQQPDQVVLQVPWDKKKWKAFLVVRDIDIDPVVQLPDWDQQFLVPLVLLQLLCQVVVAPAQAGWDAAPQDDDDDVQLRGIHGNNSVCVVNLVVSLSSLVSCPDVVLVSCVLLVAAPSDQVQDSSPCRQRHPGIHGNVSLQVSQSCVVVVNRPGDPVSCRSQPADDDDPFKGWGWDKGANVPDFKIKIWHKMAGPVGMMTMIMIIRDYNVSSVSSVVVVCVVRPRPDD/DDDQQPDQCVLCVPWDWKKKKAFVVVRDMDIDPVVQLPDWDQQFLQPLVLLQLLCQVVVAPFQAGWDAAPQDDDDDVQLRGIHGNNSVCVVNLVVSLVSLVSCNDVVLVQCVLLVAAPSDQVQDSSPCRQRHPGIHGNVSLQVSQVCVVVVVGPGDPVSCRSQPADDDDPFKGWGWDKGANVVPFKIKIWHKMAGPVGIMTMIMITRDYNVSSVVSVVVVCVVRPRPDD